Protein AF-A0A3N5ECP4-F1 (afdb_monomer_lite)

pLDDT: mean 75.12, std 20.02, range [25.59, 97.94]

Secondary structure (DSSP, 8-state):
-------SSTTSHHHHTTGGG------EEEEEEEEEEEETT---TTS-----HHHHGGG-SS-----TTS--TT--TTSPPGGG-HHHHHH--S-HHHHHHHHH-SS-SEETTSTTHHHH---EE--HHHHHHHHTTTSEEEEEPB-SSS-SSTTTBSB-S-EEEETTEEEE-PEEESS---TTTTTS--HHHHHHHHHHHHHHHTS-TTSTT-----HHHHHHH-TTEEEEEEEEEE-SS---EEEETTEEEEEEE---SS--S-S---SPP-HHHHHHHHHHHTTPPPB---TT-TTB----STT-SSSSSTTSPPPPPHHHHHHTT-S-GGGEEEE-SS----PPBTTT---EEEEEEE--HHHH--TTS-EEEEE-EEESSGGGTTTT-SS-TT--EEE-

Sequence (404 aa):
MAFGVRTSLFLLLFSAAIASARHPPVPSSYNLVLVFVDFKDGRKPDGSPPATDADLKYFNDTTINAVGGMGYGNVNPGDPPAPRSPKRRMIRKYTYDDYWDMYFTVGTYTGKIHPDYLSHGIQVYGSLRDYYNEATYGSVQIQPYQTWPGEKDKYHAGIVNRHDEAGGKKFVRWIMISASRKSTDYAYPSPLVLDEARNAVRALHALPEDDPEYIPFDIDAYFKASPFNKVIFVGAGGAKSGFARGLLAQDIWLTEKPGRWGRSNAFPASTLEGIQGCVHEFAHLLGVEHFLAGSYDPMSWGGTGPDSTYDVYDYCPPHFNPWVKLKMGWIPPEKVIRITGSRNVALRPVSRSPAVALITLYGDAGRNKDYSHSEYLLVEYRKREGFNRFAGGVSTPGFSGGAL

Foldseek 3Di:
DDDDDDPDDQPPPVCPVLVVPPPDLDLQEFAEAEAEAEAQQLAAQALHGHQDVVNCVVVPDPQLQAQECRRPNCPDPPADFVVRHVPCCRHFLDFLVLVLQQAADAQPQFAQPHSCCVRPVDTFFGHVQNQCCQLLVSSYGYHWAQFAPDDPDSQGTRYNFDWDDGPNTTGGDHQYFHDRDDLVCQQPNDVVNVVRSLVSLVVLCPDDPPDPSHTVGDPVVQCVVDLSYAYEYEYEAAHCAFAWADPDLRYIYHYQWGHNPPVPPDDDRRGGFACLRVNQRVVVNLVDAADCDPQQASSDPDDPDPPHVGDNLRRQHHHHDLVSSVSSCSQPPVLEAEDPDDDDDDADASSVGNHWYKYWDWDDCSVPVCPPITDIDIKHWHFLDHSSVQPPHPPDPPPRTDID

Radius of gyration: 23.86 Å; chains: 1; bounding box: 91×37×68 Å

Structure (mmCIF, N/CA/C/O backbone):
data_AF-A0A3N5ECP4-F1
#
_entry.id   AF-A0A3N5ECP4-F1
#
loop_
_atom_site.group_PDB
_atom_site.id
_atom_site.type_symbol
_atom_site.label_atom_id
_atom_site.label_alt_id
_atom_site.label_comp_id
_atom_site.label_asym_id
_atom_site.label_entity_id
_atom_site.label_seq_id
_atom_site.pdbx_PDB_ins_code
_atom_site.Cartn_x
_atom_site.Cartn_y
_atom_site.Cartn_z
_atom_site.occupancy
_atom_site.B_iso_or_equiv
_atom_site.auth_seq_id
_atom_site.auth_comp_id
_atom_site.auth_asym_id
_atom_site.auth_atom_id
_atom_site.pdbx_PDB_model_num
ATOM 1 N N . MET A 1 1 ? -57.336 -1.343 30.169 1.00 35.97 1 MET A N 1
ATOM 2 C CA . MET A 1 1 ? -57.521 -1.650 28.730 1.00 35.97 1 MET A CA 1
ATOM 3 C C . MET A 1 1 ? -57.378 -0.322 27.996 1.00 35.97 1 MET A C 1
ATOM 5 O O . MET A 1 1 ? -58.063 0.597 28.396 1.00 35.97 1 MET A O 1
ATOM 9 N N . ALA A 1 2 ? -56.475 -0.064 27.055 1.00 28.41 2 ALA A N 1
ATOM 10 C CA . ALA A 1 2 ? -55.718 -0.916 26.153 1.00 28.41 2 ALA A CA 1
ATOM 11 C C . ALA A 1 2 ? -54.276 -0.385 26.000 1.00 28.41 2 ALA A C 1
ATOM 13 O O . ALA A 1 2 ? -54.053 0.821 25.931 1.00 28.41 2 ALA A O 1
ATOM 14 N N . PHE A 1 3 ? -53.311 -1.304 25.950 1.00 27.66 3 PHE A N 1
ATOM 15 C CA . PHE A 1 3 ? -51.928 -1.034 25.567 1.00 27.66 3 PHE A CA 1
ATOM 16 C C . PHE A 1 3 ? -51.849 -0.995 24.036 1.00 27.66 3 PHE A C 1
ATOM 18 O O . PHE A 1 3 ? -52.083 -2.005 23.376 1.00 27.66 3 PHE A O 1
ATOM 25 N N . GLY A 1 4 ? -51.542 0.177 23.478 1.00 25.59 4 GLY A N 1
ATOM 26 C CA . GLY A 1 4 ? -51.282 0.375 22.055 1.00 25.59 4 GLY A CA 1
ATOM 27 C C . GLY A 1 4 ? -49.782 0.390 21.780 1.00 25.59 4 GLY A C 1
ATOM 28 O O . GLY A 1 4 ? -49.072 1.304 22.190 1.00 25.59 4 GLY A O 1
ATOM 29 N N . VAL A 1 5 ? -49.320 -0.645 21.088 1.00 35.34 5 VAL A N 1
ATOM 30 C CA . VAL A 1 5 ? -47.956 -0.876 20.605 1.00 35.34 5 VAL A CA 1
ATOM 31 C C . VAL A 1 5 ? -47.452 0.302 19.754 1.00 35.34 5 VAL A C 1
ATOM 33 O O . VAL A 1 5 ? -48.058 0.641 18.740 1.00 35.34 5 VAL A O 1
ATOM 36 N N . ARG A 1 6 ? -46.307 0.893 20.126 1.00 28.00 6 ARG A N 1
ATOM 37 C CA . ARG A 1 6 ? -45.447 1.700 19.233 1.00 28.00 6 ARG A CA 1
ATOM 38 C C . ARG A 1 6 ? -43.963 1.414 19.487 1.00 28.00 6 ARG A C 1
ATOM 40 O O . ARG A 1 6 ? -43.163 2.295 19.782 1.00 28.00 6 ARG A O 1
ATOM 47 N N . THR A 1 7 ? -43.584 0.155 19.338 1.00 35.38 7 THR A N 1
ATOM 48 C CA . THR A 1 7 ? -42.210 -0.264 19.044 1.00 35.38 7 THR A CA 1
ATOM 49 C C . THR A 1 7 ? -42.026 -0.146 17.533 1.00 35.38 7 THR A C 1
ATOM 51 O O . THR A 1 7 ? -42.556 -0.993 16.835 1.00 35.38 7 THR A O 1
ATOM 54 N N . SER A 1 8 ? -41.380 0.922 17.029 1.00 33.97 8 SER A N 1
ATOM 55 C CA . SER A 1 8 ? -40.740 0.929 15.684 1.00 33.97 8 SER A CA 1
ATOM 56 C C . SER A 1 8 ? -40.048 2.234 15.240 1.00 33.97 8 SER A C 1
ATOM 58 O O . SER A 1 8 ? -39.478 2.248 14.156 1.00 33.97 8 SER A O 1
ATOM 60 N N . LEU A 1 9 ? -40.025 3.327 16.017 1.00 31.59 9 LEU A N 1
ATOM 61 C CA . LEU A 1 9 ? -39.520 4.622 15.500 1.00 31.59 9 LEU A CA 1
ATOM 62 C C . LEU A 1 9 ? -38.170 5.106 16.071 1.00 31.59 9 LEU A C 1
ATOM 64 O O . LEU A 1 9 ? -37.680 6.161 15.680 1.00 31.59 9 LEU A O 1
ATOM 68 N N . PHE A 1 10 ? -37.536 4.355 16.976 1.00 36.72 10 PHE A N 1
ATOM 69 C CA . PHE A 1 10 ? -36.419 4.873 17.786 1.00 36.72 10 PHE A CA 1
ATOM 70 C C . PHE A 1 10 ? -35.001 4.561 17.277 1.00 36.72 10 PHE A C 1
ATOM 72 O O . PHE A 1 10 ? -34.034 5.053 17.852 1.00 36.72 10 PHE A O 1
ATOM 79 N N . LEU A 1 11 ? -34.851 3.832 16.163 1.00 34.62 11 LEU A N 1
ATOM 80 C CA . LEU A 1 11 ? -33.536 3.588 15.545 1.00 34.62 11 LEU A CA 1
ATOM 81 C C . LEU A 1 11 ? -33.059 4.711 14.596 1.00 34.62 11 LEU A C 1
ATOM 83 O O . LEU A 1 11 ? -31.904 4.701 14.179 1.00 34.62 11 LEU A O 1
ATOM 87 N N . LEU A 1 12 ? -33.906 5.687 14.242 1.00 34.03 12 LEU A N 1
ATOM 88 C CA . LEU A 1 12 ? -33.619 6.593 13.117 1.00 34.03 12 LEU A CA 1
ATOM 89 C C . LEU A 1 12 ? -32.784 7.843 13.447 1.00 34.03 12 LEU A C 1
ATOM 91 O O . LEU A 1 12 ? -32.155 8.396 12.548 1.00 34.03 12 LEU A O 1
ATOM 95 N N . LEU A 1 13 ? -32.731 8.306 14.698 1.00 35.41 13 LEU A N 1
ATOM 96 C CA . LEU A 1 13 ? -32.214 9.659 14.982 1.00 35.41 13 LEU A CA 1
ATOM 97 C C . LEU A 1 13 ? -30.786 9.713 15.538 1.00 35.41 13 LEU A C 1
ATOM 99 O O . LEU A 1 13 ? -30.110 10.712 15.327 1.00 35.41 13 LEU A O 1
ATOM 103 N N . PHE A 1 14 ? -30.267 8.619 16.107 1.00 38.03 14 PHE A N 1
ATOM 104 C CA . PHE A 1 14 ? -28.809 8.436 16.213 1.00 38.03 14 PHE A CA 1
ATOM 105 C C . PHE A 1 14 ? -28.188 8.013 14.874 1.00 38.03 14 PHE A C 1
ATOM 107 O O . PHE A 1 14 ? -26.987 8.164 14.675 1.00 38.03 14 PHE A O 1
ATOM 114 N N . SER A 1 15 ? -29.028 7.546 13.941 1.00 37.31 15 SER A N 1
ATOM 115 C CA . SER A 1 15 ? -28.667 7.443 12.536 1.00 37.31 15 SER A CA 1
ATOM 116 C C . SER A 1 15 ? -28.449 8.843 11.966 1.00 37.31 15 SER A C 1
ATOM 118 O O . SER A 1 15 ? -27.359 9.091 11.522 1.00 37.31 15 SER A O 1
ATOM 120 N N . ALA A 1 16 ? -29.363 9.813 12.057 1.00 32.81 16 ALA A N 1
ATOM 121 C CA . ALA A 1 16 ? -29.270 11.082 11.306 1.00 32.81 16 ALA A CA 1
ATOM 122 C C . ALA A 1 16 ? -27.961 11.912 11.429 1.00 32.81 16 ALA A C 1
ATOM 124 O O . ALA A 1 16 ? -27.520 12.458 10.421 1.00 32.81 16 ALA A O 1
ATOM 125 N N . ALA A 1 17 ? -27.299 11.971 12.592 1.00 38.88 17 ALA A N 1
ATOM 126 C CA . ALA A 1 17 ? -26.022 12.697 12.737 1.00 38.88 17 ALA A CA 1
ATOM 127 C C . ALA A 1 17 ? -24.790 11.896 12.250 1.00 38.88 17 ALA A C 1
ATOM 129 O O . ALA A 1 17 ? -23.761 12.482 11.936 1.00 38.88 17 ALA A O 1
ATOM 130 N N . ILE A 1 18 ? -24.918 10.569 12.124 1.00 41.28 18 ILE A N 1
ATOM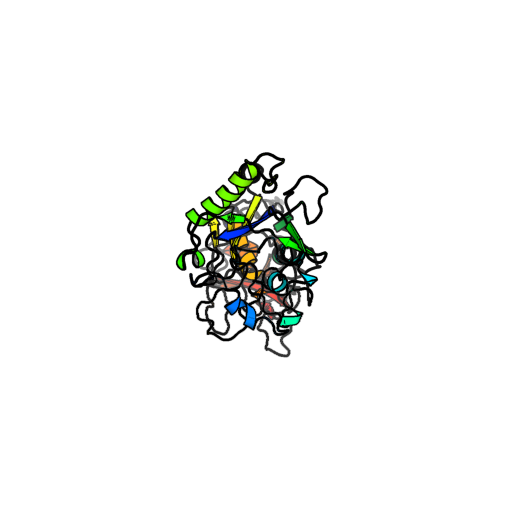 131 C CA . ILE A 1 18 ? -23.936 9.665 11.489 1.00 41.28 18 ILE A CA 1
ATOM 132 C C . ILE A 1 18 ? -24.354 9.329 10.031 1.00 41.28 18 ILE A C 1
ATOM 134 O O . ILE A 1 18 ? -23.539 8.960 9.199 1.00 41.28 18 ILE A O 1
ATOM 138 N N . ALA A 1 19 ? -25.622 9.534 9.670 1.00 36.19 19 ALA A N 1
ATOM 139 C CA . ALA A 1 19 ? -26.283 9.140 8.423 1.00 36.19 19 ALA A CA 1
ATOM 140 C C . ALA A 1 19 ? -26.499 10.316 7.465 1.00 36.19 19 ALA A C 1
ATOM 142 O O . ALA A 1 19 ? -27.091 10.128 6.404 1.00 36.19 19 ALA A O 1
ATOM 143 N N . SER A 1 20 ? -25.996 11.511 7.781 1.00 36.44 20 SER A N 1
ATOM 144 C CA . SER A 1 20 ? -25.776 12.524 6.743 1.00 36.44 20 SER A CA 1
ATOM 145 C C . SER A 1 20 ? -24.587 12.166 5.839 1.00 36.44 20 SER A C 1
ATOM 147 O O . SER A 1 20 ? -24.440 12.762 4.777 1.00 36.44 20 SER A O 1
ATOM 149 N N . ALA A 1 21 ? -23.790 11.158 6.208 1.00 41.09 21 ALA A N 1
ATOM 150 C CA . ALA A 1 21 ? -22.864 10.466 5.321 1.00 41.09 21 ALA A CA 1
ATOM 151 C C . ALA A 1 21 ? -23.326 9.008 5.159 1.00 41.09 21 ALA A C 1
ATOM 153 O O . ALA A 1 21 ? -22.675 8.074 5.616 1.00 41.09 21 ALA A O 1
ATOM 154 N N . ARG A 1 22 ? -24.496 8.785 4.541 1.00 41.69 22 ARG A N 1
ATOM 155 C CA . ARG A 1 22 ? -24.874 7.450 4.042 1.00 41.69 22 ARG A CA 1
ATOM 156 C C . ARG A 1 22 ? -23.950 7.068 2.881 1.00 41.69 22 ARG A C 1
ATOM 158 O O . ARG A 1 22 ? -24.372 7.052 1.729 1.00 41.69 22 ARG A O 1
ATOM 165 N N . HIS A 1 23 ? -22.705 6.725 3.180 1.00 46.28 23 HIS A N 1
ATOM 166 C CA . HIS A 1 23 ? -22.020 5.730 2.375 1.00 46.28 23 HIS A CA 1
ATOM 167 C C . HIS A 1 23 ? -22.579 4.381 2.835 1.00 46.28 23 HIS A C 1
ATOM 169 O O . HIS A 1 23 ? -22.459 4.050 4.016 1.00 46.28 23 HIS A O 1
ATOM 175 N N . PRO A 1 24 ? -23.313 3.643 1.983 1.00 40.34 24 PRO A N 1
ATOM 176 C CA . PRO A 1 24 ? -23.789 2.327 2.372 1.00 40.34 24 PRO A CA 1
ATOM 177 C C . PRO A 1 24 ? -22.582 1.453 2.763 1.00 40.34 24 PRO A C 1
ATOM 179 O O . PRO A 1 24 ? -21.527 1.578 2.137 1.00 40.34 24 PRO A O 1
ATOM 182 N N . PRO A 1 25 ? -22.723 0.565 3.764 1.00 51.12 25 PRO A N 1
ATOM 183 C CA . PRO A 1 25 ? -21.688 -0.374 4.187 1.00 51.12 25 PRO A CA 1
ATOM 184 C C . PRO A 1 25 ? -21.594 -1.512 3.166 1.00 51.12 25 PRO A C 1
ATOM 186 O O . PRO A 1 25 ? -21.877 -2.670 3.459 1.00 51.12 25 PRO A O 1
ATOM 189 N N . VAL A 1 26 ? -21.290 -1.175 1.917 1.00 53.44 26 VAL A N 1
ATOM 190 C CA . VAL A 1 26 ? -20.900 -2.175 0.933 1.00 53.44 26 VAL A CA 1
ATOM 191 C C . VAL A 1 26 ? -19.402 -2.361 1.123 1.00 53.44 26 VAL A C 1
ATOM 193 O O . VAL A 1 26 ? -18.686 -1.353 1.069 1.00 53.44 26 VAL A O 1
ATOM 196 N N . PRO A 1 27 ? -18.920 -3.601 1.349 1.00 58.94 27 PRO A N 1
ATOM 197 C CA . PRO A 1 27 ? -17.505 -3.906 1.255 1.00 58.94 27 PRO A CA 1
ATOM 198 C C . PRO A 1 27 ? -16.982 -3.277 -0.024 1.00 58.94 27 PRO A C 1
ATOM 200 O O . PRO A 1 27 ? -17.394 -3.637 -1.129 1.00 58.94 27 PRO A O 1
ATOM 203 N N . SER A 1 28 ? -16.166 -2.247 0.134 1.00 81.31 28 SER A N 1
ATOM 204 C CA . SER A 1 28 ? -15.664 -1.523 -1.013 1.00 81.31 28 SER A CA 1
ATOM 205 C C . SER A 1 28 ? -14.459 -2.313 -1.477 1.00 81.31 28 SER A C 1
ATOM 207 O O . SER A 1 28 ? -13.424 -2.370 -0.810 1.00 81.31 28 SER A O 1
ATOM 209 N N . SER A 1 29 ? -14.657 -3.030 -2.578 1.00 93.31 29 SER A N 1
ATOM 210 C CA . SER A 1 29 ? -13.568 -3.689 -3.271 1.00 93.31 29 SER A CA 1
ATOM 211 C C . SER A 1 29 ? -12.859 -2.644 -4.118 1.00 93.31 29 SER A C 1
ATOM 213 O O . SER A 1 29 ? -13.440 -2.092 -5.052 1.00 93.31 29 SER A O 1
ATOM 215 N N . TYR A 1 30 ? -11.610 -2.371 -3.774 1.00 95.06 30 TYR A N 1
ATOM 216 C CA . TYR A 1 30 ? -10.741 -1.461 -4.496 1.00 95.06 30 TYR A CA 1
ATOM 217 C C . TYR A 1 30 ? -9.847 -2.274 -5.412 1.00 95.06 30 TYR A C 1
ATOM 219 O O . TYR A 1 30 ? -9.127 -3.167 -4.959 1.00 95.06 30 TYR A O 1
ATOM 227 N N . ASN A 1 31 ? -9.882 -1.944 -6.697 1.00 96.62 31 ASN A N 1
ATOM 228 C CA . ASN A 1 31 ? -8.868 -2.433 -7.609 1.00 96.62 31 ASN A CA 1
ATOM 229 C C . ASN A 1 31 ? -7.657 -1.522 -7.462 1.00 96.62 31 ASN A C 1
ATOM 231 O O . ASN A 1 31 ? -7.791 -0.295 -7.453 1.00 96.62 31 ASN A O 1
ATOM 235 N N . LEU A 1 32 ? -6.491 -2.125 -7.306 1.00 96.88 32 LEU A N 1
ATOM 236 C CA . LEU A 1 32 ? -5.243 -1.417 -7.112 1.00 96.88 32 LEU A CA 1
ATOM 237 C C . LEU A 1 32 ? -4.237 -1.863 -8.168 1.00 96.88 32 LEU A C 1
ATOM 239 O O . LEU A 1 32 ? -4.097 -3.056 -8.455 1.00 96.88 32 LEU A O 1
ATOM 243 N N . VAL A 1 33 ? -3.518 -0.882 -8.705 1.00 97.75 33 VAL A N 1
ATOM 244 C CA . VAL A 1 33 ? -2.307 -1.094 -9.493 1.00 97.75 33 VAL A CA 1
ATOM 245 C C . VAL A 1 33 ? -1.152 -0.281 -8.924 1.00 97.75 33 VAL A C 1
ATOM 247 O O . VAL A 1 33 ? -1.341 0.802 -8.366 1.00 97.75 33 VAL A O 1
ATOM 250 N N . LEU A 1 34 ? 0.048 -0.814 -9.096 1.00 97.62 34 LEU A N 1
ATOM 251 C CA . LEU A 1 34 ? 1.319 -0.189 -8.783 1.00 97.62 34 LEU A CA 1
ATOM 252 C C . LEU A 1 34 ? 2.010 0.210 -10.084 1.00 97.62 34 LEU A C 1
ATOM 254 O O . LEU A 1 34 ? 2.029 -0.557 -11.053 1.00 97.62 34 LEU A O 1
ATOM 258 N N . VAL A 1 35 ? 2.616 1.391 -10.077 1.00 96.50 35 VAL A N 1
ATOM 259 C CA . VAL A 1 35 ? 3.434 1.897 -11.178 1.00 96.50 35 VAL A CA 1
ATOM 260 C C . VAL A 1 35 ? 4.764 2.369 -10.608 1.00 96.50 35 VAL A C 1
ATOM 262 O O . VAL A 1 35 ? 4.826 3.345 -9.868 1.00 96.50 35 VAL A O 1
ATOM 265 N N . PHE A 1 36 ? 5.843 1.680 -10.951 1.00 93.00 36 PHE A N 1
ATOM 266 C CA . PHE A 1 36 ? 7.192 2.021 -10.516 1.00 93.00 36 PHE A CA 1
ATOM 267 C C . PHE A 1 36 ? 7.824 2.986 -11.512 1.00 93.00 36 PHE A C 1
ATOM 269 O O . PHE A 1 36 ? 7.924 2.677 -12.705 1.00 93.00 36 PHE A O 1
ATOM 276 N N . VAL A 1 37 ? 8.251 4.147 -11.028 1.00 87.81 37 VAL A N 1
ATOM 277 C CA . VAL A 1 37 ? 8.770 5.240 -11.854 1.00 87.81 37 VAL A CA 1
ATOM 278 C C . VAL A 1 37 ? 10.130 5.728 -11.369 1.00 87.81 37 VAL A C 1
ATOM 280 O O . VAL A 1 37 ? 10.398 5.796 -10.168 1.00 87.81 37 VAL A O 1
ATOM 283 N N . ASP A 1 38 ? 10.999 6.068 -12.313 1.00 82.12 38 ASP A N 1
ATOM 284 C CA . ASP A 1 38 ? 12.321 6.630 -12.042 1.00 82.12 38 ASP A CA 1
ATOM 285 C C . ASP A 1 38 ? 12.556 7.887 -12.890 1.00 82.12 38 ASP A C 1
ATOM 287 O O . ASP A 1 38 ? 11.930 8.100 -13.929 1.00 82.12 38 ASP A O 1
ATOM 291 N N . PHE A 1 39 ? 13.450 8.751 -12.431 1.00 75.69 39 PHE A N 1
ATOM 292 C CA . PHE A 1 39 ? 13.752 10.032 -13.057 1.00 75.69 39 PHE A CA 1
ATOM 293 C C . PHE A 1 39 ? 14.846 9.858 -14.110 1.00 75.69 39 PHE A C 1
ATOM 295 O O . PHE A 1 39 ? 15.856 9.196 -13.868 1.00 75.69 39 PHE A O 1
ATOM 302 N N . LYS A 1 40 ? 14.691 10.498 -15.275 1.00 66.81 40 LYS A N 1
ATOM 303 C CA . LYS A 1 40 ? 15.621 10.371 -16.414 1.00 66.81 40 LYS A CA 1
ATOM 304 C C . LYS A 1 40 ? 17.089 10.661 -16.077 1.00 66.81 40 LYS A C 1
ATOM 306 O O . LYS A 1 40 ? 17.983 10.105 -16.708 1.00 66.81 40 LYS A O 1
ATOM 311 N N . ASP A 1 41 ? 17.349 11.545 -15.117 1.00 57.06 41 ASP A N 1
ATOM 312 C CA . ASP A 1 41 ? 18.710 11.922 -14.727 1.00 57.06 41 ASP A CA 1
ATOM 313 C C . ASP A 1 41 ? 19.346 10.985 -13.688 1.00 57.06 41 ASP A C 1
ATOM 315 O O . ASP A 1 41 ? 20.525 11.162 -13.371 1.00 57.06 41 ASP A O 1
ATOM 319 N N . GLY A 1 42 ? 18.591 10.005 -13.169 1.00 57.25 42 GLY A N 1
ATOM 320 C CA . GLY A 1 42 ? 19.052 8.962 -12.254 1.00 57.25 42 GLY A CA 1
ATOM 321 C C . GLY A 1 42 ? 19.726 9.475 -10.976 1.00 57.25 42 GLY A C 1
ATOM 322 O O . GLY A 1 42 ? 20.449 8.735 -10.306 1.00 57.25 42 GLY A O 1
ATOM 323 N N . ARG A 1 43 ? 19.559 10.761 -10.650 1.00 55.56 43 ARG A N 1
ATOM 324 C CA . ARG A 1 43 ? 20.217 11.396 -9.500 1.00 55.56 43 ARG A CA 1
ATOM 325 C C . ARG A 1 43 ? 19.845 10.666 -8.209 1.00 55.56 43 ARG A C 1
ATOM 327 O O . ARG A 1 43 ? 18.841 9.982 -8.183 1.00 55.56 43 ARG A O 1
ATOM 334 N N . LYS A 1 44 ? 20.615 10.770 -7.128 1.00 55.88 44 LYS A N 1
ATOM 335 C CA . LYS A 1 44 ? 20.295 10.198 -5.802 1.00 55.88 44 LYS A CA 1
ATOM 336 C C . 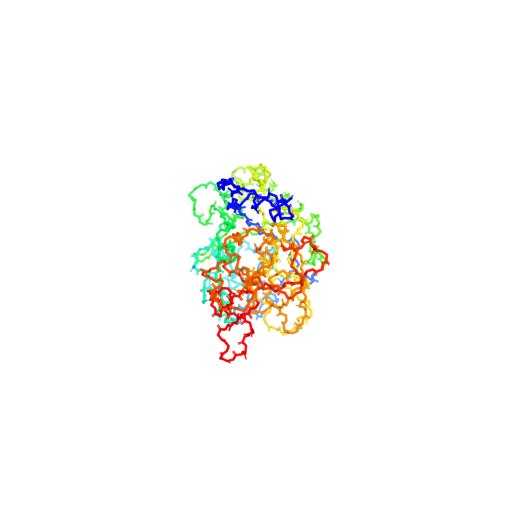LYS A 1 44 ? 19.220 11.038 -5.079 1.00 55.88 44 LYS A C 1
ATOM 338 O O . LYS A 1 44 ? 18.962 12.171 -5.487 1.00 55.88 44 LYS A O 1
ATOM 343 N N . PRO A 1 45 ? 18.604 10.544 -3.980 1.00 47.72 45 PRO A N 1
ATOM 344 C CA . PRO A 1 45 ? 17.612 11.278 -3.167 1.00 47.72 45 PRO A CA 1
ATOM 345 C C . PRO A 1 45 ? 17.973 12.716 -2.782 1.00 47.72 45 PRO A C 1
ATOM 347 O O . PRO A 1 45 ? 17.098 13.556 -2.588 1.00 47.72 45 PRO A O 1
ATOM 350 N N . ASP A 1 46 ? 19.265 13.003 -2.656 1.00 50.66 46 ASP A N 1
ATOM 351 C CA . ASP A 1 46 ? 19.814 14.313 -2.304 1.00 50.66 46 ASP A CA 1
ATOM 352 C C . ASP A 1 46 ? 20.032 15.243 -3.515 1.00 50.66 46 ASP A C 1
ATOM 354 O O . ASP A 1 46 ? 20.484 16.374 -3.340 1.00 50.66 46 ASP A O 1
ATOM 358 N N . GLY A 1 47 ? 19.684 14.797 -4.726 1.00 54.41 47 GLY A N 1
ATOM 359 C CA . GLY A 1 47 ? 19.882 15.518 -5.983 1.00 54.41 47 GLY A CA 1
ATOM 360 C C . GLY A 1 47 ? 21.297 15.403 -6.561 1.00 54.41 47 GLY A C 1
ATOM 361 O O . GLY A 1 47 ? 21.581 16.044 -7.577 1.00 54.41 47 GLY A O 1
ATOM 362 N N . SER A 1 48 ? 22.186 14.613 -5.947 1.00 57.09 48 SER A N 1
ATOM 363 C CA . SER A 1 48 ? 23.515 14.328 -6.501 1.00 57.09 48 SER A CA 1
ATOM 364 C C . SER A 1 48 ? 23.430 13.383 -7.711 1.00 57.09 48 SER A C 1
ATOM 366 O O . SER A 1 48 ? 22.415 12.711 -7.874 1.00 57.09 48 SER A O 1
ATOM 368 N N . PRO A 1 49 ? 24.445 13.324 -8.592 1.00 61.34 49 PRO A N 1
ATOM 369 C CA . PRO A 1 49 ? 24.451 12.419 -9.745 1.00 61.34 49 PRO A CA 1
ATOM 370 C C . PRO A 1 49 ? 24.189 10.945 -9.374 1.00 61.34 49 PRO A C 1
ATOM 372 O O . PRO A 1 49 ? 24.412 10.562 -8.218 1.00 61.34 49 PRO A O 1
ATOM 375 N N . PRO A 1 50 ? 23.756 10.107 -10.340 1.00 61.69 50 PRO A N 1
ATOM 376 C CA . PRO A 1 50 ? 23.672 8.660 -10.157 1.00 61.69 50 PRO A CA 1
ATOM 377 C C . PRO A 1 50 ? 24.918 8.075 -9.493 1.00 61.69 50 PRO A C 1
ATOM 379 O O . PRO A 1 50 ? 26.024 8.598 -9.654 1.00 61.69 50 PRO A O 1
ATOM 382 N N . ALA A 1 51 ? 24.752 6.965 -8.769 1.00 59.19 51 ALA A N 1
ATOM 383 C CA . ALA A 1 51 ? 25.894 6.247 -8.212 1.00 59.19 51 ALA A CA 1
ATOM 384 C C . ALA A 1 51 ? 26.874 5.868 -9.333 1.00 59.19 51 ALA A C 1
ATOM 386 O O . ALA A 1 51 ? 26.499 5.201 -10.298 1.00 59.19 51 ALA A O 1
ATOM 387 N N . THR A 1 52 ? 28.126 6.306 -9.206 1.00 61.84 52 THR A N 1
ATOM 388 C CA . THR A 1 52 ? 29.181 5.938 -10.157 1.00 61.84 52 THR A CA 1
ATOM 389 C C . THR A 1 52 ? 29.644 4.502 -9.910 1.00 61.84 52 THR A C 1
ATOM 391 O O . THR A 1 52 ? 29.464 3.960 -8.821 1.00 61.84 52 THR A O 1
ATOM 394 N N . ASP A 1 53 ? 30.325 3.881 -10.873 1.00 59.22 53 ASP A N 1
ATOM 395 C CA . ASP A 1 53 ? 30.954 2.567 -10.661 1.00 59.22 53 ASP A CA 1
ATOM 396 C C . ASP A 1 53 ? 31.951 2.593 -9.487 1.00 59.22 53 ASP A C 1
ATOM 398 O O . ASP A 1 53 ? 32.095 1.613 -8.755 1.00 59.22 53 ASP A O 1
ATOM 402 N N . ALA A 1 54 ? 32.579 3.749 -9.247 1.00 62.03 54 ALA A N 1
ATOM 403 C CA . ALA A 1 54 ? 33.435 3.976 -8.093 1.00 62.03 54 ALA A CA 1
ATOM 404 C C . ALA A 1 54 ? 32.657 4.105 -6.771 1.00 62.03 54 ALA A C 1
ATOM 406 O O . ALA A 1 54 ? 33.195 3.719 -5.739 1.00 62.03 54 ALA A O 1
ATOM 407 N N . ASP A 1 55 ? 31.415 4.594 -6.784 1.00 56.88 55 ASP A N 1
ATOM 408 C CA . ASP A 1 55 ? 30.528 4.568 -5.612 1.00 56.88 55 ASP A CA 1
ATOM 409 C C . ASP A 1 55 ? 30.063 3.134 -5.328 1.00 56.88 55 ASP A C 1
ATOM 411 O O . ASP A 1 55 ? 29.945 2.725 -4.174 1.00 56.88 55 ASP A O 1
ATOM 415 N N . LEU A 1 56 ? 29.834 2.354 -6.391 1.00 57.56 56 LEU A N 1
ATOM 416 C CA . LEU A 1 56 ? 29.349 0.978 -6.312 1.00 57.56 56 LEU A CA 1
ATOM 417 C C . LEU A 1 56 ? 30.425 -0.023 -5.850 1.00 57.56 56 LEU A C 1
ATOM 419 O O . LEU A 1 56 ? 30.083 -1.077 -5.319 1.00 57.56 56 LEU A O 1
ATOM 423 N N . LYS A 1 57 ? 31.721 0.304 -5.975 1.00 54.28 57 LYS A N 1
ATOM 424 C CA . LYS A 1 57 ? 32.833 -0.580 -5.562 1.00 54.28 57 LYS A CA 1
ATOM 425 C C . LYS A 1 57 ? 32.864 -0.884 -4.056 1.00 54.28 57 LYS A C 1
ATOM 427 O O . LYS A 1 57 ? 33.422 -1.902 -3.660 1.00 54.28 57 LYS A O 1
ATOM 432 N N . TYR A 1 58 ? 32.272 -0.021 -3.225 1.00 51.03 58 TYR A N 1
ATOM 433 C CA . TYR A 1 58 ? 32.205 -0.196 -1.767 1.00 51.03 58 TYR A CA 1
ATOM 434 C C . TYR A 1 58 ? 31.086 -1.143 -1.319 1.00 51.03 58 TYR A C 1
ATOM 436 O O . TYR A 1 58 ? 31.071 -1.573 -0.172 1.00 51.03 58 TYR A O 1
ATOM 444 N N . PHE A 1 59 ? 30.183 -1.514 -2.226 1.00 53.56 59 PHE A N 1
ATOM 445 C CA . PHE A 1 59 ? 29.126 -2.496 -1.979 1.00 53.56 59 PHE A CA 1
ATOM 446 C C . PHE A 1 59 ? 29.570 -3.932 -2.321 1.00 53.56 59 PHE A C 1
ATOM 448 O O . PHE A 1 59 ? 28.764 -4.857 -2.344 1.00 53.56 59 PHE A O 1
ATOM 455 N N . ASN A 1 60 ? 30.864 -4.122 -2.599 1.00 43.41 60 ASN A N 1
ATOM 456 C CA . ASN A 1 60 ? 31.460 -5.402 -2.977 1.00 43.41 60 ASN A CA 1
ATOM 457 C C . ASN A 1 60 ? 31.762 -6.318 -1.778 1.00 43.41 60 ASN A C 1
ATOM 459 O O . ASN A 1 60 ? 32.307 -7.405 -1.958 1.00 43.41 60 ASN A O 1
ATOM 463 N N . ASP A 1 61 ? 31.419 -5.889 -0.566 1.00 46.75 61 ASP A N 1
ATOM 464 C CA . ASP A 1 61 ? 31.423 -6.763 0.594 1.00 46.75 61 ASP A CA 1
ATOM 465 C C . ASP A 1 61 ? 30.008 -7.292 0.812 1.00 46.75 61 ASP A C 1
ATOM 467 O O . ASP A 1 61 ? 29.034 -6.562 0.654 1.00 46.75 61 ASP A O 1
ATOM 471 N N . THR A 1 62 ? 29.920 -8.557 1.190 1.00 44.28 62 THR A N 1
ATOM 472 C CA . THR A 1 62 ? 28.756 -9.402 1.515 1.00 44.28 62 THR A CA 1
ATOM 473 C C . THR A 1 62 ? 27.624 -8.779 2.356 1.00 44.28 62 THR A C 1
ATOM 475 O O . THR A 1 62 ? 26.626 -9.438 2.643 1.00 44.28 62 THR A O 1
ATOM 478 N N . THR A 1 63 ? 27.733 -7.508 2.730 1.00 45.66 63 THR A N 1
ATOM 479 C CA . THR A 1 63 ? 26.689 -6.697 3.342 1.00 45.66 63 THR A CA 1
ATOM 480 C C . THR A 1 63 ? 25.612 -6.329 2.319 1.00 45.66 63 THR A C 1
ATOM 482 O O . THR A 1 63 ? 25.825 -5.649 1.321 1.00 45.66 63 THR A O 1
ATOM 485 N N . ILE A 1 64 ? 24.410 -6.815 2.590 1.00 49.12 64 ILE A N 1
ATOM 486 C CA . ILE A 1 64 ? 23.210 -6.865 1.747 1.00 49.12 64 ILE A CA 1
ATOM 487 C C . ILE A 1 64 ? 22.536 -5.468 1.608 1.00 49.12 64 ILE A C 1
ATOM 489 O O . ILE A 1 64 ? 21.315 -5.306 1.570 1.00 49.12 64 ILE A O 1
ATOM 493 N N . ASN A 1 65 ? 23.336 -4.409 1.525 1.00 50.38 65 ASN A N 1
ATOM 494 C CA . ASN A 1 65 ? 22.893 -3.021 1.438 1.00 50.38 65 ASN A CA 1
ATOM 495 C C . ASN A 1 65 ? 22.757 -2.605 -0.022 1.00 50.38 65 ASN A C 1
ATOM 497 O O . ASN A 1 65 ? 23.641 -1.981 -0.593 1.00 50.38 65 ASN A O 1
ATOM 501 N N . ALA A 1 66 ? 21.657 -2.969 -0.667 1.00 50.44 66 ALA A N 1
ATOM 502 C CA . ALA A 1 66 ? 21.439 -2.530 -2.034 1.00 50.44 66 ALA A CA 1
ATOM 503 C C . ALA A 1 66 ? 21.132 -1.040 -2.113 1.00 50.44 66 ALA A C 1
ATOM 505 O O . ALA A 1 66 ? 20.295 -0.506 -1.380 1.00 50.44 66 ALA A O 1
ATOM 506 N N . VAL A 1 67 ? 21.706 -0.400 -3.125 1.00 50.56 67 VAL A N 1
ATOM 507 C CA . VAL A 1 67 ? 21.304 0.938 -3.562 1.00 50.56 67 VAL A CA 1
ATOM 508 C C . VAL A 1 67 ? 19.856 0.974 -4.063 1.00 50.56 67 VAL A C 1
ATOM 510 O O . VAL A 1 67 ? 19.265 2.049 -4.050 1.00 50.56 67 VAL A O 1
ATOM 513 N N . GLY A 1 68 ? 19.217 -0.180 -4.300 1.00 53.72 68 GLY A N 1
ATOM 514 C CA . GLY A 1 68 ? 17.820 -0.293 -4.746 1.00 53.72 68 GLY A CA 1
ATOM 515 C C . GLY A 1 68 ? 17.637 0.273 -6.148 1.00 53.72 68 GLY A C 1
ATOM 516 O O . GLY A 1 68 ? 18.634 0.509 -6.834 1.00 53.72 68 GLY A O 1
ATOM 517 N N . GLY A 1 69 ? 16.394 0.551 -6.540 1.00 53.47 69 GLY A N 1
ATOM 518 C CA . GLY A 1 69 ? 16.057 1.137 -7.836 1.00 53.47 69 GLY A CA 1
ATOM 519 C C . GLY A 1 69 ? 16.644 2.528 -8.095 1.00 53.47 69 GLY A C 1
ATOM 520 O O . GLY A 1 69 ? 16.294 3.124 -9.099 1.00 53.47 69 GLY A O 1
ATOM 521 N N . MET A 1 70 ? 17.526 3.060 -7.231 1.00 51.97 70 MET A N 1
ATOM 522 C CA . MET A 1 70 ? 18.181 4.360 -7.388 1.00 51.97 70 MET A CA 1
ATOM 523 C C . MET A 1 70 ? 18.890 4.483 -8.739 1.00 51.97 70 MET A C 1
ATOM 525 O O . MET A 1 70 ? 20.080 4.179 -8.836 1.00 51.97 70 MET A O 1
ATOM 529 N N . GLY A 1 71 ? 18.180 5.006 -9.739 1.00 45.94 71 GLY A N 1
ATOM 530 C CA . GLY A 1 71 ? 18.714 5.891 -10.761 1.00 45.94 71 GLY A CA 1
ATOM 531 C C . GLY A 1 71 ? 19.904 5.370 -11.549 1.00 45.94 71 GLY A C 1
ATOM 532 O O . GLY A 1 71 ? 20.653 6.165 -12.116 1.00 45.94 71 GLY A O 1
ATOM 533 N N . TYR A 1 72 ? 20.130 4.057 -11.609 1.00 48.78 72 TYR A N 1
ATOM 534 C CA . TYR A 1 72 ? 21.163 3.517 -12.477 1.00 48.78 72 TYR A CA 1
ATOM 535 C C . TYR A 1 72 ? 20.620 3.475 -13.906 1.00 48.78 72 TYR A C 1
ATOM 537 O O . TYR A 1 72 ? 20.337 2.417 -14.462 1.00 48.78 72 TYR A O 1
ATOM 545 N N . GLY A 1 73 ? 20.473 4.663 -14.495 1.00 41.78 73 GLY A N 1
ATOM 546 C CA . GLY A 1 73 ? 19.939 4.885 -15.838 1.00 41.78 73 GLY A CA 1
ATOM 547 C C . GLY A 1 73 ? 20.836 4.377 -16.970 1.00 41.78 73 GLY A C 1
ATOM 548 O O . GLY A 1 73 ? 20.505 4.570 -18.129 1.00 41.78 73 GLY A O 1
ATOM 549 N N . ASN A 1 74 ? 21.961 3.726 -16.657 1.00 45.34 74 ASN A N 1
ATOM 550 C CA . ASN A 1 74 ? 22.906 3.188 -17.633 1.00 45.34 74 ASN A CA 1
ATOM 551 C C . ASN A 1 74 ? 23.313 1.756 -17.279 1.00 45.34 74 ASN A C 1
ATOM 553 O O . ASN A 1 74 ? 24.498 1.458 -17.136 1.00 45.34 74 ASN A O 1
ATOM 557 N N . VAL A 1 75 ? 22.346 0.842 -17.142 1.00 50.00 75 VAL A N 1
ATOM 558 C CA . VAL A 1 75 ? 22.681 -0.588 -17.211 1.00 50.00 75 VAL A CA 1
ATOM 559 C C . VAL A 1 75 ? 23.290 -0.828 -18.592 1.00 50.00 75 VAL A C 1
ATOM 561 O O . VAL A 1 75 ? 22.589 -0.759 -19.598 1.00 50.00 75 VAL A O 1
ATOM 564 N N . ASN A 1 76 ? 24.601 -1.067 -18.651 1.00 49.16 76 ASN A N 1
ATOM 565 C CA . ASN A 1 76 ? 25.276 -1.338 -19.912 1.00 49.16 76 ASN A CA 1
ATOM 566 C C . ASN A 1 76 ? 24.630 -2.602 -20.516 1.00 49.16 76 ASN A C 1
ATOM 568 O O . ASN A 1 76 ? 24.544 -3.625 -19.820 1.00 49.16 76 ASN A O 1
ATOM 572 N N . PRO A 1 77 ? 24.156 -2.574 -21.777 1.00 50.38 77 PRO A N 1
ATOM 573 C CA . PRO A 1 77 ? 23.614 -3.761 -22.437 1.00 50.38 77 PRO A CA 1
ATOM 574 C C . PRO A 1 77 ? 24.603 -4.935 -22.439 1.00 50.38 77 PRO A C 1
ATOM 576 O O . PRO A 1 77 ? 24.185 -6.087 -22.367 1.00 50.38 77 PRO A O 1
ATOM 579 N N . GLY A 1 78 ? 25.909 -4.639 -22.444 1.00 51.84 78 GLY A N 1
ATOM 580 C CA . GLY A 1 78 ? 26.993 -5.614 -22.332 1.00 51.84 78 GLY A CA 1
ATOM 581 C C . GLY A 1 78 ? 27.306 -6.095 -20.909 1.00 51.84 78 GLY A C 1
ATOM 582 O O . GLY A 1 78 ? 28.184 -6.941 -20.749 1.00 51.84 78 GLY A O 1
ATOM 583 N N . ASP A 1 79 ? 26.628 -5.591 -19.869 1.00 51.34 79 ASP A N 1
ATOM 584 C CA . ASP A 1 79 ? 26.833 -6.090 -18.507 1.00 51.34 79 ASP A CA 1
ATOM 585 C C . ASP A 1 79 ? 26.398 -7.566 -18.408 1.00 51.34 79 ASP A C 1
ATOM 587 O O . ASP A 1 79 ? 25.304 -7.922 -18.865 1.00 51.34 79 ASP A O 1
ATOM 591 N N . PRO A 1 80 ? 27.196 -8.430 -17.750 1.00 53.75 80 PRO A N 1
ATOM 592 C CA . PRO A 1 80 ? 26.842 -9.829 -17.574 1.00 53.75 80 PRO A CA 1
ATOM 593 C C . PRO A 1 80 ? 25.474 -9.993 -16.881 1.00 53.75 80 PRO A C 1
ATOM 595 O O . PRO A 1 80 ? 25.102 -9.162 -16.043 1.00 53.75 80 PRO A O 1
ATOM 598 N N . PRO A 1 81 ? 24.746 -11.099 -17.128 1.00 52.91 81 PRO A N 1
ATOM 599 C CA . PRO A 1 81 ? 23.536 -11.441 -16.378 1.00 52.91 81 PRO A CA 1
ATOM 600 C C . PRO A 1 81 ? 23.779 -11.382 -14.859 1.00 52.91 81 PRO A C 1
ATOM 602 O O . PRO A 1 81 ? 24.895 -11.644 -14.410 1.00 52.91 81 PRO A O 1
ATOM 605 N N . ALA A 1 82 ? 22.753 -11.094 -14.045 1.00 48.47 82 ALA A N 1
ATOM 606 C CA . ALA A 1 82 ? 22.886 -10.880 -12.590 1.00 48.47 82 ALA A CA 1
ATOM 607 C C . ALA A 1 82 ? 23.762 -11.901 -11.820 1.00 48.47 82 ALA A C 1
ATOM 609 O O . ALA A 1 82 ? 24.524 -11.465 -10.952 1.00 48.47 82 ALA A O 1
ATOM 610 N N . PRO A 1 83 ? 23.783 -13.217 -12.135 1.00 46.56 83 PRO A N 1
ATOM 611 C CA . PRO A 1 83 ? 24.702 -14.159 -11.484 1.00 46.56 83 PRO A CA 1
ATOM 612 C C . PRO A 1 83 ? 26.185 -13.794 -11.657 1.00 46.56 83 PRO A C 1
ATOM 614 O O . PRO A 1 83 ? 27.004 -14.107 -10.802 1.00 46.56 83 PRO A O 1
ATOM 617 N N . ARG A 1 84 ? 26.535 -13.087 -12.733 1.00 51.94 84 ARG A N 1
ATOM 618 C CA . ARG A 1 84 ? 27.900 -12.695 -13.115 1.00 51.94 84 ARG A CA 1
ATOM 619 C C . ARG A 1 84 ? 28.168 -11.190 -12.980 1.00 51.94 84 ARG A C 1
ATOM 621 O O . ARG A 1 84 ? 29.303 -10.772 -13.164 1.00 51.94 84 ARG A O 1
ATOM 628 N N . SER A 1 85 ? 27.157 -10.391 -12.629 1.00 55.28 85 SER A N 1
ATOM 629 C CA . SER A 1 85 ? 27.289 -8.952 -12.369 1.00 55.28 85 SER A CA 1
ATOM 630 C C . SER A 1 85 ? 26.835 -8.617 -10.940 1.00 55.28 85 SER A C 1
ATOM 632 O O . SER A 1 85 ? 25.636 -8.444 -10.697 1.00 55.28 85 SER A O 1
ATOM 634 N N . PRO A 1 86 ? 27.771 -8.513 -9.974 1.00 55.75 86 PRO A N 1
ATOM 635 C CA . PRO A 1 86 ? 27.491 -7.993 -8.632 1.00 55.75 86 PRO A CA 1
ATOM 636 C C . PRO A 1 86 ? 26.768 -6.637 -8.674 1.00 55.75 86 PRO A C 1
ATOM 638 O O . PRO A 1 86 ? 25.830 -6.402 -7.923 1.00 55.75 86 PRO A O 1
ATOM 641 N N . LYS A 1 87 ? 27.106 -5.796 -9.657 1.00 55.16 87 LYS A N 1
ATOM 642 C CA . LYS A 1 87 ? 26.482 -4.497 -9.941 1.00 55.16 87 LYS A CA 1
ATOM 643 C C . LYS A 1 87 ? 24.974 -4.587 -10.180 1.00 55.16 87 LYS A C 1
ATOM 645 O O . LYS A 1 87 ? 24.209 -3.897 -9.509 1.00 55.16 87 LYS A O 1
ATOM 650 N N . ARG A 1 88 ? 24.522 -5.496 -11.055 1.00 58.59 88 ARG A N 1
ATOM 651 C CA . ARG A 1 88 ? 23.082 -5.713 -11.292 1.00 58.59 88 ARG A CA 1
ATOM 652 C C . ARG A 1 88 ? 22.368 -6.257 -10.049 1.00 58.59 88 ARG A C 1
ATOM 654 O O . ARG A 1 88 ? 21.226 -5.876 -9.824 1.00 58.59 88 ARG A O 1
ATOM 661 N N . ARG A 1 89 ? 23.032 -7.067 -9.210 1.00 56.62 89 ARG A N 1
ATOM 662 C CA . ARG A 1 89 ? 22.467 -7.554 -7.930 1.00 56.62 89 ARG A CA 1
ATOM 663 C C . ARG A 1 89 ? 22.253 -6.439 -6.899 1.00 56.62 89 ARG A C 1
ATOM 665 O O . ARG A 1 89 ? 21.314 -6.514 -6.119 1.00 56.62 89 ARG A O 1
ATOM 672 N N . MET A 1 90 ? 23.095 -5.406 -6.906 1.00 57.69 90 MET A N 1
ATOM 673 C CA . MET A 1 90 ? 23.016 -4.285 -5.956 1.00 57.69 90 MET A CA 1
ATOM 674 C C . MET A 1 90 ? 21.980 -3.225 -6.346 1.00 57.69 90 MET A C 1
ATOM 676 O O . MET A 1 90 ? 21.465 -2.529 -5.477 1.00 57.69 90 MET A O 1
ATOM 680 N N . ILE A 1 91 ? 21.666 -3.103 -7.636 1.00 61.97 91 ILE A N 1
ATOM 681 C CA . ILE A 1 91 ? 20.624 -2.197 -8.151 1.00 61.97 91 ILE A CA 1
ATOM 682 C C . ILE A 1 91 ? 19.256 -2.896 -8.136 1.00 61.97 91 ILE A C 1
ATOM 684 O O . ILE A 1 91 ? 18.236 -2.295 -7.826 1.00 61.97 91 ILE A O 1
ATOM 688 N N . ARG A 1 92 ? 19.230 -4.204 -8.405 1.00 68.19 92 ARG A N 1
ATOM 689 C CA . ARG A 1 92 ? 18.015 -5.023 -8.465 1.00 68.19 92 ARG A CA 1
ATOM 690 C C . ARG A 1 92 ? 17.922 -5.956 -7.260 1.00 68.19 92 ARG A C 1
ATOM 692 O O . ARG A 1 92 ? 17.959 -7.173 -7.411 1.00 68.19 92 ARG A O 1
ATOM 699 N N . LYS A 1 93 ? 17.882 -5.398 -6.049 1.00 76.44 93 LYS A N 1
ATOM 700 C CA . LYS A 1 93 ? 17.715 -6.219 -4.835 1.00 76.44 93 LYS A CA 1
ATOM 701 C C . LYS A 1 93 ? 16.306 -6.761 -4.707 1.00 76.44 93 LYS A C 1
ATOM 703 O O . LYS A 1 93 ? 16.148 -7.947 -4.442 1.00 76.44 93 LYS A O 1
ATOM 708 N N . TYR A 1 94 ? 15.322 -5.891 -4.897 1.00 86.31 94 TYR A N 1
ATOM 709 C CA . TYR A 1 94 ? 13.918 -6.245 -4.783 1.00 86.31 94 TYR A CA 1
ATOM 710 C C . TYR A 1 94 ? 13.426 -6.763 -6.124 1.00 86.31 94 TYR A C 1
ATOM 712 O O . TYR A 1 94 ? 13.574 -6.125 -7.169 1.00 86.31 94 TYR A O 1
ATOM 720 N N . THR A 1 95 ? 12.912 -7.977 -6.088 1.00 89.62 95 THR A N 1
ATOM 721 C CA . THR A 1 95 ? 12.291 -8.648 -7.216 1.00 89.62 95 THR A CA 1
ATOM 722 C C . THR A 1 95 ? 10.872 -8.136 -7.413 1.00 89.62 95 THR A C 1
ATOM 724 O O . THR A 1 95 ? 10.277 -7.510 -6.538 1.00 89.62 95 THR A O 1
ATOM 727 N N . TYR A 1 96 ? 10.308 -8.440 -8.576 1.00 93.50 96 TYR A N 1
ATOM 728 C CA . TYR A 1 96 ? 8.887 -8.249 -8.831 1.00 93.50 96 TYR A CA 1
ATOM 729 C C . TYR A 1 96 ? 8.034 -8.947 -7.757 1.00 93.50 96 TYR A C 1
ATOM 731 O O . TYR A 1 96 ? 7.069 -8.373 -7.261 1.00 93.50 96 TYR A O 1
ATOM 739 N N . ASP A 1 97 ? 8.427 -10.164 -7.372 1.00 95.19 97 ASP A N 1
ATOM 740 C CA . ASP A 1 97 ? 7.735 -10.975 -6.372 1.00 95.19 97 ASP A CA 1
ATOM 741 C C . ASP A 1 97 ? 7.737 -10.306 -4.992 1.00 95.19 97 ASP A C 1
ATOM 743 O O . ASP A 1 97 ? 6.701 -10.294 -4.339 1.00 95.19 97 ASP A O 1
ATOM 747 N N . ASP A 1 98 ? 8.851 -9.688 -4.583 1.00 94.19 98 ASP A N 1
ATOM 748 C CA . ASP A 1 98 ? 8.940 -8.987 -3.294 1.00 94.19 98 ASP A CA 1
ATOM 749 C C . ASP A 1 98 ? 7.907 -7.854 -3.204 1.00 94.19 98 ASP A C 1
ATOM 751 O O . ASP A 1 98 ? 7.176 -7.745 -2.218 1.00 94.19 98 ASP A O 1
ATOM 755 N N . TYR A 1 99 ? 7.804 -7.032 -4.256 1.00 95.19 99 TYR A N 1
ATOM 756 C CA . TYR A 1 99 ? 6.794 -5.977 -4.314 1.00 95.19 99 TYR A CA 1
ATOM 757 C C . TYR A 1 99 ? 5.386 -6.562 -4.361 1.00 95.19 99 TYR A C 1
ATOM 759 O O . TYR A 1 99 ? 4.514 -6.131 -3.611 1.00 95.19 99 TYR A O 1
ATOM 767 N N . TRP A 1 100 ? 5.154 -7.558 -5.217 1.00 97.12 100 TRP A N 1
ATOM 768 C CA . TRP A 1 100 ? 3.849 -8.196 -5.329 1.00 97.12 100 TRP A CA 1
ATOM 769 C C . TRP A 1 100 ? 3.344 -8.712 -3.984 1.00 97.12 100 TRP A C 1
ATOM 771 O O . TRP A 1 100 ? 2.206 -8.445 -3.581 1.00 97.12 100 TRP A O 1
ATOM 781 N N . ASP A 1 101 ? 4.215 -9.426 -3.277 1.00 96.56 101 ASP A N 1
ATOM 782 C CA . ASP A 1 101 ? 3.883 -10.072 -2.024 1.00 96.56 101 ASP A CA 1
ATOM 783 C C . ASP A 1 101 ? 3.589 -9.040 -0.936 1.00 96.56 101 ASP A C 1
ATOM 785 O O . ASP A 1 101 ? 2.611 -9.206 -0.200 1.00 96.56 101 ASP A O 1
ATOM 789 N N . MET A 1 102 ? 4.344 -7.937 -0.912 1.00 95.75 102 MET A N 1
ATOM 790 C CA . MET A 1 102 ? 4.147 -6.820 0.010 1.00 95.75 102 MET A CA 1
ATOM 791 C C . MET A 1 102 ? 2.772 -6.149 -0.120 1.00 95.75 102 MET A C 1
ATOM 793 O O . MET A 1 102 ? 2.220 -5.693 0.883 1.00 95.75 102 MET A O 1
ATOM 797 N N . TYR A 1 103 ? 2.184 -6.097 -1.318 1.00 97.00 103 TYR A N 1
ATOM 798 C CA . TYR A 1 103 ? 0.909 -5.402 -1.532 1.00 97.00 103 TYR A CA 1
ATOM 799 C C . TYR A 1 103 ? -0.310 -6.331 -1.618 1.00 97.00 103 TYR A C 1
ATOM 801 O O . TYR A 1 103 ? -1.377 -5.966 -1.121 1.00 97.00 103 TYR A O 1
ATOM 809 N N . PHE A 1 104 ? -0.188 -7.520 -2.219 1.00 97.75 104 PHE A N 1
ATOM 810 C CA . PHE A 1 104 ? -1.360 -8.276 -2.693 1.00 97.75 104 PHE A CA 1
ATOM 811 C C . PHE A 1 104 ? -1.547 -9.682 -2.112 1.00 97.75 104 PHE A C 1
ATOM 813 O O . PHE A 1 104 ? -2.624 -10.268 -2.307 1.00 97.75 104 PHE A O 1
ATOM 820 N N . THR A 1 105 ? -0.552 -10.248 -1.421 1.00 95.75 105 THR A N 1
ATOM 821 C CA . THR A 1 105 ? -0.705 -11.592 -0.835 1.00 95.75 105 THR A CA 1
ATOM 822 C C . THR A 1 105 ? -1.683 -11.611 0.334 1.00 95.75 105 THR A C 1
ATOM 824 O O . THR A 1 105 ? -2.016 -10.572 0.895 1.00 95.75 105 THR A O 1
ATOM 827 N N . VAL A 1 106 ? -2.157 -12.806 0.693 1.00 94.44 106 VAL A N 1
ATOM 828 C CA . VAL A 1 106 ? -2.938 -13.028 1.913 1.00 94.44 106 VAL A CA 1
ATOM 829 C C . VAL A 1 106 ? -2.201 -14.030 2.791 1.00 94.44 106 VAL A C 1
ATOM 831 O O . VAL A 1 106 ? -1.890 -15.133 2.340 1.00 94.44 106 VAL A O 1
ATOM 834 N N . GLY A 1 107 ? -1.865 -13.636 4.018 1.00 91.19 107 GLY A N 1
ATOM 835 C CA . GLY A 1 107 ? -1.186 -14.470 5.016 1.00 91.19 107 GLY A CA 1
ATOM 836 C C . GLY A 1 107 ? 0.228 -14.937 4.645 1.00 91.19 107 GLY A C 1
ATOM 837 O O . GLY A 1 107 ? 0.820 -15.721 5.384 1.00 91.19 107 GLY A O 1
ATOM 838 N N . THR A 1 108 ? 0.781 -14.482 3.516 1.00 91.06 108 THR A N 1
ATOM 839 C CA . THR A 1 108 ? 2.073 -14.963 2.994 1.00 91.06 108 THR A CA 1
ATOM 840 C C . THR A 1 108 ? 3.219 -14.032 3.376 1.00 91.06 108 THR A C 1
ATOM 842 O O . THR A 1 108 ? 4.272 -14.505 3.798 1.00 91.06 108 THR A O 1
ATOM 845 N N . TYR A 1 109 ? 3.009 -12.714 3.315 1.00 92.31 109 TYR A N 1
ATOM 846 C CA . TYR A 1 109 ? 4.036 -11.718 3.622 1.00 92.31 109 TYR A CA 1
ATOM 847 C C . TYR A 1 109 ? 4.233 -11.525 5.137 1.00 92.31 109 TYR A C 1
ATOM 849 O O . TYR A 1 109 ? 3.946 -10.475 5.701 1.00 92.31 109 TYR A O 1
ATOM 857 N N . THR A 1 110 ? 4.666 -12.570 5.849 1.00 91.81 110 THR A N 1
ATOM 858 C CA . THR A 1 110 ? 4.818 -12.561 7.313 1.00 91.81 110 THR A CA 1
ATOM 859 C C . THR A 1 110 ? 6.167 -13.124 7.769 1.00 91.81 110 THR A C 1
ATOM 861 O O . THR A 1 110 ? 6.777 -13.986 7.137 1.00 91.81 110 THR A O 1
ATOM 864 N N . GLY A 1 111 ? 6.658 -12.636 8.910 1.00 90.00 111 GLY A N 1
ATOM 865 C CA . GLY A 1 111 ? 7.879 -13.127 9.539 1.00 90.00 111 GLY A CA 1
ATOM 866 C C . GLY A 1 111 ? 9.135 -12.750 8.758 1.00 90.00 111 GLY A C 1
ATOM 867 O O . GLY A 1 111 ? 9.411 -11.574 8.546 1.00 90.00 111 GLY A O 1
ATOM 868 N N . LYS A 1 112 ? 9.922 -13.758 8.375 1.00 92.75 112 LYS A N 1
ATOM 869 C CA . LYS A 1 112 ? 11.284 -13.615 7.829 1.00 92.75 112 LYS A CA 1
ATOM 870 C C . LYS A 1 112 ? 11.336 -13.462 6.303 1.00 92.75 112 LYS A C 1
ATOM 872 O O . LYS A 1 112 ? 12.414 -13.552 5.727 1.00 92.75 112 LYS A O 1
ATOM 877 N N . ILE A 1 113 ? 10.181 -13.309 5.657 1.00 90.44 113 ILE A N 1
ATOM 878 C CA . ILE A 1 113 ? 10.065 -13.304 4.193 1.00 90.44 113 ILE A CA 1
ATOM 879 C C . ILE A 1 113 ? 10.437 -11.960 3.557 1.00 90.44 113 ILE A C 1
ATOM 881 O O . ILE A 1 113 ? 10.710 -11.913 2.365 1.00 90.44 113 ILE A O 1
ATOM 885 N N . HIS A 1 114 ? 10.490 -10.879 4.343 1.00 89.38 114 HIS A N 1
ATOM 886 C CA . HIS A 1 114 ? 10.907 -9.567 3.852 1.00 89.38 114 HIS A CA 1
ATOM 887 C C . HIS A 1 114 ? 12.310 -9.646 3.215 1.00 89.38 114 HIS A C 1
ATOM 889 O O . HIS A 1 114 ? 13.211 -10.235 3.827 1.00 89.38 114 HIS A O 1
ATOM 895 N N . PRO A 1 115 ? 12.552 -9.015 2.050 1.00 86.44 115 PRO A N 1
ATOM 896 C CA . PRO A 1 115 ? 13.842 -9.094 1.356 1.00 86.44 115 PRO A CA 1
ATOM 897 C C . PRO A 1 115 ? 15.014 -8.538 2.181 1.00 86.44 115 PRO A C 1
ATOM 899 O O . PRO A 1 115 ? 16.166 -8.918 1.968 1.00 86.44 115 PRO A O 1
ATOM 902 N N . ASP A 1 116 ? 14.736 -7.672 3.161 1.00 81.88 116 ASP A N 1
ATOM 903 C CA . ASP A 1 116 ? 15.733 -7.175 4.116 1.00 81.88 116 ASP A CA 1
ATOM 904 C C . ASP A 1 116 ? 15.949 -8.038 5.372 1.00 81.88 116 ASP A C 1
ATOM 906 O O . ASP A 1 116 ? 16.768 -7.670 6.219 1.00 81.88 116 ASP A O 1
ATOM 910 N N . TYR A 1 117 ? 15.265 -9.174 5.541 1.00 84.25 117 TYR A N 1
ATOM 911 C CA . TYR A 1 117 ? 15.399 -9.974 6.766 1.00 84.25 117 TYR A CA 1
ATOM 912 C C . TYR A 1 117 ? 16.835 -10.467 6.985 1.00 84.25 117 TYR A C 1
ATOM 914 O O . TYR A 1 117 ? 17.392 -10.291 8.066 1.00 84.25 117 TYR A O 1
ATOM 922 N N . LEU A 1 118 ? 17.469 -11.040 5.956 1.00 78.38 118 LEU A N 1
ATOM 923 C CA . LEU A 1 118 ? 18.844 -11.549 6.065 1.00 78.38 118 LEU A CA 1
ATOM 924 C C . LEU A 1 118 ? 19.864 -10.441 6.356 1.00 78.38 118 LEU A C 1
ATOM 926 O O . LEU A 1 118 ? 20.905 -10.697 6.949 1.00 78.38 118 LEU A O 1
ATOM 930 N N . SER A 1 119 ? 19.560 -9.217 5.929 1.00 72.12 119 SER A N 1
ATOM 931 C CA . SER A 1 119 ? 20.462 -8.070 5.995 1.00 72.12 119 SER A CA 1
ATOM 932 C C . SER A 1 119 ? 20.324 -7.217 7.238 1.00 72.12 119 SER A C 1
ATOM 934 O O . SER A 1 119 ? 21.306 -6.667 7.721 1.00 72.12 119 SER A O 1
ATOM 936 N N . HIS A 1 120 ? 19.096 -7.100 7.731 1.00 75.88 120 HIS A N 1
ATOM 937 C CA . HIS A 1 120 ? 18.707 -6.117 8.736 1.00 75.88 120 HIS A CA 1
ATOM 938 C C . HIS A 1 120 ? 17.846 -6.735 9.841 1.00 75.88 120 HIS A C 1
ATOM 940 O O . HIS A 1 120 ? 17.415 -6.035 10.749 1.00 75.88 120 HIS A O 1
ATOM 946 N N . GLY A 1 121 ? 17.550 -8.038 9.770 1.00 81.69 121 GLY A N 1
ATOM 947 C CA . GLY A 1 121 ? 16.667 -8.718 10.718 1.00 81.69 121 GLY A CA 1
ATOM 948 C C . GLY A 1 121 ? 15.204 -8.276 10.633 1.00 81.69 121 GLY A C 1
ATOM 949 O O . GLY A 1 121 ? 14.414 -8.668 11.493 1.00 81.69 121 GLY A O 1
ATOM 950 N N . ILE A 1 122 ? 14.840 -7.484 9.616 1.00 82.75 122 ILE A N 1
ATOM 951 C CA . ILE A 1 122 ? 13.504 -6.902 9.456 1.00 82.75 122 ILE A CA 1
ATOM 952 C C . ILE A 1 122 ? 12.478 -8.010 9.278 1.00 82.75 122 ILE A C 1
ATOM 954 O O . ILE A 1 122 ? 12.548 -8.799 8.336 1.00 82.75 122 ILE A O 1
ATOM 958 N N . GLN A 1 123 ? 11.511 -8.042 10.189 1.00 87.38 123 GLN A N 1
ATOM 959 C CA . GLN A 1 123 ? 10.354 -8.914 10.097 1.00 87.38 123 GLN A CA 1
ATOM 960 C C . GLN A 1 123 ? 9.125 -8.104 9.719 1.00 87.38 123 GLN A C 1
ATOM 962 O O . GLN A 1 123 ? 8.933 -6.994 10.209 1.00 87.38 123 GLN A O 1
ATOM 967 N N . VAL A 1 124 ? 8.269 -8.708 8.906 1.00 90.25 124 VAL A N 1
ATOM 968 C CA . VAL A 1 124 ? 6.986 -8.131 8.494 1.00 90.25 124 VAL A CA 1
ATOM 969 C C . VAL A 1 124 ? 5.816 -8.859 9.123 1.00 90.25 124 VAL A C 1
ATOM 971 O O . VAL A 1 124 ? 5.927 -10.009 9.570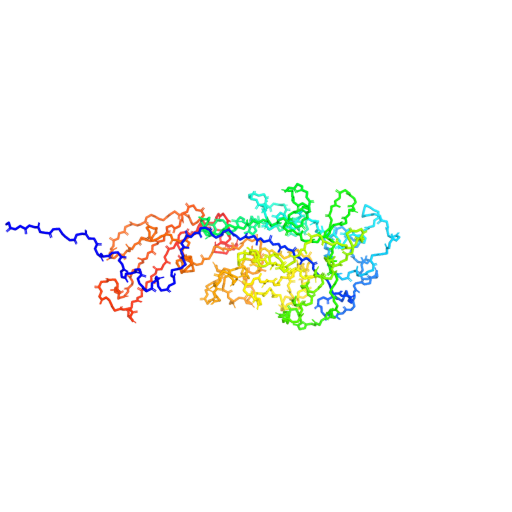 1.00 90.25 124 VAL A O 1
ATOM 974 N N . TYR A 1 125 ? 4.668 -8.198 9.133 1.00 91.62 125 TYR A N 1
ATOM 975 C CA . TYR A 1 125 ? 3.402 -8.851 9.402 1.00 91.62 125 TYR A CA 1
ATOM 976 C C . TYR A 1 125 ? 2.365 -8.412 8.376 1.00 91.62 125 TYR A C 1
ATOM 978 O O . TYR A 1 125 ? 1.809 -7.338 8.511 1.00 91.62 125 TYR A O 1
ATOM 986 N N . GLY A 1 126 ? 2.109 -9.261 7.386 1.00 94.69 126 GLY A N 1
ATOM 987 C CA . GLY A 1 126 ? 1.049 -9.102 6.400 1.00 94.69 126 GLY A CA 1
ATOM 988 C C . GLY A 1 126 ? 1.394 -8.130 5.274 1.00 94.69 126 GLY A C 1
ATOM 989 O O . GLY A 1 126 ? 2.271 -7.276 5.392 1.00 94.69 126 GLY A O 1
ATOM 990 N N . SER A 1 127 ? 0.684 -8.287 4.162 1.00 97.00 127 SER A N 1
ATOM 991 C CA . SER A 1 127 ? 0.691 -7.340 3.048 1.00 97.00 127 SER A CA 1
ATOM 992 C C . SER A 1 127 ? -0.225 -6.132 3.314 1.00 97.00 127 SER A C 1
ATOM 994 O O . SER A 1 127 ? -0.999 -6.117 4.277 1.00 97.00 127 SER A O 1
ATOM 996 N N . LEU A 1 128 ? -0.227 -5.140 2.416 1.00 97.06 128 LEU A N 1
ATOM 997 C CA . LEU A 1 128 ? -1.241 -4.071 2.416 1.00 97.06 128 LEU A CA 1
ATOM 998 C C . LEU A 1 128 ? -2.673 -4.641 2.391 1.00 97.06 128 LEU A C 1
ATOM 1000 O O . LEU A 1 128 ? -3.565 -4.155 3.092 1.00 97.06 128 LEU A O 1
ATOM 1004 N N . ARG A 1 129 ? -2.897 -5.689 1.591 1.00 97.38 129 ARG A N 1
ATOM 1005 C CA . ARG A 1 129 ? -4.184 -6.381 1.501 1.00 97.38 129 ARG A CA 1
ATOM 1006 C C . ARG A 1 129 ? -4.562 -7.067 2.812 1.00 97.38 129 ARG A C 1
ATOM 1008 O O . ARG A 1 129 ? -5.719 -6.953 3.219 1.00 97.38 129 ARG A O 1
ATOM 1015 N N . ASP A 1 130 ? -3.619 -7.745 3.470 1.00 97.38 130 ASP A N 1
ATOM 1016 C CA . ASP A 1 130 ? -3.846 -8.334 4.796 1.00 97.38 130 ASP A CA 1
ATOM 1017 C C . ASP A 1 130 ? -4.242 -7.253 5.802 1.00 97.38 130 ASP A C 1
ATOM 1019 O O . ASP A 1 130 ? -5.227 -7.421 6.523 1.00 97.38 130 ASP A O 1
ATOM 1023 N N . TYR A 1 131 ? -3.520 -6.126 5.801 1.00 97.06 131 TYR A N 1
ATOM 1024 C CA . TYR A 1 131 ? -3.770 -5.020 6.718 1.00 97.06 131 TYR A CA 1
ATOM 1025 C C . TYR A 1 131 ? -5.195 -4.498 6.598 1.00 97.06 131 TYR A C 1
ATOM 1027 O O . TYR A 1 131 ? -5.923 -4.470 7.588 1.00 97.06 131 TYR A O 1
ATOM 1035 N N . TYR A 1 132 ? -5.628 -4.108 5.397 1.00 96.88 132 TYR A N 1
ATOM 1036 C CA . TYR A 1 132 ? -6.973 -3.558 5.237 1.00 96.88 132 TYR A CA 1
ATOM 1037 C C . TYR A 1 132 ? -8.055 -4.598 5.498 1.00 96.88 132 TYR A C 1
ATOM 1039 O O . TYR A 1 132 ? -9.074 -4.264 6.103 1.00 96.88 132 TYR A O 1
ATOM 1047 N N . ASN A 1 133 ? -7.831 -5.860 5.135 1.00 95.69 133 ASN A N 1
ATOM 1048 C CA . ASN A 1 133 ? -8.775 -6.918 5.458 1.00 95.69 133 ASN A CA 1
ATOM 1049 C C . ASN A 1 133 ? -8.926 -7.109 6.983 1.00 95.69 133 ASN A C 1
ATOM 1051 O O . ASN A 1 133 ? -10.052 -7.196 7.471 1.00 95.69 133 ASN A O 1
ATOM 1055 N N . GLU A 1 134 ? -7.826 -7.115 7.746 1.00 95.62 134 GLU A N 1
ATOM 1056 C CA . GLU A 1 134 ? -7.846 -7.254 9.211 1.00 95.62 134 GLU A CA 1
ATOM 1057 C C . GLU A 1 134 ? -8.369 -5.985 9.907 1.00 95.62 134 GLU A C 1
ATOM 1059 O O . GLU A 1 134 ? -9.337 -6.042 10.668 1.00 95.62 134 GLU A O 1
ATOM 1064 N N . ALA A 1 135 ? -7.780 -4.821 9.623 1.00 95.06 135 ALA A N 1
ATOM 1065 C CA . ALA A 1 135 ? -8.048 -3.563 10.322 1.00 95.06 135 ALA A CA 1
ATOM 1066 C C . ALA A 1 135 ? -9.459 -3.003 10.072 1.00 95.06 135 ALA A C 1
ATOM 1068 O O . ALA A 1 135 ? -9.968 -2.235 10.897 1.00 95.06 135 ALA A O 1
ATOM 1069 N N . THR A 1 136 ? -10.088 -3.388 8.955 1.00 95.38 136 THR A N 1
ATOM 1070 C CA . THR A 1 136 ? -11.447 -2.962 8.572 1.00 95.38 136 THR A CA 1
ATOM 1071 C C . THR A 1 136 ? -12.483 -4.084 8.659 1.00 95.38 136 THR A C 1
ATOM 1073 O O . THR A 1 136 ? -13.637 -3.890 8.268 1.00 95.38 136 THR A O 1
ATOM 1076 N N . TYR A 1 137 ? -12.096 -5.259 9.170 1.00 94.56 137 TYR A N 1
ATOM 1077 C CA . TYR A 1 137 ? -12.969 -6.431 9.303 1.00 94.56 137 TYR A CA 1
ATOM 1078 C C . TYR A 1 137 ? -13.608 -6.862 7.972 1.00 94.56 137 TYR A C 1
ATOM 1080 O O . TYR A 1 137 ? -14.782 -7.225 7.918 1.00 94.56 137 TYR A O 1
ATOM 1088 N N . GLY A 1 138 ? -12.835 -6.782 6.887 1.00 94.19 138 GLY A N 1
ATOM 1089 C CA . GLY A 1 138 ? -13.267 -7.102 5.526 1.00 94.19 138 GLY A CA 1
ATOM 1090 C C . GLY A 1 138 ? -14.103 -6.021 4.833 1.00 94.19 138 GLY A C 1
ATOM 1091 O O . GLY A 1 138 ? -14.533 -6.239 3.702 1.00 94.19 138 GLY A O 1
ATOM 1092 N N . SER A 1 139 ? -14.328 -4.862 5.464 1.00 93.62 139 SER A N 1
ATOM 1093 C CA . SER A 1 139 ? -15.083 -3.747 4.862 1.00 93.62 139 SER A CA 1
ATOM 1094 C C . SER A 1 139 ? -14.335 -3.087 3.699 1.00 93.62 139 SER A C 1
ATOM 1096 O O . SER A 1 139 ? -14.952 -2.521 2.798 1.00 93.62 139 SER A O 1
ATOM 1098 N N . VAL A 1 140 ? -13.006 -3.159 3.710 1.00 95.50 140 VAL A N 1
ATOM 1099 C CA . VAL A 1 140 ? -12.126 -2.708 2.633 1.00 95.50 140 VAL A CA 1
ATOM 1100 C C . VAL A 1 140 ? -11.370 -3.917 2.110 1.00 95.50 140 VAL A C 1
ATOM 1102 O O . VAL A 1 140 ? -10.625 -4.566 2.845 1.00 95.50 140 VAL A O 1
ATOM 1105 N N . GLN A 1 141 ? -11.555 -4.214 0.827 1.00 96.00 141 GLN A N 1
ATOM 1106 C CA . GLN A 1 141 ? -10.865 -5.307 0.152 1.00 96.00 141 GLN A CA 1
ATOM 1107 C C . GLN A 1 141 ? -10.002 -4.736 -0.962 1.00 96.00 141 GLN A C 1
ATOM 1109 O O . GLN A 1 141 ? -10.512 -4.093 -1.872 1.00 96.00 141 GLN A O 1
ATOM 1114 N N . ILE A 1 142 ? -8.697 -4.982 -0.902 1.00 96.88 142 ILE A N 1
ATOM 1115 C CA . ILE A 1 142 ? -7.770 -4.602 -1.969 1.00 96.88 142 ILE A CA 1
ATOM 1116 C C . ILE A 1 142 ? -7.593 -5.800 -2.895 1.00 96.88 142 ILE A C 1
ATOM 1118 O O . ILE A 1 142 ? -7.302 -6.911 -2.441 1.00 96.88 142 ILE A O 1
ATOM 1122 N N . GLN A 1 143 ? -7.773 -5.571 -4.191 1.00 96.81 143 GLN A N 1
ATOM 1123 C CA . GLN A 1 143 ? -7.587 -6.575 -5.228 1.00 96.81 143 GLN A CA 1
ATOM 1124 C C . GLN A 1 143 ? -6.599 -6.066 -6.279 1.00 96.81 143 GLN A C 1
ATOM 1126 O O . GLN A 1 143 ? -6.684 -4.902 -6.678 1.00 96.81 143 GLN A O 1
ATOM 1131 N N . PRO A 1 144 ? -5.676 -6.912 -6.757 1.00 97.44 144 PRO A N 1
ATOM 1132 C CA . PRO A 1 144 ? -4.870 -6.554 -7.909 1.00 97.44 144 PRO A CA 1
ATOM 1133 C C . PRO A 1 144 ? -5.748 -6.482 -9.166 1.00 97.44 144 PRO A C 1
ATOM 1135 O O . PRO A 1 144 ? -6.522 -7.399 -9.445 1.00 97.44 144 PRO A O 1
ATOM 1138 N N . TYR A 1 145 ? -5.622 -5.404 -9.936 1.00 97.19 145 TYR A N 1
ATOM 1139 C CA . TYR A 1 145 ? -6.306 -5.265 -11.227 1.00 97.19 145 TYR A CA 1
ATOM 1140 C C . TYR A 1 145 ? -5.527 -5.953 -12.355 1.00 97.19 145 TYR A C 1
ATOM 1142 O O . TYR A 1 145 ? -4.307 -5.988 -12.291 1.00 97.19 145 TYR A O 1
ATOM 1150 N N . GLN A 1 146 ? -6.175 -6.447 -13.413 1.00 97.38 146 GLN A N 1
ATOM 1151 C CA . GLN A 1 146 ? -5.450 -7.007 -14.565 1.00 97.38 146 GLN A CA 1
ATOM 1152 C C . GLN A 1 146 ? -4.673 -5.905 -15.305 1.00 97.38 146 GLN A C 1
ATOM 1154 O O . GLN A 1 146 ? -5.275 -4.962 -15.811 1.00 97.38 146 GLN A O 1
ATOM 1159 N N . THR A 1 147 ? -3.352 -6.027 -15.396 1.00 96.81 147 THR A N 1
ATOM 1160 C CA . THR A 1 147 ? -2.469 -5.044 -16.043 1.00 96.81 147 THR A CA 1
ATOM 1161 C C . THR A 1 147 ? -1.890 -5.526 -17.371 1.00 96.81 147 THR A C 1
ATOM 1163 O O . THR A 1 147 ? -1.487 -4.693 -18.176 1.00 96.81 147 THR A O 1
ATOM 1166 N N . TRP A 1 148 ? -1.893 -6.838 -17.633 1.00 96.44 148 TRP A N 1
ATOM 1167 C CA . TRP A 1 148 ? -1.429 -7.438 -18.890 1.00 96.44 148 TRP A CA 1
ATOM 1168 C C . TRP A 1 148 ? -2.419 -8.486 -19.420 1.00 96.44 148 TRP A C 1
ATOM 1170 O O . TRP A 1 148 ? -3.098 -9.123 -18.621 1.00 96.44 148 TRP A O 1
ATOM 1180 N N . PRO A 1 149 ? -2.528 -8.726 -20.738 1.00 90.94 149 PRO A N 1
ATOM 1181 C CA . PRO A 1 149 ? -3.270 -9.864 -21.274 1.00 90.94 149 PRO A CA 1
ATOM 1182 C C . PRO A 1 149 ? -2.670 -11.182 -20.778 1.00 90.94 149 PRO A C 1
ATOM 1184 O O . PRO A 1 149 ? -1.452 -11.324 -20.756 1.00 90.94 149 PRO A O 1
ATOM 1187 N N . GLY A 1 150 ? -3.506 -12.154 -20.414 1.00 88.75 150 GLY A N 1
ATOM 1188 C CA . GLY A 1 150 ? -3.042 -13.474 -19.985 1.00 88.75 150 GLY A CA 1
ATOM 1189 C C . GLY A 1 150 ? -3.785 -14.013 -18.770 1.00 88.75 150 GLY A C 1
ATOM 1190 O O . GLY A 1 150 ? -4.885 -13.565 -18.434 1.00 88.75 150 GLY A O 1
ATOM 1191 N N . GLU A 1 151 ? -3.182 -15.012 -18.127 1.00 77.31 151 GLU A N 1
ATOM 1192 C CA . GLU A 1 151 ? -3.705 -15.590 -16.892 1.00 77.31 151 GLU A CA 1
ATOM 1193 C C . GLU A 1 151 ? -3.675 -14.566 -15.753 1.00 77.31 151 GLU A C 1
ATOM 1195 O O . GLU A 1 151 ? -2.830 -13.677 -15.711 1.00 77.31 151 GLU A O 1
ATOM 1200 N N . LYS A 1 152 ? -4.599 -14.695 -14.795 1.00 81.69 152 LYS A N 1
ATOM 1201 C CA . LYS A 1 152 ? -4.665 -13.843 -13.595 1.00 81.69 152 LYS A CA 1
ATOM 1202 C C . LYS A 1 152 ? -3.598 -14.235 -12.567 1.00 81.69 152 LYS A C 1
ATOM 1204 O O . LYS A 1 152 ? -3.917 -14.517 -11.412 1.00 81.69 152 LYS A O 1
ATOM 1209 N N . ASP A 1 153 ? -2.347 -14.313 -12.999 1.00 92.06 153 ASP A N 1
ATOM 1210 C CA . ASP A 1 153 ? -1.208 -14.520 -12.117 1.00 92.06 153 ASP A CA 1
ATOM 1211 C C . ASP A 1 153 ? -0.630 -13.175 -11.643 1.00 92.06 153 ASP A C 1
ATOM 1213 O O . ASP A 1 153 ? -1.083 -12.089 -12.018 1.00 92.06 153 ASP A O 1
ATOM 1217 N N . LYS A 1 154 ? 0.391 -13.245 -10.790 1.00 94.31 154 LYS A N 1
ATOM 1218 C CA . LYS A 1 154 ? 1.039 -12.050 -10.250 1.00 94.31 154 LYS A CA 1
ATOM 1219 C C . LYS A 1 154 ? 1.768 -11.201 -11.293 1.00 94.31 154 LYS A C 1
ATOM 1221 O O . LYS A 1 154 ? 1.966 -10.020 -11.055 1.00 94.31 154 LYS A O 1
ATOM 1226 N N . TYR A 1 155 ? 2.161 -11.766 -12.430 1.00 94.88 155 TYR A N 1
ATOM 1227 C CA . TYR A 1 155 ? 2.899 -11.071 -13.489 1.00 94.88 155 TYR A CA 1
ATOM 1228 C C . TYR A 1 155 ? 1.997 -10.366 -14.501 1.00 94.88 155 TYR A C 1
ATOM 1230 O O . TYR A 1 155 ? 2.505 -9.596 -15.311 1.00 94.88 155 TYR A O 1
ATOM 1238 N N . HIS A 1 156 ? 0.686 -10.609 -14.447 1.00 95.88 156 HIS A N 1
ATOM 1239 C CA . HIS A 1 156 ? -0.282 -9.978 -15.342 1.00 95.88 156 HIS A CA 1
ATOM 1240 C C . HIS A 1 156 ? -1.353 -9.161 -14.615 1.00 95.88 156 HIS A C 1
ATOM 1242 O O . HIS A 1 156 ? -2.239 -8.589 -15.251 1.00 95.88 156 HIS A O 1
ATOM 1248 N N . ALA A 1 157 ? -1.284 -9.087 -13.291 1.00 96.88 157 ALA A N 1
ATOM 1249 C CA . ALA A 1 157 ? -2.128 -8.224 -12.487 1.00 96.88 157 ALA A CA 1
ATOM 1250 C C . ALA A 1 157 ? -1.264 -7.274 -11.647 1.00 96.88 157 ALA A C 1
ATOM 1252 O O . ALA A 1 157 ? -0.072 -7.506 -11.499 1.00 96.88 157 ALA A O 1
ATOM 1253 N N . GLY A 1 158 ? -1.885 -6.226 -11.095 1.00 96.88 158 GLY A N 1
ATOM 1254 C CA . GLY A 1 158 ? -1.491 -5.332 -9.997 1.00 96.88 158 GLY A CA 1
ATOM 1255 C C . GLY A 1 158 ? -0.197 -4.522 -10.132 1.00 96.88 158 GLY A C 1
ATOM 1256 O O . GLY A 1 158 ? -0.064 -3.537 -9.418 1.00 96.88 158 GLY A O 1
ATOM 1257 N N . ILE A 1 159 ? 0.737 -4.866 -11.017 1.00 97.94 159 ILE A N 1
ATOM 1258 C CA . ILE A 1 159 ? 1.895 -4.035 -11.369 1.00 97.94 159 ILE A CA 1
ATOM 1259 C C . ILE A 1 159 ? 1.829 -3.786 -12.874 1.00 97.94 159 ILE A C 1
ATOM 1261 O O . ILE A 1 159 ? 1.692 -4.712 -13.672 1.00 97.94 159 ILE A O 1
ATOM 1265 N N . VAL A 1 160 ? 1.876 -2.514 -13.264 1.00 97.81 160 VAL A N 1
ATOM 1266 C CA . VAL A 1 160 ? 1.777 -2.092 -14.672 1.00 97.81 160 VAL A CA 1
ATOM 1267 C C . VAL A 1 160 ? 3.084 -2.336 -15.419 1.00 97.81 160 VAL A C 1
ATOM 1269 O O . VAL A 1 160 ? 3.091 -2.646 -16.606 1.00 97.81 160 VAL A O 1
ATOM 1272 N N . ASN A 1 161 ? 4.203 -2.195 -14.718 1.00 95.44 161 ASN A N 1
ATOM 1273 C CA . ASN A 1 161 ? 5.532 -2.282 -15.293 1.00 95.44 161 ASN A CA 1
ATOM 1274 C C . ASN A 1 161 ? 5.812 -3.627 -15.973 1.00 95.44 161 ASN A C 1
ATOM 1276 O O . ASN A 1 161 ? 5.432 -4.692 -15.483 1.00 95.44 161 ASN A O 1
ATOM 1280 N N . ARG A 1 162 ? 6.616 -3.566 -17.040 1.00 92.06 162 ARG A N 1
ATOM 1281 C CA . ARG A 1 162 ? 7.356 -4.725 -17.551 1.00 92.06 162 ARG A CA 1
ATOM 1282 C C . ARG A 1 162 ? 8.296 -5.274 -16.478 1.00 92.06 162 ARG A C 1
ATOM 1284 O O . ARG A 1 162 ? 8.594 -4.617 -15.476 1.00 92.06 162 ARG A O 1
ATOM 1291 N N . HIS A 1 163 ? 8.830 -6.462 -16.728 1.00 91.06 163 HIS A N 1
ATOM 1292 C CA . HIS A 1 163 ? 9.909 -7.015 -15.926 1.00 91.06 163 HIS A CA 1
ATOM 1293 C C . HIS A 1 163 ? 11.093 -7.442 -16.783 1.00 91.06 163 HIS A C 1
ATOM 1295 O O . HIS A 1 163 ? 10.944 -7.880 -17.919 1.00 91.06 163 HIS A O 1
ATOM 1301 N N . ASP A 1 164 ? 12.276 -7.347 -16.192 1.00 82.88 164 ASP A N 1
ATOM 1302 C CA . ASP A 1 164 ? 13.489 -7.945 -16.720 1.00 82.88 164 ASP A CA 1
ATOM 1303 C C . ASP A 1 164 ? 13.782 -9.255 -15.999 1.00 82.88 164 ASP A C 1
ATOM 1305 O O . ASP A 1 164 ? 13.642 -9.350 -14.776 1.00 82.88 164 ASP A O 1
ATOM 1309 N N . GLU A 1 165 ? 14.296 -10.236 -16.733 1.00 82.31 165 GLU A N 1
ATOM 1310 C CA . GLU A 1 165 ? 14.778 -11.481 -16.147 1.00 82.31 165 GLU A CA 1
ATOM 1311 C C . GLU A 1 165 ? 16.287 -11.444 -15.921 1.00 82.31 165 GLU A C 1
ATOM 1313 O O . GLU A 1 165 ? 17.077 -11.093 -16.801 1.00 82.31 165 GLU A O 1
ATOM 1318 N N . ALA A 1 166 ? 16.717 -11.824 -14.720 1.00 73.25 166 ALA A N 1
ATOM 1319 C CA . ALA A 1 166 ? 18.128 -12.012 -14.434 1.00 73.25 166 ALA A CA 1
ATOM 1320 C C . ALA A 1 166 ? 18.339 -13.085 -13.360 1.00 73.25 166 ALA A C 1
ATOM 1322 O O . ALA A 1 166 ? 17.840 -12.984 -12.244 1.00 73.25 166 ALA A O 1
ATOM 1323 N N . GLY A 1 167 ? 19.114 -14.122 -13.688 1.00 71.38 167 GLY A N 1
ATOM 1324 C CA . GLY A 1 167 ? 19.408 -15.207 -12.743 1.00 71.38 167 GLY A CA 1
ATOM 1325 C C . GLY A 1 167 ? 18.167 -15.983 -12.289 1.00 71.38 167 GLY A C 1
ATOM 1326 O O . GLY A 1 167 ? 18.088 -16.346 -11.120 1.00 71.38 167 GLY A O 1
ATOM 1327 N N . GLY A 1 168 ? 17.195 -16.186 -13.186 1.00 79.88 168 GLY A N 1
ATOM 1328 C CA . GLY A 1 168 ? 15.943 -16.895 -12.888 1.00 79.88 168 GLY A CA 1
ATOM 1329 C C . GLY A 1 168 ? 14.952 -16.106 -12.027 1.00 79.88 168 GLY A C 1
ATOM 1330 O O . GLY A 1 168 ? 13.975 -16.674 -11.554 1.00 79.88 168 GLY A O 1
ATOM 1331 N N . LYS A 1 169 ? 15.203 -14.812 -11.801 1.00 84.56 169 LYS A N 1
ATOM 1332 C CA . LYS A 1 169 ? 14.316 -13.903 -11.068 1.00 84.56 169 LYS A CA 1
ATOM 1333 C C . LYS A 1 169 ? 13.828 -12.785 -11.979 1.00 84.56 169 LYS A C 1
ATOM 1335 O O . LYS A 1 169 ? 14.558 -12.360 -12.876 1.00 84.56 169 LYS A O 1
ATOM 1340 N N . LYS A 1 170 ? 12.624 -12.293 -11.698 1.00 88.38 170 LYS A N 1
ATOM 1341 C CA . LYS A 1 170 ? 11.998 -11.161 -12.385 1.00 88.38 170 LYS A CA 1
ATOM 1342 C C . LYS A 1 170 ? 12.159 -9.892 -11.563 1.00 88.38 170 LYS A C 1
ATOM 1344 O O . LYS A 1 170 ? 11.980 -9.909 -10.347 1.00 88.38 170 LYS A O 1
ATOM 1349 N N . PHE A 1 171 ? 12.482 -8.794 -12.226 1.00 86.94 171 PHE A N 1
ATOM 1350 C CA . PHE A 1 171 ? 12.686 -7.486 -11.613 1.00 86.94 171 PHE A CA 1
ATOM 1351 C C . PHE A 1 171 ? 11.837 -6.460 -12.331 1.00 86.94 171 PHE A C 1
ATOM 1353 O O . PHE A 1 171 ? 11.799 -6.468 -13.556 1.00 86.94 171 PHE A O 1
ATOM 1360 N N . VAL A 1 172 ? 11.197 -5.566 -11.586 1.00 90.44 172 VAL A N 1
ATOM 1361 C CA . VAL A 1 172 ? 10.419 -4.479 -12.179 1.00 90.44 172 VAL A CA 1
ATOM 1362 C C . VAL A 1 172 ? 11.314 -3.621 -13.079 1.00 90.44 172 VAL A C 1
ATOM 1364 O O . VAL A 1 172 ? 12.370 -3.147 -12.652 1.00 90.44 172 VAL A O 1
ATOM 1367 N N . ARG A 1 173 ? 10.891 -3.420 -14.331 1.00 86.75 173 ARG A N 1
ATOM 1368 C CA . ARG A 1 173 ? 11.475 -2.428 -15.236 1.00 86.75 173 ARG A CA 1
ATOM 1369 C C . ARG A 1 173 ? 10.801 -1.088 -14.958 1.00 86.75 173 ARG A C 1
ATOM 1371 O O . ARG A 1 173 ? 9.620 -0.901 -15.248 1.00 86.75 173 ARG A O 1
ATOM 1378 N N . TRP A 1 174 ? 11.550 -0.180 -14.352 1.00 87.00 174 TRP A N 1
ATOM 1379 C CA . TRP A 1 174 ? 11.069 1.138 -13.948 1.00 87.00 174 TRP A CA 1
ATOM 1380 C C . TRP A 1 174 ? 10.722 1.994 -15.171 1.00 87.00 174 TRP A C 1
ATOM 1382 O O . TRP A 1 174 ? 11.451 1.988 -16.161 1.00 87.00 174 TRP A O 1
ATOM 1392 N N . ILE A 1 175 ? 9.605 2.719 -15.102 1.00 87.69 175 ILE A N 1
ATOM 1393 C CA . ILE A 1 175 ? 9.179 3.642 -16.157 1.00 87.69 175 ILE A CA 1
ATOM 1394 C C . ILE A 1 175 ? 9.907 4.969 -15.959 1.00 87.69 175 ILE A C 1
ATOM 1396 O O . ILE A 1 175 ? 9.803 5.590 -14.901 1.00 87.69 175 ILE A O 1
ATOM 1400 N N . MET A 1 176 ? 10.633 5.417 -16.979 1.00 82.94 176 MET A N 1
ATOM 1401 C CA . MET A 1 176 ? 11.371 6.675 -16.910 1.00 82.94 176 MET A CA 1
ATOM 1402 C C . MET A 1 176 ? 10.436 7.865 -17.151 1.00 82.94 176 MET A C 1
ATOM 1404 O O . MET A 1 176 ? 9.783 7.933 -18.192 1.00 82.94 176 MET A O 1
ATOM 1408 N N . ILE A 1 177 ? 10.412 8.829 -16.230 1.00 81.88 177 ILE A N 1
ATOM 1409 C CA . ILE A 1 177 ? 9.691 10.101 -16.391 1.00 81.88 177 ILE A CA 1
ATOM 1410 C C . ILE A 1 177 ? 10.638 11.225 -16.823 1.00 81.88 177 ILE A C 1
ATOM 1412 O O . ILE A 1 177 ? 11.841 11.199 -16.543 1.00 81.88 177 ILE A O 1
ATOM 1416 N N . SER A 1 178 ? 10.098 12.218 -17.534 1.00 75.88 178 SER A N 1
ATOM 1417 C CA . SER A 1 178 ? 10.864 13.351 -18.072 1.00 75.88 178 SER A CA 1
ATOM 1418 C C . SER A 1 178 ? 11.385 14.309 -17.003 1.00 75.88 178 SER A C 1
ATOM 1420 O O . SER A 1 178 ? 12.383 14.994 -17.246 1.00 75.88 178 SER A O 1
ATOM 1422 N N . ALA A 1 179 ? 10.731 14.347 -15.844 1.00 70.38 179 ALA A N 1
ATOM 1423 C CA . ALA A 1 179 ? 11.056 15.224 -14.743 1.00 70.38 179 ALA A CA 1
ATOM 1424 C C . ALA A 1 179 ? 12.505 15.002 -14.336 1.00 70.38 179 ALA A C 1
ATOM 1426 O O . ALA A 1 179 ? 12.996 13.876 -14.213 1.00 70.38 179 ALA A O 1
ATOM 1427 N N . SER A 1 180 ? 13.200 16.106 -14.101 1.00 65.50 180 SER A N 1
ATOM 1428 C CA . SER A 1 180 ? 14.477 16.065 -13.407 1.00 65.50 180 SER A CA 1
ATOM 1429 C C . SER A 1 180 ? 14.233 15.933 -11.914 1.00 65.50 180 SER A C 1
ATOM 1431 O O . SER A 1 180 ? 13.338 16.572 -11.361 1.00 65.50 180 SER A O 1
ATOM 1433 N N . ARG A 1 181 ? 15.068 15.141 -11.253 1.00 61.00 181 ARG A N 1
ATOM 1434 C CA . ARG A 1 181 ? 14.958 14.868 -9.824 1.00 61.00 181 ARG A CA 1
ATOM 1435 C C . ARG A 1 181 ? 15.339 16.125 -9.027 1.00 61.00 181 ARG A C 1
ATOM 1437 O O . ARG A 1 181 ? 16.529 16.407 -8.857 1.00 61.00 181 ARG A O 1
ATOM 1444 N N . LYS A 1 182 ? 14.370 16.900 -8.513 1.00 61.44 182 LYS A N 1
ATOM 1445 C CA . LYS A 1 182 ? 14.654 17.997 -7.561 1.00 61.44 182 LYS A CA 1
ATOM 1446 C C . LYS A 1 182 ? 14.479 17.517 -6.124 1.00 61.44 182 LYS A C 1
ATOM 1448 O O . LYS A 1 182 ? 13.622 16.699 -5.813 1.00 61.44 182 LYS A O 1
ATOM 1453 N N . SER A 1 183 ? 15.276 18.065 -5.208 1.00 50.88 183 SER A N 1
ATOM 1454 C CA . SER A 1 183 ? 15.229 17.694 -3.784 1.00 50.88 183 SER A CA 1
ATOM 1455 C C . SER A 1 183 ? 13.889 18.021 -3.107 1.00 50.88 183 SER A C 1
ATOM 1457 O O . SER A 1 183 ? 13.541 17.380 -2.118 1.00 50.88 183 SER A O 1
ATOM 1459 N N . THR A 1 184 ? 13.131 18.986 -3.639 1.00 52.25 184 THR A N 1
ATOM 1460 C CA . THR A 1 184 ? 11.785 19.363 -3.177 1.00 52.25 184 THR A CA 1
ATOM 1461 C C . THR A 1 184 ? 10.692 18.421 -3.666 1.00 52.25 184 THR A C 1
ATOM 1463 O O . THR A 1 184 ? 9.708 18.236 -2.955 1.00 52.25 184 THR A O 1
ATOM 1466 N N . ASP A 1 185 ? 10.884 17.782 -4.823 1.00 50.75 185 ASP A N 1
ATOM 1467 C CA . ASP A 1 185 ? 9.901 16.862 -5.416 1.00 50.75 185 ASP A CA 1
ATOM 1468 C C . ASP A 1 185 ? 9.748 15.571 -4.588 1.00 50.75 185 ASP A C 1
ATOM 1470 O O . ASP A 1 185 ? 8.798 14.819 -4.767 1.00 50.75 185 ASP A O 1
ATOM 1474 N N . TYR A 1 186 ? 10.660 15.346 -3.635 1.00 50.66 186 TYR A N 1
ATOM 1475 C CA . TYR A 1 186 ? 10.646 14.235 -2.684 1.00 50.66 186 TYR A CA 1
ATOM 1476 C C . TYR A 1 186 ? 9.831 14.469 -1.422 1.00 50.66 186 TYR A C 1
ATOM 1478 O O . TYR A 1 186 ? 9.393 13.511 -0.801 1.00 50.66 186 TYR A O 1
ATOM 1486 N N . ALA A 1 187 ? 9.689 15.720 -0.993 1.00 51.66 187 ALA A N 1
ATOM 1487 C CA . ALA A 1 187 ? 8.906 16.036 0.197 1.00 51.66 187 ALA A CA 1
ATOM 1488 C C . ALA A 1 187 ? 7.414 15.959 -0.095 1.00 51.66 187 ALA A C 1
ATOM 1490 O O . ALA A 1 187 ? 6.615 15.551 0.737 1.00 51.66 187 ALA A O 1
ATOM 1491 N N . TYR A 1 188 ? 7.078 16.414 -1.294 1.00 61.03 188 TYR A N 1
ATOM 1492 C CA . TYR A 1 188 ? 5.737 16.645 -1.763 1.00 61.03 188 TYR A CA 1
ATOM 1493 C C . TYR A 1 188 ? 5.843 16.569 -3.282 1.00 61.03 188 TYR A C 1
ATOM 1495 O O . TYR A 1 188 ? 6.222 17.579 -3.885 1.00 61.03 188 TYR A O 1
ATOM 1503 N N . PRO A 1 189 ? 5.566 15.411 -3.912 1.00 64.81 189 PRO A N 1
ATOM 1504 C CA . PRO A 1 189 ? 5.540 15.366 -5.362 1.00 64.81 189 PRO A CA 1
ATOM 1505 C C . PRO A 1 189 ? 4.558 16.440 -5.795 1.00 64.81 189 PRO A C 1
ATOM 1507 O O . PRO A 1 189 ? 3.425 16.514 -5.304 1.00 64.81 189 PRO A O 1
ATOM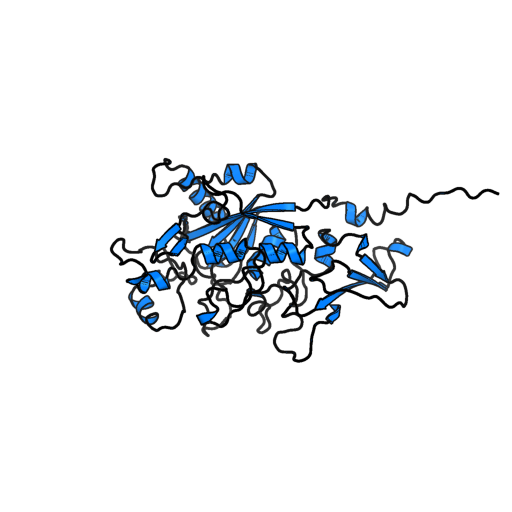 1510 N N . SER A 1 190 ? 5.029 17.357 -6.629 1.00 69.69 190 SER A N 1
ATOM 1511 C CA . SER A 1 190 ? 4.124 18.345 -7.185 1.00 69.69 190 SER A CA 1
ATOM 1512 C C . SER A 1 190 ? 3.083 17.604 -8.034 1.00 69.69 190 SER A C 1
ATOM 1514 O O . SER A 1 190 ? 3.393 16.539 -8.576 1.00 69.69 190 SER A O 1
ATOM 1516 N N . PRO A 1 191 ? 1.862 18.142 -8.191 1.00 79.31 191 PRO A N 1
ATOM 1517 C CA . PRO A 1 191 ? 0.896 17.594 -9.143 1.00 79.31 191 PRO A CA 1
ATOM 1518 C C . PRO A 1 191 ? 1.515 17.320 -10.526 1.00 79.31 191 PRO A C 1
ATOM 1520 O O . PRO A 1 191 ? 1.192 16.319 -11.153 1.00 79.31 191 PRO A O 1
ATOM 1523 N N . LEU A 1 192 ? 2.503 18.131 -10.926 1.00 80.31 192 LEU A N 1
ATOM 1524 C CA . LEU A 1 192 ? 3.289 17.943 -12.143 1.00 80.31 192 LEU A CA 1
ATOM 1525 C C . LEU A 1 192 ? 4.013 16.586 -12.201 1.00 80.31 192 LEU A C 1
ATOM 1527 O O . LEU A 1 192 ? 3.971 15.938 -13.237 1.00 80.31 192 LEU A O 1
ATOM 1531 N N . VAL A 1 193 ? 4.647 16.125 -11.116 1.00 81.56 193 VAL A N 1
ATOM 1532 C CA . VAL A 1 193 ? 5.354 14.826 -11.096 1.00 81.56 193 VAL A CA 1
ATOM 1533 C C . VAL A 1 193 ? 4.379 13.664 -11.291 1.00 81.56 193 VAL A C 1
ATOM 1535 O O . VAL A 1 193 ? 4.686 12.718 -12.015 1.00 81.56 193 VAL A O 1
ATOM 1538 N N . LEU A 1 194 ? 3.188 13.741 -10.692 1.00 84.31 194 LEU A N 1
ATOM 1539 C CA . LEU A 1 194 ? 2.144 12.739 -10.918 1.00 84.31 194 LEU A CA 1
ATOM 1540 C C . LEU A 1 194 ? 1.604 12.774 -12.343 1.00 84.31 194 LEU A C 1
ATOM 1542 O O . LEU A 1 194 ? 1.426 11.723 -12.957 1.00 84.31 194 LEU A O 1
ATOM 1546 N N . ASP A 1 195 ? 1.352 13.966 -12.877 1.00 87.31 195 ASP A N 1
ATOM 1547 C CA . ASP A 1 195 ? 0.899 14.113 -14.255 1.00 87.31 195 ASP A CA 1
ATOM 1548 C C . ASP A 1 195 ? 1.945 13.576 -15.234 1.00 87.31 195 ASP A C 1
ATOM 1550 O O . ASP A 1 195 ? 1.592 12.893 -16.193 1.00 87.31 195 ASP A O 1
ATOM 1554 N N . GLU A 1 196 ? 3.232 13.787 -14.963 1.00 87.81 196 GLU A N 1
ATOM 1555 C CA . GLU A 1 196 ? 4.315 13.188 -15.735 1.00 87.81 196 GLU A CA 1
ATOM 1556 C C . GLU A 1 196 ? 4.356 11.661 -15.625 1.00 87.81 196 GLU A C 1
ATOM 1558 O O . GLU A 1 196 ? 4.513 10.990 -16.644 1.00 87.81 196 GLU A O 1
ATOM 1563 N N . ALA A 1 197 ? 4.157 11.092 -14.434 1.00 89.88 197 ALA A N 1
ATOM 1564 C CA . ALA A 1 197 ? 4.078 9.643 -14.259 1.00 89.88 197 ALA A CA 1
ATOM 1565 C C . ALA A 1 197 ? 2.899 9.033 -15.036 1.00 89.88 197 ALA A C 1
ATOM 1567 O O . ALA A 1 197 ? 3.066 8.042 -15.748 1.00 89.88 197 ALA A O 1
ATOM 1568 N N . ARG A 1 198 ? 1.721 9.665 -14.984 1.00 92.62 198 ARG A N 1
ATOM 1569 C CA . ARG A 1 198 ? 0.554 9.276 -15.792 1.00 92.62 198 ARG A CA 1
ATOM 1570 C C . ARG A 1 198 ? 0.836 9.406 -17.287 1.00 92.62 198 ARG A C 1
ATOM 1572 O O . ARG A 1 198 ? 0.524 8.497 -18.050 1.00 92.62 198 ARG A O 1
ATOM 1579 N N . ASN A 1 199 ? 1.446 10.512 -17.711 1.00 93.25 199 ASN A N 1
ATOM 1580 C CA . ASN A 1 199 ? 1.801 10.745 -19.110 1.00 93.25 199 ASN A CA 1
ATOM 1581 C C . ASN A 1 199 ? 2.818 9.722 -19.621 1.00 93.25 199 ASN A C 1
ATOM 1583 O O . ASN A 1 199 ? 2.703 9.299 -20.766 1.00 93.25 199 ASN A O 1
ATOM 1587 N N . ALA A 1 200 ? 3.762 9.280 -18.788 1.00 92.00 200 ALA A N 1
ATOM 1588 C CA . ALA A 1 200 ? 4.689 8.217 -19.152 1.00 92.00 200 ALA A CA 1
ATOM 1589 C C . ALA A 1 200 ? 3.957 6.884 -19.382 1.00 92.00 200 ALA A C 1
ATOM 1591 O O . ALA A 1 200 ? 4.201 6.228 -20.390 1.00 92.00 200 ALA A O 1
ATOM 1592 N N . VAL A 1 201 ? 2.998 6.520 -18.521 1.00 96.19 201 VAL A N 1
ATOM 1593 C CA . VAL A 1 201 ? 2.149 5.328 -18.728 1.00 96.19 201 VAL A CA 1
ATOM 1594 C C . VAL A 1 201 ? 1.336 5.447 -20.023 1.00 96.19 201 VAL A C 1
ATOM 1596 O O . VAL A 1 201 ? 1.345 4.525 -20.835 1.00 96.19 201 VAL A O 1
ATOM 1599 N N . ARG A 1 202 ? 0.699 6.601 -20.275 1.00 97.12 202 ARG A N 1
ATOM 1600 C CA . ARG A 1 202 ? -0.032 6.867 -21.531 1.00 97.12 202 ARG A CA 1
ATOM 1601 C C . ARG A 1 202 ? 0.867 6.745 -22.758 1.00 97.12 202 ARG A C 1
ATOM 1603 O O . ARG A 1 202 ? 0.468 6.145 -23.748 1.00 97.12 202 ARG A O 1
ATOM 1610 N N . ALA A 1 203 ? 2.072 7.309 -22.693 1.00 94.44 203 ALA A N 1
ATOM 1611 C CA . ALA A 1 203 ? 3.023 7.279 -23.795 1.00 94.44 203 ALA A CA 1
ATOM 1612 C C . ALA A 1 203 ? 3.448 5.845 -24.132 1.00 94.44 203 ALA A C 1
ATOM 1614 O O . ALA A 1 203 ? 3.465 5.492 -25.305 1.00 94.44 203 ALA A O 1
ATOM 1615 N N . LEU A 1 204 ? 3.723 5.012 -23.122 1.00 93.50 204 LEU A N 1
ATOM 1616 C CA . LEU A 1 204 ? 4.057 3.599 -23.328 1.00 93.50 204 LEU A CA 1
ATOM 1617 C C . LEU A 1 204 ? 2.870 2.790 -23.871 1.00 93.50 204 LEU A C 1
ATOM 1619 O O . LEU A 1 204 ? 3.069 1.890 -24.679 1.00 93.50 204 LEU A O 1
ATOM 1623 N N . HIS A 1 205 ? 1.639 3.112 -23.467 1.00 97.12 205 HIS A N 1
ATOM 1624 C CA . HIS A 1 205 ? 0.440 2.476 -24.019 1.00 97.12 205 HIS A CA 1
ATOM 1625 C C . HIS A 1 205 ? 0.135 2.907 -25.464 1.00 97.12 205 HIS A C 1
ATOM 1627 O O . HIS A 1 205 ? -0.463 2.151 -26.221 1.00 97.12 205 HIS A O 1
ATOM 1633 N N . ALA A 1 206 ? 0.552 4.108 -25.868 1.00 97.38 206 ALA A N 1
ATOM 1634 C CA . ALA A 1 206 ? 0.357 4.618 -27.226 1.00 97.38 206 ALA A CA 1
ATOM 1635 C C . ALA A 1 206 ? 1.370 4.071 -28.251 1.00 97.38 206 ALA A C 1
ATOM 1637 O O . ALA A 1 206 ? 1.234 4.349 -29.445 1.00 97.38 206 ALA A O 1
ATOM 1638 N N . LEU A 1 207 ? 2.395 3.336 -27.804 1.00 95.50 207 LEU A N 1
ATOM 1639 C CA . LEU A 1 207 ? 3.341 2.668 -28.697 1.00 95.50 207 LEU A CA 1
ATOM 1640 C C . LEU A 1 207 ? 2.644 1.549 -29.498 1.00 95.50 207 LEU A C 1
ATOM 1642 O O . LEU A 1 207 ? 1.651 0.991 -29.028 1.00 95.50 207 LEU A O 1
ATOM 1646 N N . PRO A 1 208 ? 3.156 1.194 -30.691 1.00 97.38 208 PRO A N 1
ATOM 1647 C CA . PRO A 1 208 ? 2.730 -0.014 -31.395 1.00 97.38 208 PRO A CA 1
ATOM 1648 C C . PRO A 1 208 ? 2.841 -1.260 -30.503 1.00 97.38 208 PRO A C 1
ATOM 1650 O O . PRO A 1 208 ? 3.781 -1.368 -29.720 1.00 97.38 208 PRO A O 1
ATOM 1653 N N . GLU A 1 209 ? 1.916 -2.218 -30.624 1.00 95.56 209 GLU A N 1
ATOM 1654 C CA . GLU A 1 209 ? 1.912 -3.427 -29.775 1.00 95.56 209 GLU A CA 1
ATOM 1655 C C . GLU A 1 209 ? 3.191 -4.277 -29.912 1.00 95.56 209 GLU A C 1
ATOM 1657 O O . GLU A 1 209 ? 3.549 -5.013 -28.991 1.00 95.56 209 GLU A O 1
ATOM 1662 N N . ASP A 1 210 ? 3.886 -4.177 -31.050 1.00 94.50 210 ASP A N 1
ATOM 1663 C CA . ASP A 1 210 ? 5.160 -4.845 -31.323 1.00 94.50 210 ASP A CA 1
ATOM 1664 C C . ASP A 1 210 ? 6.387 -4.091 -30.778 1.00 94.50 210 ASP A C 1
ATOM 1666 O O . ASP A 1 210 ? 7.501 -4.624 -30.816 1.00 94.50 210 ASP A O 1
ATOM 1670 N N . ASP A 1 211 ? 6.210 -2.889 -30.220 1.00 94.50 211 ASP A N 1
ATOM 1671 C CA . ASP A 1 211 ? 7.289 -2.134 -29.591 1.00 94.50 211 ASP A CA 1
ATOM 1672 C C . ASP A 1 211 ? 7.757 -2.819 -28.283 1.00 94.50 211 ASP A C 1
ATOM 1674 O O . ASP A 1 211 ? 6.947 -3.192 -27.421 1.00 94.50 211 ASP A O 1
ATOM 1678 N N . PRO A 1 212 ? 9.077 -2.990 -28.074 1.00 86.56 212 PRO A N 1
ATOM 1679 C CA . PRO A 1 212 ? 9.617 -3.630 -26.875 1.00 86.56 212 PRO A CA 1
ATOM 1680 C C . PRO A 1 212 ? 9.377 -2.857 -25.567 1.00 86.56 212 PRO A C 1
ATOM 1682 O O . PRO A 1 212 ? 9.613 -3.426 -24.497 1.00 86.56 212 PRO A O 1
ATOM 1685 N N . GLU A 1 213 ? 8.910 -1.611 -25.615 1.00 85.94 213 GLU A N 1
ATOM 1686 C CA . GLU A 1 213 ? 8.530 -0.805 -24.451 1.00 85.94 213 GLU A CA 1
ATOM 1687 C C . GLU A 1 213 ? 7.009 -0.649 -24.291 1.00 85.94 213 GLU A C 1
ATOM 1689 O O . GLU A 1 213 ? 6.560 -0.152 -23.257 1.00 85.94 213 GLU A O 1
ATOM 1694 N N . TYR A 1 214 ? 6.200 -1.137 -25.240 1.00 93.75 214 TYR A N 1
ATOM 1695 C CA . TYR A 1 214 ? 4.737 -1.086 -25.151 1.00 93.75 214 TYR A CA 1
ATOM 1696 C C . TYR A 1 214 ? 4.211 -1.710 -23.851 1.00 93.75 214 TYR A C 1
ATOM 1698 O O . TYR A 1 214 ? 4.668 -2.785 -23.438 1.00 93.75 214 TYR A O 1
ATOM 1706 N N . ILE A 1 215 ? 3.221 -1.070 -23.224 1.00 95.25 215 ILE A N 1
ATOM 1707 C CA . ILE A 1 215 ? 2.461 -1.648 -22.108 1.00 95.25 215 ILE A CA 1
ATOM 1708 C C . ILE A 1 215 ? 0.964 -1.722 -22.460 1.00 95.25 215 ILE A C 1
ATOM 1710 O O . ILE A 1 215 ? 0.366 -0.723 -22.865 1.00 95.25 215 ILE A O 1
ATOM 1714 N N . PRO A 1 216 ? 0.302 -2.871 -22.264 1.00 96.88 216 PRO A N 1
ATOM 1715 C CA . PRO A 1 216 ? -1.114 -3.060 -22.576 1.00 96.88 216 PRO A CA 1
ATOM 1716 C C . PRO A 1 216 ? -2.028 -2.561 -21.445 1.00 96.88 216 PRO A C 1
ATOM 1718 O O . PRO A 1 216 ? -2.981 -3.235 -21.053 1.00 96.88 216 PRO A O 1
ATOM 1721 N N . PHE A 1 217 ? -1.729 -1.382 -20.893 1.00 97.56 217 PHE A N 1
ATOM 1722 C CA . PHE A 1 217 ? -2.472 -0.792 -19.785 1.00 97.56 217 PHE A CA 1
ATOM 1723 C C . PHE A 1 217 ? -2.871 0.656 -20.086 1.00 97.56 217 PHE A C 1
ATOM 1725 O O . PHE A 1 217 ? -2.050 1.570 -20.023 1.00 97.56 217 PHE A O 1
ATOM 1732 N N . ASP A 1 218 ? -4.160 0.862 -20.353 1.00 97.69 218 ASP A N 1
ATOM 1733 C CA . ASP A 1 218 ? -4.763 2.187 -20.491 1.00 97.69 218 ASP A CA 1
ATOM 1734 C C . ASP A 1 218 ? -5.181 2.724 -19.111 1.00 97.69 218 ASP A C 1
ATOM 1736 O O . ASP A 1 218 ? -6.201 2.324 -18.536 1.00 97.69 218 ASP A O 1
ATOM 1740 N N . ILE A 1 219 ? -4.383 3.648 -18.572 1.00 96.94 219 ILE A N 1
ATOM 1741 C CA . ILE A 1 219 ? -4.631 4.267 -17.264 1.00 96.94 219 ILE A CA 1
ATOM 1742 C C . ILE A 1 219 ? -5.909 5.122 -17.234 1.00 96.94 219 ILE A C 1
ATOM 1744 O O . ILE A 1 219 ? -6.565 5.211 -16.193 1.00 96.94 219 ILE A O 1
ATOM 1748 N N . ASP A 1 220 ? -6.306 5.720 -18.359 1.00 96.69 220 ASP A N 1
ATOM 1749 C CA . ASP A 1 220 ? -7.498 6.566 -18.427 1.00 96.69 220 ASP A CA 1
ATOM 1750 C C . ASP A 1 220 ? -8.762 5.702 -18.477 1.00 96.69 220 ASP A C 1
ATOM 1752 O O . ASP A 1 220 ? -9.724 5.956 -17.740 1.00 96.69 220 ASP A O 1
ATOM 1756 N N . ALA A 1 221 ? -8.747 4.624 -19.271 1.00 97.06 221 ALA A N 1
ATOM 1757 C CA . ALA A 1 221 ? -9.811 3.623 -19.248 1.00 97.06 221 ALA A CA 1
ATOM 1758 C C . ALA A 1 221 ? -9.928 2.957 -17.870 1.00 97.06 221 ALA A C 1
ATOM 1760 O O . ALA A 1 221 ? -11.045 2.760 -17.384 1.00 97.06 221 ALA A O 1
ATOM 1761 N N . TYR A 1 222 ? -8.798 2.675 -17.211 1.00 96.69 222 TYR A N 1
ATOM 1762 C CA . TYR A 1 222 ? -8.773 2.156 -15.847 1.00 96.69 222 TYR A CA 1
ATOM 1763 C C . TYR A 1 222 ? -9.510 3.086 -14.879 1.00 96.69 222 TYR A C 1
ATOM 1765 O O . TYR A 1 222 ? -10.462 2.648 -14.237 1.00 96.69 222 TYR A O 1
ATOM 1773 N N . PHE A 1 223 ? -9.163 4.371 -14.789 1.00 94.56 223 PHE A N 1
ATOM 1774 C CA . PHE A 1 223 ? -9.869 5.277 -13.874 1.00 94.56 223 PHE A CA 1
ATOM 1775 C C . PHE A 1 223 ? -11.342 5.481 -14.238 1.00 94.56 223 PHE A C 1
ATOM 1777 O O . PHE A 1 223 ? -12.190 5.560 -13.347 1.00 94.56 223 PHE A O 1
ATOM 1784 N N . LYS A 1 224 ? -11.670 5.523 -15.534 1.00 95.56 224 LYS A N 1
ATOM 1785 C CA . LYS A 1 224 ? -13.053 5.660 -16.010 1.00 95.56 224 LYS A CA 1
ATOM 1786 C C . LYS A 1 224 ? -13.918 4.447 -15.663 1.00 95.56 224 LYS A C 1
ATOM 1788 O O . LYS A 1 224 ? -15.118 4.606 -15.448 1.00 95.56 224 LYS A O 1
ATOM 1793 N N . ALA A 1 225 ? -13.333 3.250 -15.608 1.00 95.81 225 ALA A N 1
ATOM 1794 C CA . ALA A 1 225 ? -14.069 2.017 -15.348 1.00 95.81 225 ALA A CA 1
ATOM 1795 C C . ALA A 1 225 ? -14.676 1.963 -13.937 1.00 95.81 225 ALA A C 1
ATOM 1797 O O . ALA A 1 225 ? -15.719 1.337 -13.752 1.00 95.81 225 ALA A O 1
ATOM 1798 N N . SER A 1 226 ? -14.050 2.596 -12.937 1.00 93.38 226 SER A N 1
ATOM 1799 C CA . SER A 1 226 ? -14.579 2.612 -11.570 1.00 93.38 226 SER A CA 1
ATOM 1800 C C . SER A 1 226 ? -13.934 3.695 -10.694 1.00 93.38 226 SER A C 1
ATOM 1802 O O . SER A 1 226 ? -12.711 3.822 -10.681 1.00 93.38 226 SER A O 1
ATOM 1804 N N . PRO A 1 227 ? -14.703 4.401 -9.840 1.00 89.38 227 PRO A N 1
ATOM 1805 C CA . PRO A 1 227 ? -14.136 5.316 -8.841 1.00 89.38 227 PRO A CA 1
ATOM 1806 C C . PRO A 1 227 ? -13.326 4.592 -7.742 1.00 89.38 227 PRO A C 1
ATOM 1808 O O . PRO A 1 227 ? -12.555 5.220 -7.006 1.00 89.38 227 PRO A O 1
ATOM 1811 N N . PHE A 1 228 ? -13.483 3.268 -7.631 1.00 91.94 228 PHE A N 1
ATOM 1812 C CA . PHE A 1 228 ? -12.742 2.405 -6.705 1.00 91.94 228 PHE A CA 1
ATOM 1813 C C . PHE A 1 228 ? -11.398 1.927 -7.266 1.00 91.94 228 PHE A C 1
ATOM 1815 O O . PHE A 1 228 ? -10.652 1.253 -6.560 1.00 91.94 228 PHE A O 1
ATOM 1822 N N . ASN A 1 229 ? -11.075 2.287 -8.508 1.00 94.94 229 ASN A N 1
ATOM 1823 C CA . ASN A 1 229 ? -9.774 2.028 -9.105 1.00 94.94 229 ASN A CA 1
ATOM 1824 C C . ASN A 1 229 ? -8.765 3.048 -8.576 1.00 94.94 229 ASN A C 1
ATOM 1826 O O . ASN A 1 229 ? -8.975 4.258 -8.706 1.00 94.94 229 ASN A O 1
ATOM 1830 N N . LYS A 1 230 ? -7.703 2.550 -7.937 1.00 94.06 230 LYS A N 1
ATOM 1831 C CA . LYS A 1 230 ? -6.629 3.343 -7.327 1.00 94.06 230 LYS A CA 1
ATOM 1832 C C . LYS A 1 230 ? -5.287 3.022 -7.976 1.00 94.06 230 LYS A C 1
ATOM 1834 O O . LYS A 1 230 ? -5.062 1.885 -8.399 1.00 94.06 230 LYS A O 1
ATOM 1839 N N . VAL A 1 231 ? -4.403 4.011 -8.034 1.00 95.38 231 VAL A N 1
ATOM 1840 C CA . VAL A 1 231 ? -3.013 3.846 -8.474 1.00 95.38 231 VAL A CA 1
ATOM 1841 C C . VAL A 1 231 ? -2.081 4.264 -7.350 1.00 95.38 231 VAL A C 1
ATOM 1843 O O . VAL A 1 231 ? -2.260 5.314 -6.732 1.00 95.38 231 VAL A O 1
ATOM 1846 N N . ILE A 1 232 ? -1.060 3.449 -7.112 1.00 94.44 232 ILE A N 1
ATOM 1847 C CA . ILE A 1 232 ? 0.092 3.826 -6.303 1.00 94.44 232 ILE A CA 1
ATOM 1848 C C . ILE A 1 232 ? 1.293 3.958 -7.237 1.00 94.44 232 ILE A C 1
ATOM 1850 O O . ILE A 1 232 ? 1.751 2.977 -7.824 1.00 94.44 232 ILE A O 1
ATOM 1854 N N . PHE A 1 233 ? 1.817 5.171 -7.356 1.00 92.88 233 PHE A N 1
ATOM 1855 C CA . PHE A 1 233 ? 3.104 5.414 -7.987 1.00 92.88 233 PHE A CA 1
ATOM 1856 C C . PHE A 1 233 ? 4.209 5.222 -6.953 1.00 92.88 233 PHE A C 1
ATOM 1858 O O . PHE A 1 233 ? 4.165 5.825 -5.884 1.00 92.88 233 PHE A O 1
ATOM 1865 N N . VAL A 1 234 ? 5.198 4.391 -7.263 1.00 90.19 234 VAL A N 1
ATOM 1866 C CA . VAL A 1 234 ? 6.369 4.165 -6.413 1.00 90.19 234 VAL A CA 1
ATOM 1867 C C . VAL A 1 234 ? 7.568 4.800 -7.098 1.00 90.19 234 VAL A C 1
ATOM 1869 O O . VAL A 1 234 ? 7.984 4.353 -8.164 1.00 90.19 234 VAL A O 1
ATOM 1872 N N . GLY A 1 235 ? 8.109 5.858 -6.501 1.00 83.88 235 GLY A N 1
ATOM 1873 C CA . GLY A 1 235 ? 9.299 6.546 -6.986 1.00 83.88 235 GLY A CA 1
ATOM 1874 C C . GLY A 1 235 ? 10.589 5.870 -6.522 1.00 83.88 235 GLY A C 1
ATOM 1875 O O . GLY A 1 235 ? 10.719 5.494 -5.356 1.00 83.88 235 GLY A O 1
ATOM 1876 N N . ALA A 1 236 ? 11.567 5.759 -7.418 1.00 78.88 236 ALA A N 1
ATOM 1877 C CA . ALA A 1 236 ? 12.840 5.105 -7.139 1.00 78.88 236 ALA A CA 1
ATOM 1878 C C . ALA A 1 236 ? 13.662 5.779 -6.024 1.00 78.88 236 ALA A C 1
ATOM 1880 O O . ALA A 1 236 ? 13.885 7.002 -5.993 1.00 78.88 236 ALA A O 1
ATOM 1881 N N . GLY A 1 237 ? 14.231 4.948 -5.145 1.00 72.94 237 GLY A N 1
ATOM 1882 C CA . GLY A 1 237 ? 15.007 5.396 -3.995 1.00 72.94 237 GLY A CA 1
ATOM 1883 C C . GLY A 1 237 ? 14.151 6.000 -2.879 1.00 72.94 237 GLY A C 1
ATOM 1884 O O . GLY A 1 237 ? 12.954 5.756 -2.783 1.00 72.94 237 GLY A O 1
ATOM 1885 N N . GLY A 1 238 ? 14.799 6.765 -1.998 1.00 64.62 238 GLY A N 1
ATOM 1886 C CA . GLY A 1 238 ? 14.127 7.435 -0.882 1.00 64.62 238 GLY A CA 1
ATOM 1887 C C . GLY A 1 238 ? 13.965 8.931 -1.095 1.00 64.62 238 GLY A C 1
ATOM 1888 O O . GLY A 1 238 ? 14.567 9.518 -1.996 1.00 64.62 238 GLY A O 1
ATOM 1889 N N . ALA A 1 239 ? 13.180 9.561 -0.230 1.00 55.41 239 ALA A N 1
ATOM 1890 C CA . ALA A 1 239 ? 13.028 11.007 -0.201 1.00 55.41 239 ALA A CA 1
ATOM 1891 C C . ALA A 1 239 ? 14.053 11.687 0.713 1.00 55.41 239 ALA A C 1
ATOM 1893 O O . ALA A 1 239 ? 14.454 11.143 1.738 1.00 55.41 239 ALA A O 1
ATOM 1894 N N . LYS A 1 240 ? 14.481 12.920 0.408 1.00 49.47 240 LYS A N 1
ATOM 1895 C CA . LYS A 1 240 ? 15.249 13.713 1.391 1.00 49.47 240 LYS A CA 1
ATOM 1896 C C . LYS A 1 240 ? 14.434 13.910 2.676 1.00 49.47 240 LYS A C 1
ATOM 1898 O O . LYS A 1 240 ? 14.998 13.909 3.761 1.00 49.47 240 LYS A O 1
ATOM 1903 N N . SER A 1 241 ? 13.118 14.003 2.538 1.00 42.41 241 SER A N 1
ATOM 1904 C CA . SER A 1 241 ? 12.088 14.073 3.577 1.00 42.41 241 SER A CA 1
ATOM 1905 C C . SER A 1 241 ? 11.079 12.960 3.309 1.00 42.41 241 SER A C 1
ATOM 1907 O O . SER A 1 241 ? 10.333 13.072 2.347 1.00 42.41 241 SER A O 1
ATOM 1909 N N . GLY A 1 242 ? 11.144 11.870 4.075 1.00 45.84 242 GLY A N 1
ATOM 1910 C CA . GLY A 1 242 ? 10.423 10.610 3.849 1.00 45.84 242 GLY A CA 1
ATOM 1911 C C . GLY A 1 242 ? 8.915 10.731 3.863 1.00 45.84 242 GLY A C 1
ATOM 1912 O O . GLY A 1 242 ? 8.318 10.422 4.885 1.00 45.84 242 GLY A O 1
ATOM 1913 N N . PHE A 1 243 ? 8.318 11.167 2.758 1.00 50.56 243 PHE A N 1
ATOM 1914 C CA . PHE A 1 243 ? 6.879 11.331 2.695 1.00 50.56 243 PHE A CA 1
ATOM 1915 C C . PHE A 1 243 ? 6.305 10.717 1.429 1.00 50.56 243 PHE A C 1
ATOM 1917 O O . PHE A 1 243 ? 6.609 11.095 0.296 1.00 50.56 243 PHE A O 1
ATOM 1924 N N . ALA A 1 244 ? 5.437 9.757 1.693 1.00 53.78 244 ALA A N 1
ATOM 1925 C CA . ALA A 1 244 ? 4.344 9.370 0.848 1.00 53.78 244 ALA A CA 1
ATOM 1926 C C . ALA A 1 244 ? 3.292 10.505 0.820 1.00 53.78 244 ALA A C 1
ATOM 1928 O O . ALA A 1 244 ? 3.241 11.326 1.738 1.00 53.78 244 ALA A O 1
ATOM 1929 N N . ARG A 1 245 ? 2.504 10.627 -0.255 1.00 56.31 245 ARG A N 1
ATOM 1930 C CA . ARG A 1 245 ? 1.395 11.595 -0.308 1.00 56.31 245 ARG A CA 1
ATOM 1931 C C . ARG A 1 245 ? 0.238 11.122 -1.177 1.00 56.31 245 ARG A C 1
ATOM 1933 O O . ARG A 1 245 ? 0.409 10.873 -2.371 1.00 56.31 245 ARG A O 1
ATOM 1940 N N . GLY A 1 246 ? -0.957 11.119 -0.603 1.00 54.50 246 GLY A N 1
ATOM 1941 C CA . GLY A 1 246 ? -2.231 11.181 -1.297 1.00 54.50 246 GLY A CA 1
ATOM 1942 C C . GLY A 1 246 ? -2.393 12.581 -1.874 1.00 54.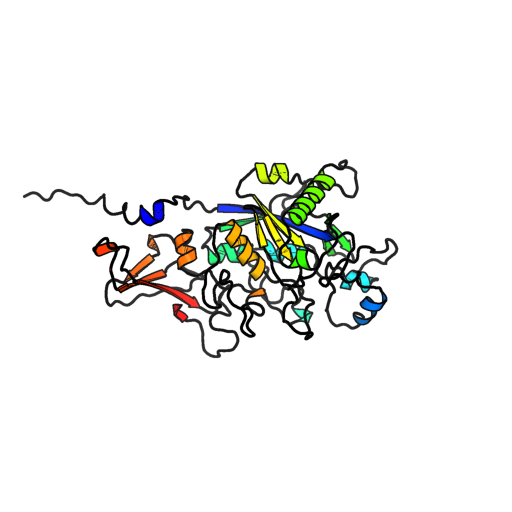50 246 GLY A C 1
ATOM 1943 O O . GLY A 1 246 ? -2.610 13.555 -1.152 1.00 54.50 246 GLY A O 1
ATOM 1944 N N . LEU A 1 247 ? -2.204 12.708 -3.183 1.00 55.09 247 LEU A N 1
ATOM 1945 C CA . LEU A 1 247 ? -2.249 14.000 -3.874 1.00 55.09 247 LEU A CA 1
ATOM 1946 C C . LEU A 1 247 ? -3.605 14.244 -4.535 1.00 55.09 247 LEU A C 1
ATOM 1948 O O . LEU A 1 247 ? -4.011 15.394 -4.684 1.00 55.09 247 LEU A O 1
ATOM 1952 N N . LEU A 1 248 ? -4.304 13.171 -4.913 1.00 59.44 248 LEU A N 1
ATOM 1953 C CA . LEU A 1 248 ? -5.615 13.185 -5.560 1.00 59.44 248 LEU A CA 1
ATOM 1954 C C . LEU A 1 248 ? -6.462 12.017 -5.030 1.00 59.44 248 LEU A C 1
ATOM 1956 O O . LEU A 1 248 ? -5.931 11.050 -4.496 1.00 59.44 248 LEU A O 1
ATOM 1960 N N . ALA A 1 249 ? -7.782 12.057 -5.233 1.00 69.75 249 ALA A N 1
ATOM 1961 C CA . ALA A 1 249 ? -8.724 11.047 -4.719 1.00 69.75 249 ALA A CA 1
ATOM 1962 C C . ALA A 1 249 ? -8.508 9.602 -5.238 1.00 69.75 249 ALA A C 1
ATOM 1964 O O . ALA A 1 249 ? -9.163 8.661 -4.770 1.00 69.75 249 ALA A O 1
ATOM 1965 N N . GLN A 1 250 ? -7.639 9.407 -6.232 1.00 79.75 250 GLN A N 1
ATOM 1966 C CA . GLN A 1 250 ? -7.362 8.103 -6.840 1.00 79.75 250 GLN A CA 1
ATOM 1967 C C . GLN A 1 250 ? -5.871 7.731 -6.869 1.00 79.75 250 GLN A C 1
ATOM 1969 O O . GLN A 1 250 ? -5.558 6.587 -7.204 1.00 79.75 250 GLN A O 1
ATOM 1974 N N . ASP A 1 251 ? -4.978 8.640 -6.457 1.00 85.94 251 ASP A N 1
ATOM 1975 C CA . ASP A 1 251 ? -3.538 8.508 -6.677 1.00 85.94 251 ASP A CA 1
ATOM 1976 C C . ASP A 1 251 ? -2.746 8.772 -5.406 1.00 85.94 251 ASP A C 1
ATOM 1978 O O . ASP A 1 251 ? -2.917 9.795 -4.733 1.00 85.94 251 ASP A O 1
ATOM 1982 N N . ILE A 1 252 ? -1.810 7.869 -5.148 1.00 86.81 252 ILE A N 1
ATOM 1983 C CA . ILE A 1 252 ? -0.794 8.018 -4.115 1.00 86.81 252 ILE A CA 1
ATOM 1984 C C . ILE A 1 252 ? 0.571 8.008 -4.776 1.00 86.81 252 ILE A C 1
ATOM 1986 O O . ILE A 1 252 ? 0.816 7.243 -5.709 1.00 86.81 252 ILE A O 1
ATOM 1990 N N . TRP A 1 253 ? 1.475 8.807 -4.230 1.00 86.31 253 TRP A N 1
ATOM 1991 C CA . TRP A 1 253 ? 2.899 8.654 -4.452 1.00 86.31 253 TRP A CA 1
ATOM 1992 C C . TRP A 1 253 ? 3.570 8.085 -3.205 1.00 86.31 253 TRP A C 1
ATOM 1994 O O . TRP A 1 253 ? 3.408 8.638 -2.119 1.00 86.31 253 TRP A O 1
ATOM 2004 N N . LEU A 1 254 ? 4.341 7.017 -3.371 1.00 84.44 254 LEU A N 1
ATOM 2005 C CA . LEU A 1 254 ? 5.222 6.434 -2.364 1.00 84.44 254 LEU A CA 1
ATOM 2006 C C . LEU A 1 254 ? 6.674 6.524 -2.830 1.00 84.44 254 LEU A C 1
ATOM 2008 O O . LEU A 1 254 ? 6.961 6.675 -4.021 1.00 84.44 254 LEU A O 1
ATOM 2012 N N . THR A 1 255 ? 7.596 6.356 -1.893 1.00 80.19 255 THR A N 1
ATOM 2013 C CA . THR A 1 255 ? 8.993 6.064 -2.200 1.00 80.19 255 THR A CA 1
ATOM 2014 C C . THR A 1 255 ? 9.278 4.574 -2.074 1.00 80.19 255 THR A C 1
ATOM 2016 O O . THR A 1 255 ? 8.617 3.848 -1.343 1.00 80.19 255 THR A O 1
ATOM 2019 N N . GLU A 1 256 ? 10.264 4.086 -2.822 1.00 82.50 256 GLU A N 1
ATOM 2020 C CA . GLU A 1 256 ? 10.754 2.714 -2.665 1.00 82.50 256 GLU A CA 1
ATOM 2021 C C . GLU A 1 256 ? 11.438 2.519 -1.304 1.00 82.50 256 GLU A C 1
ATOM 2023 O O . GLU A 1 256 ? 11.497 1.412 -0.774 1.00 82.50 256 GLU A O 1
ATOM 2028 N N . LYS A 1 257 ? 12.022 3.591 -0.761 1.00 77.81 257 LYS A N 1
ATOM 2029 C CA . LYS A 1 257 ? 12.857 3.557 0.440 1.00 77.81 257 LYS A CA 1
ATOM 2030 C C . LYS A 1 257 ? 12.490 4.666 1.417 1.00 77.81 257 LYS A C 1
ATOM 2032 O O . LYS A 1 257 ? 12.169 5.769 0.973 1.00 77.81 257 LYS A O 1
ATOM 2037 N N . PRO A 1 258 ? 12.698 4.448 2.727 1.00 70.50 258 PRO A N 1
ATOM 2038 C CA . PRO A 1 258 ? 12.465 5.483 3.722 1.00 70.50 258 PRO A CA 1
ATOM 2039 C C . PRO A 1 258 ? 13.339 6.719 3.465 1.00 70.50 258 PRO A C 1
ATOM 2041 O O . PRO A 1 258 ? 14.490 6.630 3.017 1.00 70.50 258 PRO A O 1
ATOM 2044 N N . GLY A 1 259 ? 12.784 7.899 3.746 1.00 59.06 259 GLY A N 1
ATOM 2045 C CA . GLY A 1 259 ? 13.492 9.160 3.546 1.00 59.06 259 GLY A CA 1
ATOM 2046 C C . GLY A 1 259 ? 14.412 9.607 4.691 1.00 59.06 259 GLY A C 1
ATOM 2047 O O . GLY A 1 259 ? 14.387 9.071 5.794 1.00 59.06 259 GLY A O 1
ATOM 2048 N N . ARG A 1 260 ? 15.249 10.620 4.414 1.00 56.34 260 ARG A N 1
ATOM 2049 C CA . ARG A 1 260 ? 16.480 10.980 5.158 1.00 56.34 260 ARG A CA 1
ATOM 2050 C C . ARG A 1 260 ? 16.3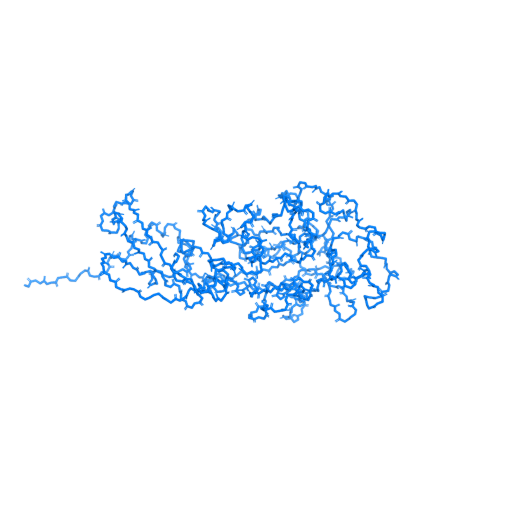97 12.208 6.091 1.00 56.34 260 ARG A C 1
ATOM 2052 O O . ARG A 1 260 ? 17.439 12.751 6.456 1.00 56.34 260 ARG A O 1
ATOM 2059 N N . TRP A 1 261 ? 15.218 12.708 6.471 1.00 46.09 261 TRP A N 1
ATOM 2060 C CA . TRP A 1 261 ? 15.158 13.926 7.304 1.00 46.09 261 TRP A CA 1
ATOM 2061 C C . TRP A 1 261 ? 15.499 13.605 8.762 1.00 46.09 261 TRP A C 1
ATOM 2063 O O . TRP A 1 261 ? 14.795 12.830 9.401 1.00 46.09 261 TRP A O 1
ATOM 2073 N N . GLY A 1 262 ? 16.582 14.180 9.295 1.00 46.47 262 GLY A N 1
ATOM 2074 C CA . GLY A 1 262 ? 16.945 14.085 10.720 1.00 46.47 262 GLY A CA 1
ATOM 2075 C C . GLY A 1 262 ? 17.412 12.707 11.211 1.00 46.47 262 GLY A C 1
ATOM 2076 O O . GLY A 1 262 ? 18.035 12.629 12.267 1.00 46.47 262 GLY A O 1
ATOM 2077 N N . ARG A 1 263 ? 17.206 11.638 10.430 1.00 47.00 263 ARG A N 1
ATOM 2078 C CA . ARG A 1 263 ? 17.911 10.363 10.581 1.00 47.00 263 ARG A CA 1
ATOM 2079 C C . ARG A 1 263 ? 19.339 10.592 10.107 1.00 47.00 263 ARG A C 1
ATOM 2081 O O . ARG A 1 263 ? 19.630 10.590 8.912 1.00 47.00 263 ARG A O 1
ATOM 2088 N N . SER A 1 264 ? 20.181 10.952 11.073 1.00 32.22 264 SER A N 1
ATOM 2089 C CA . SER A 1 264 ? 21.616 11.157 10.926 1.00 32.22 264 SER A CA 1
ATOM 2090 C C . SER A 1 264 ? 22.253 10.000 10.156 1.00 32.22 264 SER A C 1
ATOM 2092 O O . SER A 1 264 ? 21.674 8.930 10.011 1.00 32.22 264 SER A O 1
ATOM 2094 N N . ASN A 1 265 ? 23.465 10.222 9.662 1.00 35.28 265 ASN A N 1
ATOM 2095 C CA . ASN A 1 265 ? 24.287 9.318 8.851 1.00 35.28 265 ASN A CA 1
ATOM 2096 C C . ASN A 1 265 ? 24.566 7.908 9.444 1.00 35.28 265 ASN A C 1
ATOM 2098 O O . ASN A 1 265 ? 25.488 7.231 8.994 1.00 35.28 265 ASN A O 1
ATOM 2102 N N . ALA A 1 266 ? 23.817 7.453 10.446 1.00 40.47 266 ALA A N 1
ATOM 2103 C CA . ALA A 1 266 ? 23.801 6.084 10.913 1.00 40.47 266 ALA A CA 1
ATOM 2104 C C . ALA A 1 266 ? 22.959 5.222 9.958 1.00 40.47 266 ALA A C 1
ATOM 2106 O O . ALA A 1 266 ? 21.739 5.334 9.865 1.00 40.47 266 ALA A O 1
ATOM 2107 N N . PHE A 1 267 ? 23.657 4.357 9.227 1.00 42.34 267 PHE A N 1
ATOM 2108 C CA . PHE A 1 267 ? 23.122 3.137 8.632 1.00 42.34 267 PHE A CA 1
ATOM 2109 C C . PHE A 1 267 ? 22.044 2.468 9.516 1.00 42.34 267 PHE A C 1
ATOM 2111 O O . PHE A 1 267 ? 22.215 2.447 10.736 1.00 42.34 267 PHE A O 1
ATOM 2118 N N . PRO A 1 268 ? 20.991 1.872 8.912 1.00 49.50 268 PRO A N 1
ATOM 2119 C CA . PRO A 1 268 ? 21.012 1.296 7.566 1.00 49.50 268 PRO A CA 1
ATOM 2120 C C . PRO A 1 268 ? 19.870 1.795 6.651 1.00 49.50 268 PRO A C 1
ATOM 2122 O O . PRO A 1 268 ? 18.836 1.157 6.502 1.00 49.50 268 PRO A O 1
ATOM 2125 N N . ALA A 1 269 ? 20.068 2.916 5.950 1.00 54.44 269 ALA A N 1
ATOM 2126 C CA . ALA A 1 269 ? 19.078 3.507 5.029 1.00 54.44 269 ALA A CA 1
ATOM 2127 C C . ALA A 1 269 ? 18.983 2.813 3.641 1.00 54.44 269 ALA A C 1
ATOM 2129 O O . ALA A 1 269 ? 18.775 3.468 2.617 1.00 54.44 269 ALA A O 1
ATOM 2130 N N . SER A 1 270 ? 19.203 1.495 3.578 1.00 65.56 270 SER A N 1
ATOM 2131 C CA . SER A 1 270 ? 19.195 0.688 2.338 1.00 65.56 270 SER A CA 1
ATOM 2132 C C . SER A 1 270 ? 18.158 -0.439 2.370 1.00 65.56 270 SER A C 1
ATOM 2134 O O . SER A 1 270 ? 18.367 -1.495 1.767 1.00 65.56 270 SER A O 1
ATOM 2136 N N . THR A 1 271 ? 17.052 -0.205 3.070 1.00 75.56 271 THR A N 1
ATOM 2137 C CA . THR A 1 271 ? 15.925 -1.133 3.191 1.00 75.56 271 THR A CA 1
ATOM 2138 C C . THR A 1 271 ? 14.775 -0.710 2.289 1.00 75.56 271 THR A C 1
ATOM 2140 O O . THR A 1 271 ? 14.702 0.447 1.864 1.00 75.56 271 THR A O 1
ATOM 2143 N N . LEU A 1 272 ? 13.921 -1.666 1.941 1.00 80.81 272 LEU A N 1
ATOM 2144 C CA . LEU A 1 272 ? 12.633 -1.403 1.315 1.00 80.81 272 LEU A CA 1
ATOM 2145 C C . LEU A 1 272 ? 11.762 -0.646 2.322 1.00 80.81 272 LEU A C 1
ATOM 2147 O O . LEU A 1 272 ? 11.809 -0.946 3.515 1.00 80.81 272 LEU A O 1
ATOM 2151 N N . GLU A 1 273 ? 11.005 0.348 1.865 1.00 81.00 273 GLU A N 1
ATOM 2152 C CA . GLU A 1 273 ? 10.004 0.997 2.709 1.00 81.00 273 GLU A CA 1
ATOM 2153 C C . GLU A 1 273 ? 8.936 -0.026 3.114 1.00 81.00 273 GLU A C 1
ATOM 2155 O O . GLU A 1 273 ? 8.451 -0.801 2.289 1.00 81.00 273 GLU A O 1
ATOM 2160 N N . GLY A 1 274 ? 8.595 -0.062 4.401 1.00 84.81 274 GLY A N 1
ATOM 2161 C CA . GLY A 1 274 ? 7.523 -0.920 4.883 1.00 84.81 274 GLY A CA 1
ATOM 2162 C C . GLY A 1 274 ? 6.137 -0.434 4.432 1.00 84.81 274 GLY A C 1
ATOM 2163 O O . GLY A 1 274 ? 5.979 0.577 3.750 1.00 84.81 274 GLY A O 1
ATOM 2164 N N . ILE A 1 275 ? 5.086 -1.151 4.828 1.00 90.56 275 ILE A N 1
ATOM 2165 C CA . ILE A 1 275 ? 3.715 -0.850 4.392 1.00 90.56 275 ILE A CA 1
ATOM 2166 C C . ILE A 1 275 ? 3.030 0.273 5.186 1.00 90.56 275 ILE A C 1
ATOM 2168 O O . ILE A 1 275 ? 1.959 0.703 4.773 1.00 90.56 275 ILE A O 1
ATOM 2172 N N . GLN A 1 276 ? 3.604 0.778 6.284 1.00 87.25 276 GLN A N 1
ATOM 2173 C CA . GLN A 1 276 ? 3.012 1.859 7.094 1.00 87.25 276 GLN A CA 1
ATOM 2174 C C . GLN A 1 276 ? 2.697 3.114 6.276 1.00 87.25 276 GLN A C 1
ATOM 2176 O O . GLN A 1 276 ? 1.576 3.613 6.350 1.00 87.25 276 GLN A O 1
ATOM 2181 N N . GLY A 1 277 ? 3.662 3.611 5.492 1.00 82.81 277 GLY A N 1
ATOM 2182 C CA . GLY A 1 277 ? 3.456 4.785 4.639 1.00 82.81 277 GLY A CA 1
ATOM 2183 C C . GLY A 1 277 ? 2.331 4.540 3.635 1.00 82.81 277 GLY A C 1
ATOM 2184 O O . GLY A 1 277 ? 1.416 5.345 3.495 1.00 82.81 277 GLY A O 1
ATOM 2185 N N . CYS A 1 278 ? 2.311 3.353 3.026 1.00 88.56 278 CYS A N 1
ATOM 2186 C CA . CYS A 1 278 ? 1.231 2.961 2.130 1.00 88.56 278 CYS A CA 1
ATOM 2187 C C . CYS A 1 278 ? -0.135 2.875 2.827 1.00 88.56 278 CYS A C 1
ATOM 2189 O O . CYS A 1 278 ? -1.138 3.293 2.253 1.00 88.56 278 CYS A O 1
ATOM 2191 N N . VAL A 1 279 ? -0.198 2.330 4.042 1.00 92.44 279 VAL A N 1
ATOM 2192 C CA . VAL A 1 279 ? -1.425 2.262 4.845 1.00 92.44 279 VAL A CA 1
ATOM 2193 C C . VAL A 1 279 ? -1.938 3.662 5.172 1.00 92.44 279 VAL A C 1
ATOM 2195 O O . VAL A 1 279 ? -3.133 3.923 5.062 1.00 92.44 279 VAL A O 1
ATOM 2198 N N . HIS A 1 280 ? -1.046 4.573 5.548 1.00 90.00 280 HIS A N 1
ATOM 2199 C CA . HIS A 1 280 ? -1.397 5.958 5.833 1.00 90.00 280 HIS A CA 1
ATOM 2200 C C . HIS A 1 280 ? -2.002 6.644 4.602 1.00 90.00 280 HIS A C 1
ATOM 2202 O O . HIS A 1 280 ? -3.126 7.146 4.646 1.00 90.00 280 HIS A O 1
ATOM 2208 N N . GLU A 1 281 ? -1.306 6.601 3.466 1.00 86.69 281 GLU A N 1
ATOM 2209 C CA . GLU A 1 281 ? -1.785 7.283 2.264 1.00 86.69 281 GLU A CA 1
ATOM 2210 C C . GLU A 1 281 ? -3.021 6.627 1.650 1.00 86.69 281 GLU A C 1
ATOM 2212 O O . GLU A 1 281 ? -3.910 7.314 1.142 1.00 86.69 281 GLU A O 1
ATOM 2217 N N . PHE A 1 282 ? -3.129 5.298 1.714 1.00 91.94 282 PHE A N 1
ATOM 2218 C CA . PHE A 1 282 ? -4.328 4.614 1.242 1.00 91.94 282 PHE A CA 1
ATOM 2219 C C . PHE A 1 282 ? -5.544 4.994 2.077 1.00 91.94 282 PHE A C 1
ATOM 2221 O O . PHE A 1 282 ? -6.623 5.167 1.520 1.00 91.94 282 PHE A O 1
ATOM 2228 N N . ALA A 1 283 ? -5.391 5.253 3.375 1.00 91.12 283 ALA A N 1
ATOM 2229 C CA . ALA A 1 283 ? -6.487 5.752 4.193 1.00 91.12 283 ALA A CA 1
ATOM 2230 C C . ALA A 1 283 ? -6.948 7.157 3.764 1.00 91.12 283 ALA A C 1
ATOM 2232 O O . ALA A 1 283 ? -8.153 7.417 3.772 1.00 91.12 283 ALA A O 1
ATOM 2233 N N . HIS A 1 284 ? -6.048 8.026 3.290 1.00 88.31 284 HIS A N 1
ATOM 2234 C CA . HIS A 1 284 ? -6.450 9.297 2.677 1.00 88.31 284 HIS A CA 1
ATOM 2235 C C . HIS A 1 284 ? -7.308 9.102 1.422 1.00 88.31 284 HIS A C 1
ATOM 2237 O O . HIS A 1 284 ? -8.300 9.813 1.254 1.00 88.31 284 HIS A O 1
ATOM 2243 N N . LEU A 1 285 ? -7.021 8.095 0.585 1.00 87.25 285 LEU A N 1
ATOM 2244 C CA . LEU A 1 285 ? -7.890 7.748 -0.555 1.00 87.25 285 LEU A CA 1
ATOM 2245 C C . LEU A 1 285 ? -9.282 7.262 -0.130 1.00 87.25 285 LEU A C 1
ATOM 2247 O O . LEU A 1 285 ? -10.226 7.324 -0.921 1.00 87.25 285 LEU A O 1
ATOM 2251 N N . LEU A 1 286 ? -9.408 6.763 1.100 1.00 88.38 286 LEU A N 1
ATOM 2252 C CA . LEU A 1 286 ? -10.682 6.374 1.701 1.00 88.38 286 LEU A CA 1
ATOM 2253 C C . LEU A 1 286 ? -11.407 7.560 2.357 1.00 88.38 286 LEU A C 1
ATOM 2255 O O . LEU A 1 286 ? -12.518 7.382 2.844 1.00 88.38 286 LEU A O 1
ATOM 2259 N N . GLY A 1 287 ? -10.814 8.758 2.369 1.00 87.69 287 GLY A N 1
ATOM 2260 C CA . GLY A 1 287 ? -11.377 9.946 3.015 1.00 87.69 287 GLY A CA 1
ATOM 2261 C C . GLY A 1 287 ? -11.071 10.048 4.512 1.00 87.69 287 GLY A C 1
ATOM 2262 O O . GLY A 1 287 ? -11.742 10.793 5.227 1.00 87.69 287 GLY A O 1
ATOM 2263 N N . VAL A 1 288 ? -10.078 9.303 5.007 1.00 88.12 288 VAL A N 1
ATOM 2264 C CA . VAL A 1 288 ? -9.601 9.442 6.387 1.00 88.12 288 VAL A CA 1
ATOM 2265 C C . VAL A 1 288 ? -8.646 10.632 6.461 1.00 88.12 288 VAL A C 1
ATOM 2267 O O . VAL A 1 288 ? -7.677 10.712 5.713 1.00 88.12 288 VAL A O 1
ATOM 2270 N N . GLU A 1 289 ? -8.925 11.574 7.352 1.00 85.88 289 GLU A N 1
ATOM 2271 C CA . GLU A 1 289 ? -8.086 12.754 7.584 1.00 85.88 289 GLU A CA 1
ATOM 2272 C C . GLU A 1 289 ? -6.939 12.425 8.547 1.00 85.88 289 GLU A C 1
ATOM 2274 O O . GLU A 1 289 ? -7.007 11.451 9.302 1.00 85.88 289 GLU A O 1
ATOM 2279 N N . HIS A 1 290 ? -5.899 13.263 8.562 1.00 85.25 290 HIS A N 1
ATOM 2280 C CA . HIS A 1 290 ? -4.949 13.261 9.675 1.00 85.25 290 HIS A CA 1
ATOM 2281 C C . HIS A 1 290 ? -5.668 13.586 10.978 1.00 85.25 290 HIS A C 1
ATOM 2283 O O . HIS A 1 290 ? -6.578 14.415 11.016 1.00 85.25 290 HIS A O 1
ATOM 2289 N N . PHE A 1 291 ? -5.205 12.999 12.073 1.00 75.44 291 PHE A N 1
ATOM 2290 C CA . PHE A 1 291 ? -5.609 13.425 13.405 1.00 75.44 291 PHE A CA 1
ATOM 2291 C C . PHE A 1 291 ? -4.453 13.303 14.377 1.00 75.44 291 PHE A C 1
ATOM 2293 O O . PHE A 1 291 ? -3.529 12.514 14.204 1.00 75.44 291 PHE A O 1
ATOM 2300 N N . LEU A 1 292 ? -4.519 14.099 15.436 1.00 69.69 292 LEU A N 1
ATOM 2301 C CA . LEU A 1 292 ? -3.595 13.985 16.550 1.00 69.69 292 LEU A CA 1
ATOM 2302 C C . LEU A 1 292 ? -4.016 12.783 17.399 1.00 69.69 292 LEU A C 1
ATOM 2304 O O . LEU A 1 292 ? -4.849 12.899 18.294 1.00 69.69 292 LEU A O 1
ATOM 2308 N N . ALA A 1 293 ? -3.457 11.619 17.089 1.00 68.00 293 ALA A N 1
ATOM 2309 C CA . ALA A 1 293 ? -3.511 10.445 17.952 1.00 68.00 293 ALA A CA 1
ATOM 2310 C C . ALA A 1 293 ? -2.134 10.136 18.539 1.00 68.00 293 ALA A C 1
ATOM 2312 O O . ALA A 1 293 ? -1.110 10.643 18.083 1.00 68.00 293 ALA A O 1
ATOM 2313 N N . GLY A 1 294 ? -2.100 9.280 19.560 1.00 66.00 294 GLY A N 1
ATOM 2314 C CA . GLY A 1 294 ? -0.839 8.704 20.024 1.00 66.00 294 GLY A CA 1
ATOM 2315 C C . GLY A 1 294 ? -0.127 7.914 18.917 1.00 66.00 294 GLY A C 1
ATOM 2316 O O . GLY A 1 294 ? -0.681 7.663 17.848 1.00 66.00 294 GLY A O 1
ATOM 2317 N N . SER A 1 295 ? 1.085 7.447 19.206 1.00 65.75 295 SER A N 1
ATOM 2318 C CA . SER A 1 295 ? 1.947 6.657 18.308 1.00 65.75 295 SER A CA 1
ATOM 2319 C C . SER A 1 295 ? 1.401 5.269 17.918 1.00 65.75 295 SER A C 1
ATOM 2321 O O . SER A 1 295 ? 2.128 4.434 17.394 1.00 65.75 295 SER A O 1
ATOM 2323 N N . TYR A 1 296 ? 0.123 4.989 18.167 1.00 76.19 296 TYR A N 1
ATOM 2324 C CA . TYR A 1 296 ? -0.520 3.701 17.897 1.00 76.19 296 TYR A CA 1
ATOM 2325 C C . TYR A 1 296 ? -1.625 3.818 16.849 1.00 76.19 296 TYR A C 1
ATOM 2327 O O . TYR A 1 296 ? -2.537 2.992 16.814 1.00 76.19 296 TYR A O 1
ATOM 2335 N N . ASP A 1 297 ? -1.558 4.846 16.011 1.00 84.38 297 ASP A N 1
ATOM 2336 C CA . ASP A 1 297 ? -2.483 5.048 14.910 1.00 84.38 297 ASP A CA 1
ATOM 2337 C C . ASP A 1 297 ? -1.727 5.372 13.624 1.00 84.38 297 ASP A C 1
ATOM 2339 O O . ASP A 1 297 ? -0.910 6.298 13.638 1.00 84.38 297 ASP A O 1
ATOM 2343 N N . PRO A 1 298 ? -2.011 4.676 12.510 1.00 86.50 298 PRO A N 1
ATOM 2344 C CA . PRO A 1 298 ? -1.391 5.000 11.241 1.00 86.50 298 PRO A CA 1
ATOM 2345 C C . PRO A 1 298 ? -1.606 6.434 10.781 1.00 86.50 298 PRO A C 1
ATOM 2347 O O . PRO A 1 298 ? -0.729 6.968 10.125 1.00 86.50 298 PRO A O 1
ATOM 2350 N N . MET A 1 299 ? -2.715 7.073 11.144 1.00 86.50 299 MET A N 1
ATOM 2351 C CA . MET A 1 299 ? -3.087 8.427 10.722 1.00 86.50 299 MET A CA 1
ATOM 2352 C C . MET A 1 299 ? -2.561 9.533 11.639 1.00 86.50 299 MET A C 1
ATOM 2354 O O . MET A 1 299 ? -2.841 10.712 11.397 1.00 86.50 299 MET A O 1
ATOM 2358 N N . SER A 1 300 ? -1.812 9.180 12.691 1.00 78.12 300 SER A N 1
ATOM 2359 C CA . SER A 1 300 ? -1.160 10.178 13.531 1.00 78.12 300 SER A CA 1
ATOM 2360 C C . SER A 1 300 ? 0.017 10.814 12.796 1.00 78.12 300 SER A C 1
ATOM 2362 O O . SER A 1 300 ? 1.056 10.190 12.587 1.00 78.12 300 SER A O 1
ATOM 2364 N N . TRP A 1 301 ? -0.120 12.092 12.440 1.00 58.88 301 TRP A N 1
ATOM 2365 C CA . TRP A 1 301 ? 0.932 12.874 11.777 1.00 58.88 301 TRP A CA 1
ATOM 2366 C C . TRP A 1 301 ? 1.938 13.504 12.774 1.00 58.88 301 TRP A C 1
ATOM 2368 O O . TRP A 1 301 ? 2.489 14.575 12.541 1.00 58.88 301 TRP A O 1
ATOM 2378 N N . GLY A 1 302 ? 2.161 12.871 13.933 1.00 47.34 302 GLY A N 1
ATOM 2379 C CA . GLY A 1 302 ? 2.708 13.545 15.122 1.00 47.34 302 GLY A CA 1
ATOM 2380 C C . GLY A 1 302 ? 4.027 13.034 15.703 1.00 47.34 302 GLY A C 1
ATOM 2381 O O . GLY A 1 302 ? 4.359 13.412 16.823 1.00 47.34 302 GLY A O 1
ATOM 2382 N N . GLY A 1 303 ? 4.793 12.186 15.017 1.00 44.47 303 GLY A N 1
ATOM 2383 C CA . GLY A 1 303 ? 6.031 11.644 15.580 1.00 44.47 303 GLY A CA 1
ATOM 2384 C C . GLY A 1 303 ? 7.211 11.764 14.636 1.00 44.47 303 GLY A C 1
ATOM 2385 O O . GLY A 1 303 ? 7.520 10.810 13.950 1.00 44.47 303 GLY A O 1
ATOM 2386 N N . THR A 1 304 ? 7.919 12.889 14.636 1.00 40.25 304 THR A N 1
ATOM 2387 C CA . THR A 1 304 ? 9.331 12.970 14.207 1.00 40.25 304 THR A CA 1
ATOM 2388 C C . THR A 1 304 ? 10.250 12.959 15.434 1.00 40.25 304 THR A C 1
ATOM 2390 O O . THR A 1 304 ? 11.234 13.692 15.499 1.00 40.25 304 THR A O 1
ATOM 2393 N N . GLY A 1 305 ? 9.875 12.192 16.462 1.00 35.25 305 GLY A N 1
ATOM 2394 C CA . GLY A 1 305 ? 10.693 11.951 17.648 1.00 35.25 305 GLY A CA 1
ATOM 2395 C C . GLY A 1 305 ? 11.554 10.689 17.503 1.00 35.25 305 GLY A C 1
ATOM 2396 O O . GLY A 1 305 ? 11.315 9.879 16.614 1.00 35.25 305 GLY A O 1
ATOM 2397 N N . PRO A 1 306 ? 12.539 10.472 18.381 1.00 37.09 306 PRO A N 1
ATOM 2398 C CA . PRO A 1 306 ? 13.298 9.218 18.431 1.00 37.09 306 PRO A CA 1
ATOM 2399 C C . PRO A 1 306 ? 12.419 7.985 18.736 1.00 37.09 306 PRO A C 1
ATOM 2401 O O . PRO A 1 306 ? 12.789 6.884 18.356 1.00 37.09 306 PRO A O 1
ATOM 2404 N N . ASP A 1 307 ? 11.228 8.184 19.317 1.00 40.06 307 ASP A N 1
ATOM 2405 C CA . ASP A 1 307 ? 10.165 7.173 19.495 1.00 40.06 307 ASP A CA 1
ATOM 2406 C C . ASP A 1 307 ? 9.100 7.225 18.386 1.00 40.06 307 ASP A C 1
ATOM 2408 O O . ASP A 1 307 ? 7.961 6.773 18.552 1.00 40.06 307 ASP A O 1
ATOM 2412 N N . SER A 1 308 ? 9.436 7.867 17.266 1.00 44.50 308 SER A N 1
ATOM 2413 C CA . SER A 1 308 ? 8.552 7.951 16.120 1.00 44.50 308 SER A CA 1
ATOM 2414 C C . SER A 1 308 ? 8.148 6.563 15.656 1.00 44.50 308 SER A C 1
ATOM 2416 O O . SER A 1 308 ? 8.907 5.599 15.703 1.00 44.50 308 SER A O 1
ATOM 2418 N N . THR A 1 309 ? 6.922 6.481 15.175 1.00 50.16 309 THR A N 1
ATOM 2419 C CA . THR A 1 309 ? 6.257 5.295 14.649 1.00 50.16 309 THR A CA 1
ATOM 2420 C C . THR A 1 309 ? 6.997 4.575 13.515 1.00 50.16 309 THR A C 1
ATOM 2422 O O . THR A 1 309 ? 6.490 3.591 13.001 1.00 50.16 309 THR A O 1
ATOM 2425 N N . TYR A 1 310 ? 8.184 5.016 13.114 1.00 54.34 310 TYR A N 1
ATOM 2426 C CA . TYR A 1 310 ? 8.764 4.716 11.813 1.00 54.34 310 TYR A CA 1
ATOM 2427 C C . TYR A 1 310 ? 10.021 3.832 11.844 1.00 54.34 310 TYR A C 1
ATOM 2429 O O . TYR A 1 310 ? 10.960 4.070 11.088 1.00 54.34 310 TYR A O 1
ATOM 2437 N N . ASP A 1 311 ? 10.060 2.836 12.730 1.00 63.75 311 ASP A N 1
ATOM 2438 C CA . ASP A 1 311 ? 11.072 1.766 12.686 1.00 63.75 311 ASP A CA 1
ATOM 2439 C C . ASP A 1 311 ? 10.394 0.396 12.739 1.00 63.75 311 ASP A C 1
ATOM 2441 O O . ASP A 1 311 ? 10.484 -0.409 11.815 1.00 63.75 311 ASP A O 1
ATOM 2445 N N . VAL A 1 312 ? 9.663 0.128 13.822 1.00 63.75 312 VAL A N 1
ATOM 2446 C CA . VAL A 1 312 ? 9.000 -1.168 14.006 1.00 63.75 312 VAL A CA 1
ATOM 2447 C C . VAL A 1 312 ? 7.599 -1.205 13.394 1.00 63.75 312 VAL A C 1
ATOM 2449 O O . VAL A 1 312 ? 7.196 -2.252 12.883 1.00 63.75 312 VAL A O 1
ATOM 2452 N N . TYR A 1 313 ? 6.868 -0.085 13.383 1.00 74.19 313 TYR A N 1
ATOM 2453 C CA . TYR A 1 313 ? 5.559 -0.058 12.725 1.00 74.19 313 TYR A CA 1
ATOM 2454 C C . TYR A 1 313 ? 5.649 0.112 11.216 1.00 74.19 313 TYR A C 1
ATOM 2456 O O . TYR A 1 313 ? 4.700 -0.280 10.549 1.00 74.19 313 TYR A O 1
ATOM 2464 N N . ASP A 1 314 ? 6.788 0.562 10.671 1.00 78.06 314 ASP A N 1
ATOM 2465 C CA . ASP A 1 314 ? 7.003 0.632 9.219 1.00 78.06 314 ASP A CA 1
ATOM 2466 C C . ASP A 1 314 ? 6.602 -0.679 8.534 1.00 78.06 314 ASP A C 1
ATOM 2468 O O . ASP A 1 314 ? 5.875 -0.684 7.543 1.00 78.06 314 ASP A O 1
ATOM 2472 N N . TYR A 1 315 ? 6.991 -1.802 9.133 1.00 84.19 315 TYR A N 1
ATOM 2473 C CA . TYR A 1 315 ? 6.778 -3.154 8.612 1.00 84.19 315 TYR A CA 1
ATOM 2474 C C . TYR A 1 315 ? 5.580 -3.886 9.245 1.00 84.19 315 TYR A C 1
ATOM 2476 O O . TYR A 1 315 ? 5.298 -5.036 8.899 1.00 84.19 315 TYR A O 1
ATOM 2484 N N . CYS A 1 316 ? 4.904 -3.253 10.206 1.00 87.94 316 CYS A N 1
ATOM 2485 C CA . CYS A 1 316 ? 3.781 -3.808 10.960 1.00 87.94 316 CYS A CA 1
ATOM 2486 C C . CYS A 1 316 ? 2.911 -2.668 11.535 1.00 87.94 316 CYS A C 1
ATOM 2488 O O . CYS A 1 316 ? 2.936 -2.425 12.749 1.00 87.94 316 CYS A O 1
ATOM 2490 N N . PRO A 1 317 ? 2.167 -1.952 10.675 1.00 88.25 317 PRO A N 1
ATOM 2491 C CA . PRO A 1 317 ? 1.330 -0.821 11.071 1.00 88.25 317 PRO A CA 1
ATOM 2492 C C . PRO A 1 317 ? 0.287 -1.237 12.119 1.00 88.25 317 PRO A C 1
ATOM 2494 O O . PRO A 1 317 ? -0.347 -2.275 11.937 1.00 88.25 317 PRO A O 1
ATOM 2497 N N . PRO A 1 318 ? 0.055 -0.468 13.202 1.00 88.75 318 PRO A N 1
ATOM 2498 C CA . PRO A 1 318 ? -0.997 -0.777 14.169 1.00 88.75 318 PRO A CA 1
ATOM 2499 C C . PRO A 1 318 ? -2.385 -0.536 13.562 1.00 88.75 318 PRO A C 1
ATOM 2501 O O . PRO A 1 318 ? -2.527 0.149 12.555 1.00 88.75 318 PRO A O 1
ATOM 2504 N N . HIS A 1 319 ? -3.444 -1.049 14.194 1.00 92.25 319 HIS A N 1
ATOM 2505 C CA . HIS A 1 319 ? -4.803 -0.760 13.722 1.00 92.25 319 HIS A CA 1
ATOM 2506 C C . HIS A 1 319 ? -5.158 0.723 13.891 1.00 92.25 319 HIS A C 1
ATOM 2508 O O . HIS A 1 319 ? -4.778 1.361 14.877 1.00 92.25 319 HIS A O 1
ATOM 2514 N N . PHE A 1 320 ? -6.025 1.221 13.008 1.00 92.00 320 PHE A N 1
ATOM 2515 C CA . PHE A 1 320 ? -6.696 2.512 13.178 1.00 92.00 320 PHE A CA 1
ATOM 2516 C C . PHE A 1 320 ? -7.400 2.636 14.537 1.00 92.00 320 PHE A C 1
ATOM 2518 O O . PHE A 1 320 ? -7.881 1.653 15.109 1.00 92.00 320 PHE A O 1
ATOM 2525 N N . ASN A 1 321 ? -7.501 3.858 15.042 1.00 88.75 321 ASN A N 1
ATOM 2526 C CA . ASN A 1 321 ? -8.265 4.226 16.223 1.00 88.75 321 ASN A CA 1
ATOM 2527 C C . ASN A 1 321 ? -9.742 3.837 16.031 1.00 88.75 321 ASN A C 1
ATOM 2529 O O . ASN A 1 321 ? -10.281 3.965 14.922 1.00 88.75 321 ASN A O 1
ATOM 2533 N N . PRO A 1 322 ? -10.422 3.362 17.092 1.00 90.69 322 PRO A N 1
ATOM 2534 C CA . PRO A 1 322 ? -11.827 2.968 17.019 1.00 90.69 322 PRO A CA 1
ATOM 2535 C C . PRO A 1 322 ? -12.746 4.078 16.488 1.00 90.69 322 PRO A C 1
ATOM 2537 O O . PRO A 1 322 ? -13.724 3.776 15.810 1.00 90.69 322 PRO A O 1
ATOM 2540 N N . TRP A 1 323 ? -12.422 5.352 16.719 1.00 88.56 323 TRP A N 1
ATOM 2541 C CA . TRP A 1 323 ? -13.147 6.491 16.158 1.00 88.56 323 TRP A CA 1
ATOM 2542 C C . TRP A 1 323 ? -13.115 6.513 14.628 1.00 88.56 323 TRP A C 1
ATOM 2544 O O . TRP A 1 323 ? -14.165 6.682 14.012 1.00 88.56 323 TRP A O 1
ATOM 2554 N N . VAL A 1 324 ? -11.954 6.275 14.005 1.00 90.81 324 VAL A N 1
ATOM 2555 C CA . VAL A 1 324 ? -11.845 6.177 12.537 1.00 90.81 324 VAL A CA 1
ATOM 2556 C C . VAL A 1 324 ? -12.703 5.031 12.038 1.00 90.81 324 VAL A C 1
ATOM 2558 O O . VAL A 1 324 ? -13.527 5.215 11.150 1.00 90.81 324 VAL A O 1
ATOM 2561 N N . LYS A 1 325 ? -12.561 3.852 12.650 1.00 93.25 325 LYS A N 1
ATOM 2562 C CA . LYS A 1 325 ? -13.323 2.664 12.256 1.00 93.25 325 LYS A CA 1
ATOM 2563 C C . LYS A 1 325 ? -14.838 2.894 12.365 1.00 93.25 325 LYS A C 1
ATOM 2565 O O . LYS A 1 325 ? -15.584 2.407 11.521 1.00 93.25 325 LYS A O 1
ATOM 2570 N N . LEU A 1 326 ? -15.296 3.650 13.368 1.00 91.19 326 LEU A N 1
ATOM 2571 C CA . LEU A 1 326 ? -16.698 4.059 13.512 1.00 91.19 326 LEU A CA 1
ATOM 2572 C C . LEU A 1 326 ? -17.117 5.092 12.460 1.00 91.19 326 LEU A C 1
ATOM 2574 O O . LEU A 1 326 ? -18.149 4.899 11.822 1.00 91.19 326 LEU A O 1
ATOM 2578 N N . LYS A 1 327 ? -16.324 6.154 12.251 1.00 89.00 327 LYS A N 1
ATOM 2579 C CA . LYS A 1 327 ? -16.576 7.197 11.235 1.00 89.00 327 LYS A CA 1
ATOM 2580 C C . LYS A 1 327 ? -16.687 6.589 9.836 1.00 89.00 327 LYS A C 1
ATOM 2582 O O . LYS A 1 327 ? -17.553 6.984 9.066 1.00 89.00 327 LYS A O 1
ATOM 2587 N N . MET A 1 328 ? -15.850 5.596 9.545 1.00 90.69 328 MET A N 1
ATOM 2588 C CA . MET A 1 328 ? -15.820 4.881 8.270 1.00 90.69 328 MET A CA 1
ATOM 2589 C C . MET A 1 328 ? -16.848 3.745 8.168 1.00 90.69 328 MET A C 1
ATOM 2591 O O . MET A 1 328 ? -16.953 3.111 7.122 1.00 90.69 328 MET A O 1
ATOM 2595 N N . GLY A 1 329 ? -17.593 3.454 9.239 1.00 91.88 329 GLY A N 1
ATOM 2596 C CA . GLY A 1 329 ? -18.585 2.378 9.255 1.00 91.88 329 GLY A CA 1
ATOM 2597 C C . GLY A 1 329 ? -18.002 0.959 9.219 1.00 91.88 329 GLY A C 1
ATOM 2598 O O . GLY A 1 329 ? -18.741 0.011 8.974 1.00 91.88 329 GLY A O 1
ATOM 2599 N N . TRP A 1 330 ? -16.703 0.785 9.480 1.00 93.81 330 TRP A N 1
ATOM 2600 C CA . TRP A 1 330 ? -16.046 -0.530 9.554 1.00 93.81 330 TRP A CA 1
ATOM 2601 C C . TRP A 1 330 ? -16.399 -1.297 10.828 1.00 93.81 330 TRP A C 1
ATOM 2603 O O . TRP A 1 330 ? -16.252 -2.516 10.887 1.00 93.81 330 TRP A O 1
ATOM 2613 N N . ILE A 1 331 ? -16.852 -0.587 11.863 1.00 93.81 331 ILE A N 1
ATOM 2614 C CA . ILE A 1 331 ? -17.474 -1.189 13.040 1.00 93.81 331 ILE A CA 1
ATOM 2615 C C . ILE A 1 331 ? -18.992 -1.089 12.867 1.00 93.81 331 ILE A C 1
ATOM 2617 O O . ILE A 1 331 ? -19.539 0.016 12.933 1.00 93.81 331 ILE A O 1
ATOM 2621 N N . PRO A 1 332 ? -19.689 -2.223 12.689 1.00 90.44 332 PRO A N 1
ATOM 2622 C CA . PRO A 1 332 ? -21.141 -2.227 12.623 1.00 90.44 332 PRO A CA 1
ATOM 2623 C C . PRO A 1 332 ? -21.773 -1.688 13.919 1.00 90.44 332 PRO A C 1
ATOM 2625 O O . PRO A 1 332 ? -21.254 -1.963 15.008 1.00 90.44 332 PRO A O 1
ATOM 2628 N N . PRO A 1 333 ? -22.905 -0.961 13.859 1.00 89.38 333 PRO A N 1
ATOM 2629 C CA . PRO A 1 333 ? -23.538 -0.378 15.044 1.00 89.38 333 PRO A CA 1
ATOM 2630 C C . PRO A 1 333 ? -23.840 -1.383 16.167 1.00 89.38 333 PRO A C 1
ATOM 2632 O O . PRO A 1 333 ? -23.700 -1.055 17.343 1.00 89.38 333 PRO A O 1
ATOM 2635 N N . GLU A 1 334 ? -24.204 -2.624 15.835 1.00 92.12 334 GLU A N 1
ATOM 2636 C CA . GLU A 1 334 ? -24.479 -3.697 16.800 1.00 92.12 334 GLU A CA 1
ATOM 2637 C C . GLU A 1 334 ? -23.232 -4.193 17.550 1.00 92.12 334 GLU A C 1
ATOM 2639 O O . GLU A 1 334 ? -23.338 -4.928 18.532 1.00 92.12 334 GLU A O 1
ATOM 2644 N N . LYS A 1 335 ? -22.040 -3.792 17.101 1.00 95.38 335 LYS A N 1
ATOM 2645 C CA . LYS A 1 335 ? -20.756 -4.075 17.751 1.00 95.38 335 LYS A CA 1
ATOM 2646 C C . LYS A 1 335 ? -20.334 -2.958 18.710 1.00 95.38 335 LYS A C 1
ATOM 2648 O O . LYS A 1 335 ? -19.343 -3.118 19.419 1.00 95.38 335 LYS A O 1
ATOM 2653 N N . VAL A 1 336 ? -21.102 -1.870 18.795 1.00 94.69 336 VAL A N 1
ATOM 2654 C CA . VAL A 1 336 ? -20.879 -0.779 19.751 1.00 94.69 336 VAL A CA 1
ATOM 2655 C C . VAL A 1 336 ? -21.600 -1.073 21.066 1.00 94.69 336 VAL A C 1
ATOM 2657 O O . VAL A 1 336 ? -22.823 -0.979 21.183 1.00 94.69 336 VAL A O 1
ATOM 2660 N N . ILE A 1 337 ? -20.827 -1.400 22.097 1.00 94.12 337 ILE A N 1
ATOM 2661 C CA . ILE A 1 337 ? -21.319 -1.743 23.429 1.00 94.12 337 ILE A CA 1
ATOM 2662 C C . ILE A 1 337 ? -21.403 -0.465 24.269 1.00 94.12 337 ILE A C 1
ATOM 2664 O O . ILE A 1 337 ? -20.417 -0.019 24.851 1.00 94.12 337 ILE A O 1
ATOM 2668 N N . ARG A 1 338 ? -22.594 0.134 24.364 1.00 89.88 338 ARG A N 1
ATOM 2669 C CA . ARG A 1 338 ? -22.816 1.341 25.184 1.00 89.88 338 ARG A CA 1
ATOM 2670 C C . ARG A 1 338 ? -22.780 1.022 26.676 1.00 89.88 338 ARG A C 1
ATOM 2672 O O . ARG A 1 338 ? -23.507 0.139 27.125 1.00 89.88 338 ARG A O 1
ATOM 2679 N N . ILE A 1 339 ? -21.968 1.723 27.458 1.00 88.69 339 ILE A N 1
ATOM 2680 C CA . ILE A 1 339 ? -21.854 1.549 28.910 1.00 88.69 339 ILE A CA 1
ATOM 2681 C C . ILE A 1 339 ? -22.441 2.786 29.593 1.00 88.69 339 ILE A C 1
ATOM 2683 O O . ILE A 1 339 ? -21.822 3.842 29.623 1.00 88.69 339 ILE A O 1
ATOM 2687 N N . THR A 1 340 ? -23.654 2.642 30.133 1.00 80.94 340 THR A N 1
ATOM 2688 C CA . THR A 1 340 ? -24.421 3.724 30.785 1.00 80.94 340 THR A CA 1
ATOM 2689 C C . THR A 1 340 ? -24.490 3.582 32.310 1.00 80.94 340 THR A C 1
ATOM 2691 O O . THR A 1 340 ? -25.280 4.260 32.962 1.00 80.94 340 THR A O 1
ATOM 2694 N N . GLY A 1 341 ? -23.724 2.649 32.876 1.00 81.62 341 GLY A N 1
ATOM 2695 C CA . GLY A 1 341 ? -23.686 2.323 34.299 1.00 81.62 341 GLY A CA 1
ATOM 2696 C C . GLY A 1 341 ? -22.609 1.279 34.590 1.00 81.62 341 GLY A C 1
ATOM 2697 O O . GLY A 1 341 ? -22.008 0.731 33.663 1.00 81.62 341 GLY A O 1
ATOM 2698 N N . SER A 1 342 ? -22.365 1.001 35.871 1.00 86.56 342 SER A N 1
ATOM 2699 C CA . SER A 1 342 ? -21.340 0.040 36.289 1.00 86.56 342 SER A CA 1
ATOM 2700 C C . SER A 1 342 ? -21.701 -1.377 35.836 1.00 86.56 342 SER A C 1
ATOM 2702 O O . SER A 1 342 ? -22.705 -1.941 36.274 1.00 86.56 342 SER A O 1
ATOM 2704 N N . ARG A 1 343 ? -20.901 -1.944 34.927 1.00 88.69 343 ARG A N 1
ATOM 2705 C CA . ARG A 1 343 ? -21.012 -3.340 34.495 1.00 88.69 343 ARG A CA 1
ATOM 2706 C C . ARG A 1 343 ? -19.690 -3.860 33.951 1.00 88.69 343 ARG A C 1
ATOM 2708 O O . ARG A 1 343 ? -18.916 -3.112 33.357 1.00 88.69 343 ARG A O 1
ATOM 2715 N N . ASN A 1 344 ? -19.500 -5.168 34.061 1.00 89.94 344 ASN A N 1
ATOM 2716 C CA . ASN A 1 344 ? -18.391 -5.851 33.410 1.00 89.94 344 ASN A CA 1
ATOM 2717 C C . ASN A 1 344 ? -18.673 -5.998 31.911 1.00 89.94 344 ASN A C 1
ATOM 2719 O O . ASN A 1 344 ? -19.762 -6.416 31.513 1.00 89.94 344 ASN A O 1
ATOM 2723 N N . VAL A 1 345 ? -17.679 -5.680 31.082 1.00 90.19 345 VAL A N 1
ATOM 2724 C CA . VAL A 1 345 ? -17.724 -5.872 29.629 1.00 90.19 345 VAL A CA 1
ATOM 2725 C C . VAL A 1 345 ? -16.513 -6.687 29.204 1.00 90.19 345 VAL A C 1
ATOM 2727 O O . VAL A 1 345 ? -15.382 -6.354 29.540 1.00 90.19 345 VAL A O 1
ATOM 2730 N N . ALA A 1 346 ? -16.760 -7.760 28.456 1.00 92.44 346 ALA A N 1
ATOM 2731 C CA . ALA A 1 346 ? -15.711 -8.567 27.854 1.00 92.44 346 ALA A CA 1
ATOM 2732 C C . ALA A 1 346 ? -15.489 -8.117 26.406 1.00 92.44 346 ALA A C 1
ATOM 2734 O O . ALA A 1 346 ? -16.374 -8.269 25.562 1.00 92.44 346 ALA A O 1
ATOM 2735 N N . LEU A 1 347 ? -14.301 -7.588 26.117 1.00 93.94 347 LEU A N 1
ATOM 2736 C CA . LEU A 1 347 ? -13.860 -7.264 24.762 1.00 93.94 347 LEU A CA 1
ATOM 2737 C C . LEU A 1 347 ? -12.899 -8.347 24.265 1.00 93.94 347 LEU A C 1
ATOM 2739 O O . LEU A 1 347 ? -12.016 -8.801 24.992 1.00 93.94 347 LEU A O 1
ATOM 2743 N N . ARG A 1 348 ? -13.076 -8.777 23.015 1.00 94.06 348 ARG A N 1
ATOM 2744 C CA . ARG A 1 348 ? -12.120 -9.658 22.326 1.00 94.06 348 ARG A CA 1
ATOM 2745 C C . ARG A 1 348 ? -11.053 -8.806 21.626 1.00 94.06 348 ARG A C 1
ATOM 2747 O O . ARG A 1 348 ? -11.355 -7.659 21.306 1.00 94.06 348 ARG A O 1
ATOM 2754 N N . PRO A 1 349 ? -9.848 -9.351 21.364 1.00 93.00 349 PRO A N 1
ATOM 2755 C CA . PRO A 1 349 ? -8.825 -8.640 20.605 1.00 93.00 349 PRO A CA 1
ATOM 2756 C C . PRO A 1 349 ? -9.357 -8.100 19.276 1.00 93.00 349 PRO A C 1
ATOM 2758 O O . PRO A 1 349 ? -10.112 -8.796 18.591 1.00 93.00 349 PRO A O 1
ATOM 2761 N N . VAL A 1 350 ? -8.914 -6.904 18.890 1.00 93.31 350 VAL A N 1
ATOM 2762 C CA . VAL A 1 350 ? -9.316 -6.248 17.633 1.00 93.31 350 VAL A CA 1
ATOM 2763 C C . VAL A 1 350 ? -8.895 -6.989 16.362 1.00 93.31 350 VAL A C 1
ATOM 2765 O O . VAL A 1 350 ? -9.445 -6.735 15.306 1.00 93.31 350 VAL A O 1
ATOM 2768 N N . SER A 1 351 ? -7.977 -7.949 16.437 1.00 90.94 351 SER A N 1
ATOM 2769 C CA . SER A 1 351 ? -7.671 -8.888 15.343 1.00 90.94 351 SER A CA 1
ATOM 2770 C C . SER A 1 351 ? -8.805 -9.897 15.085 1.00 90.94 351 SER A C 1
ATOM 2772 O O . SER A 1 351 ? -8.833 -10.572 14.062 1.00 90.94 351 SER A O 1
ATOM 2774 N N . ARG A 1 352 ? -9.739 -10.056 16.037 1.00 92.19 352 ARG A N 1
ATOM 2775 C CA . ARG A 1 352 ? -10.789 -11.094 16.026 1.00 92.19 352 ARG A CA 1
ATOM 2776 C C . ARG A 1 352 ? -12.203 -10.543 16.152 1.00 92.19 352 ARG A C 1
ATOM 2778 O O . ARG A 1 352 ? -13.162 -11.311 16.073 1.00 92.19 352 ARG A O 1
ATOM 2785 N N . SER A 1 353 ? -12.356 -9.260 16.469 1.00 94.50 353 SER A N 1
ATOM 2786 C CA . SER A 1 353 ? -13.657 -8.678 16.780 1.00 94.50 353 SER A CA 1
ATOM 2787 C C . SER A 1 353 ? -13.675 -7.165 16.563 1.00 94.50 353 SER A C 1
ATOM 2789 O O . SER A 1 353 ? -12.840 -6.483 17.149 1.00 94.50 353 SER A O 1
ATOM 2791 N N . PRO A 1 354 ? -14.689 -6.628 15.858 1.00 94.69 354 PRO A N 1
ATOM 2792 C CA . PRO A 1 354 ? -14.936 -5.187 15.754 1.00 94.69 354 PRO A CA 1
ATOM 2793 C C . PRO A 1 354 ? -15.558 -4.560 17.003 1.00 94.69 354 PRO A C 1
ATOM 2795 O O . PRO A 1 354 ? -15.855 -3.372 17.004 1.00 94.69 354 PRO A O 1
ATOM 2798 N N . ALA A 1 355 ? -15.837 -5.349 18.043 1.00 95.62 355 ALA A N 1
ATOM 2799 C CA . ALA A 1 355 ? -16.532 -4.852 19.223 1.00 95.62 355 ALA A CA 1
ATOM 2800 C C . ALA A 1 355 ? -15.732 -3.768 19.958 1.00 95.62 355 ALA A C 1
ATOM 2802 O O . ALA A 1 355 ? -14.575 -3.985 20.318 1.00 95.62 355 ALA A O 1
ATOM 2803 N N . VAL A 1 356 ? -16.397 -2.650 20.245 1.00 95.38 356 VAL A N 1
ATOM 2804 C CA . VAL A 1 356 ? -15.851 -1.518 21.005 1.00 95.38 356 VAL A CA 1
ATOM 2805 C C . VAL A 1 356 ? -16.806 -1.131 22.121 1.00 95.38 356 VAL A C 1
ATOM 2807 O O . VAL A 1 356 ? -18.026 -1.221 21.966 1.00 95.38 356 VAL A O 1
ATOM 2810 N N . ALA A 1 357 ? -16.266 -0.698 23.255 1.00 94.94 357 ALA A N 1
ATOM 2811 C CA . ALA A 1 357 ? -17.056 -0.139 24.340 1.00 94.94 357 ALA A CA 1
ATOM 2812 C C . ALA A 1 357 ? -17.125 1.386 24.207 1.00 94.94 357 ALA A C 1
ATOM 2814 O O . ALA A 1 357 ? -16.100 2.047 24.072 1.00 94.94 357 ALA A O 1
ATOM 2815 N N . LEU A 1 358 ? -18.336 1.938 24.270 1.00 92.50 358 LEU A N 1
ATOM 2816 C CA . LEU A 1 358 ? -18.579 3.377 24.349 1.00 92.50 358 LEU A CA 1
ATOM 2817 C C . LEU A 1 358 ? -18.990 3.707 25.785 1.00 92.50 358 LEU A C 1
ATOM 2819 O O . LEU A 1 358 ? -20.117 3.404 26.182 1.00 92.50 358 LEU A O 1
ATOM 2823 N N . ILE A 1 359 ? -18.083 4.292 26.561 1.00 90.25 359 ILE A N 1
ATOM 2824 C CA . ILE A 1 359 ? -18.321 4.687 27.954 1.00 90.25 359 ILE A CA 1
ATOM 2825 C C . ILE A 1 359 ? -18.649 6.171 27.984 1.00 90.25 359 ILE A C 1
ATOM 2827 O O . ILE A 1 359 ? -17.840 6.986 27.557 1.00 90.25 359 ILE A O 1
ATOM 2831 N N . THR A 1 360 ? -19.815 6.526 28.508 1.00 85.88 360 THR A N 1
ATOM 2832 C CA . THR A 1 360 ? -20.173 7.929 28.737 1.00 85.88 360 THR A CA 1
ATOM 2833 C C . THR A 1 360 ? -19.504 8.427 30.015 1.00 85.88 360 THR A C 1
ATOM 2835 O O . THR A 1 360 ? -19.728 7.849 31.077 1.00 85.88 360 THR A O 1
ATOM 2838 N N . LEU A 1 361 ? -18.694 9.485 29.917 1.00 82.62 361 LEU A N 1
ATOM 2839 C CA . LEU A 1 361 ? -18.042 10.116 31.071 1.00 82.62 361 LEU A CA 1
ATOM 2840 C C . LEU A 1 361 ? -18.899 11.242 31.646 1.00 82.62 361 LEU A C 1
ATOM 2842 O O . LEU A 1 361 ? -19.168 11.286 32.844 1.00 82.62 361 LEU A O 1
ATOM 2846 N N . TYR A 1 362 ? -19.349 12.132 30.769 1.00 78.00 362 TYR A N 1
ATOM 2847 C CA . TYR A 1 362 ? -20.127 13.313 31.106 1.00 78.00 362 TYR A CA 1
ATOM 2848 C C . TYR A 1 362 ? -21.079 13.612 29.956 1.00 78.00 362 TYR A C 1
ATOM 2850 O O . TYR A 1 362 ? -20.677 13.458 28.815 1.00 78.00 362 TYR A O 1
ATOM 2858 N N . GLY A 1 363 ? -22.318 14.020 30.242 1.00 69.56 363 GLY A N 1
ATOM 2859 C CA . GLY A 1 363 ? -23.337 14.277 29.218 1.00 69.56 363 GLY A CA 1
ATOM 2860 C C . GLY A 1 363 ? -23.731 13.022 28.425 1.00 69.56 363 GLY A C 1
ATOM 2861 O O . GLY A 1 363 ? -22.916 12.340 27.818 1.00 69.56 363 GLY A O 1
ATOM 2862 N N . ASP A 1 364 ? -25.015 12.677 28.417 1.00 67.62 364 ASP A N 1
ATOM 2863 C CA . ASP A 1 364 ? -25.520 11.622 27.534 1.00 67.62 364 ASP A CA 1
ATOM 2864 C C . ASP A 1 364 ? -26.372 12.274 26.451 1.00 67.62 364 ASP A C 1
ATOM 2866 O O . ASP A 1 364 ? -27.577 12.484 26.621 1.00 67.62 364 ASP A O 1
ATOM 2870 N N . ALA A 1 365 ? -25.742 12.599 25.322 1.00 63.44 365 ALA A N 1
ATOM 2871 C CA . ALA A 1 365 ? -26.437 13.124 24.153 1.00 63.44 365 ALA A CA 1
ATOM 2872 C C . ALA A 1 365 ? -27.539 12.167 23.663 1.00 63.44 365 ALA A C 1
ATOM 2874 O O . ALA A 1 365 ? -28.542 12.609 23.110 1.00 63.44 365 ALA A O 1
ATOM 2875 N N . GLY A 1 366 ? -27.403 10.856 23.898 1.00 64.31 366 GLY A N 1
ATOM 2876 C CA . GLY A 1 366 ? -28.450 9.867 23.631 1.00 64.31 366 GLY A CA 1
ATOM 2877 C C . GLY A 1 366 ? -29.676 10.015 24.518 1.00 64.31 366 GLY A C 1
ATOM 2878 O O . GLY A 1 366 ? -30.793 9.799 24.049 1.00 64.31 366 GLY A O 1
ATOM 2879 N N . ARG A 1 367 ? -29.479 10.415 25.772 1.00 66.38 367 ARG A N 1
ATOM 2880 C CA . ARG A 1 367 ? -30.556 10.594 26.750 1.00 66.38 367 ARG A CA 1
ATOM 2881 C C . ARG A 1 367 ? -31.201 11.972 26.663 1.00 66.38 367 ARG A C 1
ATOM 2883 O O . ARG A 1 367 ? -32.425 12.059 26.680 1.00 66.38 367 ARG A O 1
ATOM 2890 N N . ASN A 1 368 ? -30.395 13.025 26.530 1.00 65.81 368 ASN A N 1
ATOM 2891 C CA . ASN A 1 368 ? -30.857 14.410 26.660 1.00 65.81 368 ASN A CA 1
ATOM 2892 C C . ASN A 1 368 ? -30.854 15.198 25.342 1.00 65.81 368 ASN A C 1
ATOM 2894 O O . ASN A 1 368 ? -31.295 16.342 25.334 1.00 65.81 368 ASN A O 1
ATOM 2898 N N . LYS A 1 369 ? -30.376 14.613 24.231 1.00 63.09 369 LYS A N 1
ATOM 2899 C CA . LYS A 1 369 ? -30.199 15.289 22.927 1.00 63.09 369 LYS A CA 1
ATOM 2900 C C . LYS A 1 369 ? -29.320 16.546 22.979 1.00 63.09 369 LYS A C 1
ATOM 2902 O O . LYS A 1 369 ? -29.344 17.346 22.049 1.00 63.09 369 LYS A O 1
ATOM 2907 N N . ASP A 1 370 ? -28.530 16.703 24.037 1.00 65.81 370 ASP A N 1
ATOM 2908 C CA . ASP A 1 370 ? -27.514 17.743 24.143 1.00 65.81 370 ASP A CA 1
ATOM 2909 C C . ASP A 1 370 ? -26.180 17.195 23.626 1.00 65.81 370 ASP A C 1
ATOM 2911 O O . ASP A 1 370 ? -25.386 16.587 24.349 1.00 65.81 370 ASP A O 1
ATOM 2915 N N . TYR A 1 371 ? -25.977 17.374 22.325 1.00 63.16 371 TYR A N 1
ATOM 2916 C CA . TYR A 1 371 ? -24.778 16.940 21.611 1.00 63.16 371 TYR A CA 1
ATOM 2917 C C . TYR A 1 371 ? -23.592 17.901 21.794 1.00 63.16 371 TYR A C 1
ATOM 2919 O O . TYR A 1 371 ? -22.504 17.593 21.319 1.00 63.16 371 TYR A O 1
ATOM 2927 N N . SER A 1 372 ? -23.785 19.036 22.479 1.00 68.56 372 SER A N 1
ATOM 2928 C CA . SER A 1 372 ? -22.738 20.036 22.732 1.00 68.56 372 SER A CA 1
ATOM 2929 C C . SER A 1 372 ? -21.928 19.789 24.006 1.00 68.56 372 SER A C 1
ATOM 2931 O O . SER A 1 372 ? -20.839 20.338 24.133 1.00 68.56 372 SER A O 1
ATOM 2933 N N . HIS A 1 373 ? -22.414 18.945 24.922 1.00 69.44 373 HIS A N 1
ATOM 2934 C CA . HIS A 1 373 ? -21.809 18.769 26.251 1.00 69.44 373 HIS A CA 1
ATOM 2935 C C . HIS A 1 373 ? -21.578 17.302 26.639 1.00 69.44 373 HIS A C 1
ATOM 2937 O O . HIS A 1 373 ? -21.664 16.960 27.815 1.00 69.44 373 HIS A O 1
ATOM 2943 N N . SER A 1 374 ? -21.340 16.414 25.669 1.00 77.38 374 SER A N 1
ATOM 2944 C CA . SER A 1 374 ? -21.113 14.990 25.950 1.00 77.38 374 SER A CA 1
ATOM 2945 C C . SER A 1 374 ? -19.677 14.548 25.672 1.00 77.38 374 SER A C 1
ATOM 2947 O O . SER A 1 374 ? -19.135 14.815 24.603 1.00 77.38 374 SER A O 1
ATOM 2949 N N . GLU A 1 375 ? -19.108 13.792 26.602 1.00 83.75 375 GLU A N 1
ATOM 2950 C CA . GLU A 1 375 ? -17.779 13.198 26.558 1.00 83.75 375 GLU A CA 1
ATOM 2951 C C . GLU A 1 375 ? -17.875 11.678 26.678 1.00 83.75 375 GLU A C 1
ATOM 2953 O O . GLU A 1 375 ? -18.589 11.129 27.528 1.00 83.75 375 GLU A O 1
ATOM 2958 N N . TYR A 1 376 ? -17.117 10.986 25.831 1.00 85.81 376 TYR A N 1
ATOM 2959 C CA . TYR A 1 376 ? -17.113 9.534 25.773 1.00 85.81 376 TYR A CA 1
ATOM 2960 C C . TYR A 1 376 ? -15.690 8.993 25.673 1.00 85.81 376 TYR A C 1
ATOM 2962 O O . TYR A 1 376 ? -14.849 9.574 24.989 1.00 85.81 376 TYR A O 1
ATOM 2970 N N . LEU A 1 377 ? -15.456 7.826 26.272 1.00 89.62 377 LEU A N 1
ATOM 2971 C CA . LEU A 1 377 ? -14.324 6.971 25.925 1.00 89.62 377 LEU A CA 1
ATOM 2972 C C . LEU A 1 377 ? -14.780 5.919 24.922 1.00 89.62 377 LEU A C 1
ATOM 2974 O O . LEU A 1 377 ? -15.791 5.240 25.126 1.00 89.62 377 LEU A O 1
ATOM 2978 N N . LEU A 1 378 ? -13.996 5.764 23.862 1.00 90.56 378 LEU A N 1
ATOM 2979 C CA . LEU A 1 378 ? -14.066 4.628 22.958 1.00 90.56 378 LEU A CA 1
ATOM 2980 C C . LEU A 1 378 ? -12.938 3.680 23.324 1.00 90.56 378 LEU A C 1
ATOM 2982 O O . LEU A 1 378 ? -11.778 4.035 23.161 1.00 90.56 378 LEU A O 1
ATOM 2986 N N . VAL A 1 379 ? -13.293 2.501 23.823 1.00 92.50 379 VAL A N 1
ATOM 2987 C CA . VAL A 1 379 ? -12.328 1.523 24.320 1.00 92.50 379 VAL A CA 1
ATOM 2988 C C . VAL A 1 379 ? -12.363 0.278 23.450 1.00 92.50 379 VAL A C 1
ATOM 2990 O O . VAL A 1 379 ? -13.418 -0.344 23.273 1.00 92.50 379 VAL A O 1
ATOM 2993 N N . GLU A 1 380 ? -11.200 -0.119 22.945 1.00 92.88 380 GLU A N 1
ATOM 2994 C CA . GLU A 1 380 ? -11.009 -1.387 22.244 1.00 92.88 380 GLU A CA 1
ATOM 2995 C C . GLU A 1 380 ? -9.881 -2.207 22.881 1.00 92.88 380 GLU A C 1
ATOM 2997 O O . GLU A 1 380 ? -8.963 -1.674 23.502 1.00 92.88 380 GLU A O 1
ATOM 3002 N N . TYR A 1 381 ? -9.943 -3.535 22.757 1.00 92.44 381 TYR A N 1
ATOM 3003 C CA . TYR A 1 381 ? -8.893 -4.393 23.304 1.00 92.44 381 TYR A CA 1
ATOM 3004 C C . TYR A 1 381 ? -7.837 -4.693 22.240 1.00 92.44 381 TYR A C 1
ATOM 3006 O O . TYR A 1 381 ? -8.086 -5.452 21.298 1.00 92.44 381 TYR A O 1
ATOM 3014 N N . ARG A 1 382 ? -6.631 -4.138 22.403 1.00 89.94 382 ARG A N 1
ATOM 3015 C CA . ARG A 1 382 ? -5.490 -4.429 21.527 1.00 89.94 382 ARG A CA 1
ATOM 3016 C C . ARG A 1 382 ? -4.527 -5.382 22.212 1.00 89.94 382 ARG A C 1
ATOM 3018 O O . ARG A 1 382 ? -3.838 -5.035 23.170 1.00 89.94 382 ARG A O 1
ATOM 3025 N N . LYS A 1 383 ? -4.472 -6.602 21.690 1.00 89.50 383 LYS A N 1
ATOM 3026 C CA . LYS A 1 383 ? -3.503 -7.619 22.095 1.00 89.50 383 LYS A CA 1
ATOM 3027 C C . LYS A 1 383 ? -2.260 -7.525 21.209 1.00 89.50 383 LYS A C 1
ATOM 3029 O O . LYS A 1 383 ? -2.395 -7.191 20.035 1.00 89.50 383 LYS A O 1
ATOM 3034 N N . ARG A 1 384 ? -1.075 -7.856 21.741 1.00 86.94 384 ARG A N 1
ATOM 3035 C CA . ARG A 1 384 ? 0.173 -7.974 20.962 1.00 86.94 384 ARG A CA 1
ATOM 3036 C C . ARG A 1 384 ? 0.160 -9.209 20.050 1.00 86.94 384 ARG A C 1
ATOM 3038 O O . ARG A 1 384 ? 0.934 -10.147 20.205 1.00 86.94 384 ARG A O 1
ATOM 3045 N N . GLU A 1 385 ? -0.751 -9.209 19.095 1.00 88.75 385 GLU A N 1
ATOM 3046 C CA . GLU A 1 385 ? -0.869 -10.170 18.005 1.00 88.75 385 GLU A CA 1
ATOM 3047 C C . GLU A 1 385 ? -1.283 -9.418 16.741 1.00 88.75 385 GLU A C 1
ATOM 3049 O O . GLU A 1 385 ? -1.666 -8.246 16.811 1.00 88.75 385 GLU A O 1
ATOM 3054 N N . GLY A 1 386 ? -1.213 -10.079 15.589 1.00 90.25 386 GLY A N 1
ATOM 3055 C CA . GLY A 1 386 ? -1.624 -9.419 14.361 1.00 90.25 386 GLY A CA 1
ATOM 3056 C C . GLY A 1 386 ? -0.715 -8.245 14.000 1.00 90.25 386 GLY A C 1
ATOM 3057 O O . GLY A 1 386 ? 0.457 -8.169 14.392 1.00 90.25 386 GLY A O 1
ATOM 3058 N N . PHE A 1 387 ? -1.340 -7.263 13.369 1.00 91.62 387 PHE A N 1
ATOM 3059 C CA . PHE A 1 387 ? -0.786 -5.937 13.118 1.00 91.62 387 PHE A CA 1
ATOM 3060 C C . PHE A 1 387 ? -0.531 -5.115 14.394 1.00 91.62 387 PHE A C 1
ATOM 3062 O O . PHE A 1 387 ? 0.253 -4.173 14.399 1.00 91.62 387 PHE A O 1
ATOM 3069 N N . ASN A 1 388 ? -1.114 -5.507 15.533 1.00 88.00 388 ASN A N 1
ATOM 3070 C CA . ASN A 1 388 ? -0.889 -4.854 16.828 1.00 88.00 388 ASN A CA 1
ATOM 3071 C C . ASN A 1 388 ? 0.241 -5.490 17.645 1.00 88.00 388 ASN A C 1
ATOM 3073 O O . ASN A 1 388 ? 0.383 -5.190 18.832 1.00 88.00 388 ASN A O 1
ATOM 3077 N N . ARG A 1 389 ? 1.064 -6.370 17.063 1.00 84.44 389 ARG A N 1
ATOM 3078 C CA . ARG A 1 389 ? 2.098 -7.106 17.813 1.00 84.44 389 ARG A CA 1
ATOM 3079 C C . ARG A 1 389 ? 3.135 -6.230 18.519 1.00 84.44 389 ARG A C 1
ATOM 3081 O O . ARG A 1 389 ? 3.756 -6.691 19.472 1.00 84.44 389 ARG A O 1
ATOM 3088 N N . PHE A 1 390 ? 3.270 -4.978 18.094 1.00 76.62 390 PHE A N 1
ATOM 3089 C CA . PHE A 1 390 ? 4.155 -3.986 18.702 1.00 76.62 390 PHE A CA 1
ATOM 3090 C C . PHE A 1 390 ? 3.415 -2.906 19.508 1.00 76.62 390 PHE A C 1
ATOM 3092 O O . PHE A 1 390 ? 4.047 -1.999 20.040 1.00 76.62 390 PHE A O 1
ATOM 3099 N N . ALA A 1 391 ? 2.087 -3.009 19.657 1.00 73.19 391 ALA A N 1
ATOM 3100 C CA . ALA A 1 391 ? 1.300 -2.071 20.454 1.00 73.19 391 ALA A CA 1
ATOM 3101 C C . ALA A 1 391 ? 1.792 -2.026 21.914 1.00 73.19 391 ALA A C 1
ATOM 3103 O O . ALA A 1 391 ? 2.095 -3.056 22.526 1.00 73.19 391 ALA A O 1
ATOM 3104 N N . GLY A 1 392 ? 1.877 -0.821 22.479 1.00 64.94 392 GLY A N 1
ATOM 3105 C CA . GLY A 1 392 ? 2.499 -0.571 23.783 1.00 64.94 392 GLY A CA 1
ATOM 3106 C C . GLY A 1 392 ? 4.035 -0.562 23.773 1.00 64.94 392 GLY A C 1
ATOM 3107 O O . GLY A 1 392 ? 4.627 -0.691 24.837 1.00 64.94 392 GLY A O 1
ATOM 3108 N N . GLY A 1 393 ? 4.686 -0.488 22.605 1.00 64.38 393 GLY A N 1
ATOM 3109 C CA . GLY A 1 393 ? 6.143 -0.386 22.465 1.00 64.38 393 GLY A CA 1
ATOM 3110 C C . GLY A 1 393 ? 6.863 -1.732 22.312 1.00 64.38 393 GLY A C 1
ATOM 3111 O O . GLY A 1 393 ? 6.340 -2.788 22.659 1.00 64.38 393 GLY A O 1
ATOM 3112 N N . VAL A 1 394 ? 8.091 -1.695 21.789 1.00 59.88 394 VAL A N 1
ATOM 3113 C CA . VAL A 1 394 ? 8.919 -2.883 21.480 1.00 59.88 394 VAL A CA 1
ATOM 3114 C C . VAL A 1 394 ? 9.571 -3.475 22.741 1.00 59.88 394 VAL A C 1
ATOM 3116 O O . VAL A 1 394 ? 9.919 -4.652 22.780 1.00 59.88 394 VAL A O 1
ATOM 3119 N N . SER A 1 395 ? 9.716 -2.667 23.795 1.00 55.16 395 SER A N 1
ATOM 3120 C CA . SER A 1 395 ? 10.624 -2.901 24.925 1.00 55.16 395 SER A CA 1
ATOM 3121 C C . SER A 1 395 ? 9.935 -3.018 26.288 1.00 55.16 395 SER A C 1
ATOM 3123 O O . SER A 1 395 ? 10.584 -2.829 27.314 1.00 55.16 395 SER A O 1
ATOM 3125 N N . THR A 1 396 ? 8.642 -3.358 26.344 1.00 56.12 396 THR A N 1
ATOM 3126 C CA . THR A 1 396 ? 7.951 -3.614 27.626 1.00 56.12 396 THR A CA 1
ATOM 3127 C C . THR A 1 396 ? 7.746 -5.119 27.838 1.00 56.12 396 THR A C 1
ATOM 3129 O O . THR A 1 396 ? 6.707 -5.650 27.421 1.00 56.12 396 THR A O 1
ATOM 3132 N N . PRO A 1 397 ? 8.717 -5.839 28.442 1.00 53.19 397 PRO A N 1
ATOM 3133 C CA . PRO A 1 397 ? 8.534 -7.218 28.878 1.00 53.19 397 PRO A CA 1
ATOM 3134 C C . PRO A 1 397 ? 7.270 -7.367 29.733 1.00 53.19 397 PRO A C 1
ATOM 3136 O O . PRO A 1 397 ? 6.990 -6.536 30.591 1.00 53.19 397 PRO A O 1
ATOM 3139 N N . GLY A 1 398 ? 6.489 -8.421 29.492 1.00 54.59 398 GLY A N 1
ATOM 3140 C CA . GLY A 1 398 ? 5.286 -8.730 30.277 1.00 54.59 398 GLY A CA 1
ATOM 3141 C C . GLY A 1 398 ? 4.004 -7.998 29.859 1.00 54.59 398 GLY A C 1
ATOM 3142 O O . GLY A 1 398 ? 2.919 -8.445 30.230 1.00 54.59 398 GLY A O 1
ATOM 3143 N N . PHE A 1 399 ? 4.072 -6.948 29.031 1.00 54.75 399 PHE A N 1
ATOM 3144 C CA . PHE A 1 399 ? 2.865 -6.359 28.444 1.00 54.75 399 PHE A CA 1
ATOM 3145 C C . PHE A 1 399 ? 2.378 -7.233 27.280 1.00 54.75 399 PHE A C 1
ATOM 3147 O O . PHE A 1 399 ? 3.043 -7.354 26.253 1.00 54.75 399 PHE A O 1
ATOM 3154 N N . SER A 1 400 ? 1.221 -7.875 27.438 1.00 60.62 400 SER A N 1
ATOM 3155 C CA . SER A 1 400 ? 0.613 -8.729 26.401 1.00 60.62 400 SER A CA 1
ATOM 3156 C C . SER A 1 400 ? -0.416 -7.986 25.536 1.00 60.62 400 SER A C 1
ATOM 3158 O O . SER A 1 400 ? -0.974 -8.556 24.595 1.00 60.62 400 SER A O 1
ATOM 3160 N N . GLY A 1 401 ? -0.646 -6.706 25.835 1.00 60.09 401 GLY A N 1
ATOM 3161 C CA . GLY A 1 401 ? -1.724 -5.891 25.292 1.00 60.09 401 GLY A CA 1
ATOM 3162 C C . GLY A 1 401 ? -2.548 -5.246 26.400 1.00 60.09 401 GLY A C 1
ATOM 3163 O O . GLY A 1 401 ? -2.410 -5.587 27.574 1.00 60.09 401 GLY A O 1
ATOM 3164 N N . GLY A 1 402 ? -3.420 -4.322 26.018 1.00 61.81 402 GLY A N 1
ATOM 3165 C CA . GLY A 1 402 ? -4.238 -3.559 26.950 1.00 61.81 402 GLY A CA 1
ATOM 3166 C C . GLY A 1 402 ? -5.480 -2.984 26.286 1.00 61.81 402 GLY A C 1
ATOM 3167 O O . GLY A 1 402 ? -5.641 -3.045 25.064 1.00 61.81 402 GLY A O 1
ATOM 3168 N N . ALA A 1 403 ? -6.377 -2.463 27.118 1.00 59.38 403 ALA A N 1
ATOM 3169 C CA . ALA A 1 403 ? -7.421 -1.565 26.654 1.00 59.38 403 ALA A CA 1
ATOM 3170 C C . ALA A 1 403 ? -6.755 -0.261 26.199 1.00 59.38 403 ALA A C 1
ATOM 3172 O O . ALA A 1 403 ? -5.946 0.296 26.945 1.00 59.38 403 ALA A O 1
ATOM 3173 N N . LEU A 1 404 ? -7.061 0.163 24.977 1.00 57.91 404 LEU A N 1
ATOM 3174 C CA . LEU A 1 404 ? -6.652 1.448 24.418 1.00 57.91 404 LEU A CA 1
ATOM 3175 C C . LEU A 1 404 ? -7.881 2.298 24.130 1.00 57.91 404 LEU A C 1
ATOM 3177 O O . LEU A 1 404 ? -8.917 1.707 23.726 1.00 57.91 404 LEU A O 1
#